Protein AF-A0A7S3NHB4-F1 (afdb_monomer)

Solvent-accessible surface area (backbone atoms only — not comparable to full-atom values): 31819 Å² total; per-residue (Å²): 138,86,83,80,81,80,82,77,91,81,81,88,75,77,75,72,72,79,71,60,68,87,40,39,52,57,62,96,64,75,63,100,66,85,58,84,93,61,80,61,90,65,50,68,35,59,50,54,63,52,49,55,56,51,49,53,50,42,56,64,44,59,49,49,49,62,62,42,73,80,48,91,78,78,90,80,70,73,60,93,80,58,82,52,53,72,68,58,47,50,49,52,49,48,49,52,50,48,49,54,48,47,52,50,49,48,59,58,50,74,70,60,81,82,82,82,89,61,70,92,86,53,76,97,80,78,85,91,75,82,83,74,46,72,78,49,47,68,54,46,54,58,52,47,54,55,50,46,65,67,40,50,78,69,47,55,67,53,55,54,52,50,56,56,54,59,64,71,67,63,72,68,54,73,69,57,50,53,54,53,49,57,65,72,63,67,64,82,70,73,91,63,78,91,68,52,74,66,57,49,51,53,48,50,52,54,36,63,77,70,43,93,79,84,92,81,92,76,91,61,63,80,74,55,55,62,52,51,53,52,39,48,74,71,67,76,47,61,66,73,60,56,50,53,54,47,52,61,51,62,48,93,79,56,91,89,71,56,75,63,60,57,37,53,50,41,42,50,51,51,54,52,49,45,60,44,49,75,72,43,98,48,70,66,64,52,53,52,53,46,58,51,58,46,76,50,60,76,53,46,56,50,41,51,48,50,50,55,48,56,56,62,67,65,44,88,61,94,70,82,47,72,51,57,55,54,54,57,68,42,45,82,66,34,91,59,66,69,67,57,45,52,49,51,49,50,52,50,50,55,54,56,76,64,53,88,52,72,72,61,51,54,55,52,50,51,51,55,49,59,74,75,43,62,95,77,62,92,49,72,64,59,58,52,48,62,70,64,59,68,92,65,77,85,75,52,67,68,60,55,53,53,62,62,69,70,57,86,77,75,78,81,76,78,72,82,76,70,74,78,77,74,79,84,84,78,82,78,93,70,68,95,74,79,61,95,55,95,52,75,89,46,56,71,70,61,36,48,53,55,48,51,53,51,48,52,53,50,48,53,55,47,52,54,53,50,54,50,52,51,50,54,49,51,50,54,50,52,52,49,50,52,50,50,52,52,49,49,54,50,51,52,50,51,51,51,51,51,50,52,51,56,47,59,74,69,50,92,124

Organism: NCBI:txid44058

pLDDT: mean 70.63, std 16.15, range [33.84, 98.38]

Foldseek 3Di:
DDDDDDDDPPDDPPPPDPPDVVQKDADPDDDPDDDPPDDPDRNIDRNVVVVVVLLVVLCVPVVVVVVCVPPPDDDDPPDPPRPDDPVVVVVVVVVVVVVVVVVVVVVVVVVDDDDPDDDPPDDPDDDDDPDPCPVVCVVVVVVVVVVCVVCVVVCVVVVVVVVVVVVVPPPPPVVRVVVVVVVVPPDPDPPDDPDDPVVVVVVVVVCVVPDDDDDDDDEDDPVVLVVLVVCVVVVNDDPLVSVVVVCRHVPVPDPPDDPVVVLVVLLVLLVVVLVVVLVDVDPVVLVSVLVVLQVDDQSNVVSLQCVLCCVLVVPPDLDQDPSSVSSLVSVVSRPYPPVSVVVSVVSVVVSLVPPPPVVVSVVVVCCVCVPPVVPPPPDVVVVVVVVVPPDDDDDPVVVVVVVPVVDDDDPPPPPPPPPDDPDDDDDDPDDPDPDVPVCPPPPPVVSVVVVVVVVVVVVVVVVVVSVVVSVVSVVVVVVVVVVVVVVVVVVVVVVVVVVVVVDVVVDDD

InterPro domains:
  IPR007276 Nucleolar protein 14 [PF04147] (15-137)
  IPR007276 Nucleolar protein 14 [PF04147] (424-503)
  IPR007276 Nucleolar protein 14 [PTHR23183] (5-140)

Mean predicted aligned error: 20.48 Å

Structure (mmCIF, N/CA/C/O backbone):
data_AF-A0A7S3NHB4-F1
#
_entry.id   AF-A0A7S3NHB4-F1
#
loop_
_atom_site.group_PDB
_atom_site.id
_atom_site.type_symbol
_atom_site.label_atom_id
_atom_site.label_alt_id
_atom_site.label_comp_id
_atom_site.label_asym_id
_atom_site.label_entity_id
_atom_site.label_seq_id
_atom_site.pdbx_PDB_ins_code
_atom_site.Cartn_x
_atom_site.Cartn_y
_atom_site.Cartn_z
_atom_site.occupancy
_atom_site.B_iso_or_equiv
_atom_site.auth_seq_id
_atom_site.auth_comp_id
_atom_site.auth_asym_id
_atom_site.auth_atom_id
_atom_site.pdbx_PDB_model_num
ATOM 1 N N . MET A 1 1 ? -61.416 -26.112 -0.450 1.00 42.94 1 MET A N 1
ATOM 2 C CA . MET A 1 1 ? -60.953 -24.911 -1.185 1.00 42.94 1 MET A CA 1
ATOM 3 C C . MET A 1 1 ? -59.984 -24.125 -0.302 1.00 42.94 1 MET A C 1
ATOM 5 O O . MET A 1 1 ? -60.410 -23.534 0.679 1.00 42.94 1 MET A O 1
ATOM 9 N N . LYS A 1 2 ? -58.670 -24.188 -0.567 1.00 39.84 2 LYS A N 1
ATOM 10 C CA . LYS A 1 2 ? -57.638 -23.494 0.230 1.00 39.84 2 LYS A CA 1
ATOM 11 C C . LYS A 1 2 ? -57.371 -22.111 -0.376 1.00 39.84 2 LYS A C 1
ATOM 13 O O . LYS A 1 2 ? -56.832 -22.008 -1.475 1.00 39.84 2 LYS A O 1
ATOM 18 N N . GLY A 1 3 ? -57.787 -21.055 0.324 1.00 42.22 3 GLY A N 1
ATOM 19 C CA . GLY A 1 3 ? -57.641 -19.665 -0.112 1.00 42.22 3 GLY A CA 1
ATOM 20 C C . GLY A 1 3 ? -56.179 -19.211 -0.151 1.00 42.22 3 GLY A C 1
ATOM 21 O O . GLY A 1 3 ? -55.502 -19.157 0.875 1.00 42.22 3 GLY A O 1
ATOM 22 N N . LYS A 1 4 ? -55.693 -18.857 -1.346 1.00 45.66 4 LYS A N 1
ATOM 23 C CA . LYS A 1 4 ? -54.385 -18.223 -1.560 1.00 45.66 4 LYS A CA 1
ATOM 24 C C . LYS A 1 4 ? -54.389 -16.815 -0.947 1.00 45.66 4 LYS A C 1
ATOM 26 O O . LYS A 1 4 ? -55.042 -15.912 -1.466 1.00 45.66 4 LYS A O 1
ATOM 31 N N . LYS A 1 5 ? -53.627 -16.607 0.134 1.00 47.09 5 LYS A N 1
ATOM 32 C CA . LYS A 1 5 ? -53.336 -15.270 0.682 1.00 47.09 5 LYS A CA 1
ATOM 33 C C . LYS A 1 5 ? -52.511 -14.470 -0.337 1.00 47.09 5 LYS A C 1
ATOM 35 O O . LYS A 1 5 ? -51.334 -14.758 -0.549 1.00 47.09 5 LYS A O 1
ATOM 40 N N . LYS A 1 6 ? -53.132 -13.468 -0.968 1.00 46.88 6 LYS A N 1
ATOM 41 C CA . LYS A 1 6 ? -52.458 -12.460 -1.801 1.00 46.88 6 LYS A CA 1
ATOM 42 C C . LYS A 1 6 ? -51.472 -11.670 -0.928 1.00 46.88 6 LYS A C 1
ATOM 44 O O . LYS A 1 6 ? -51.886 -10.979 -0.004 1.00 46.88 6 LYS A O 1
ATOM 49 N N . LYS A 1 7 ? -50.170 -11.770 -1.217 1.00 49.12 7 LYS A N 1
ATOM 50 C CA . LYS A 1 7 ? -49.147 -10.864 -0.674 1.00 49.12 7 LYS A CA 1
ATOM 51 C C . LYS A 1 7 ? -49.292 -9.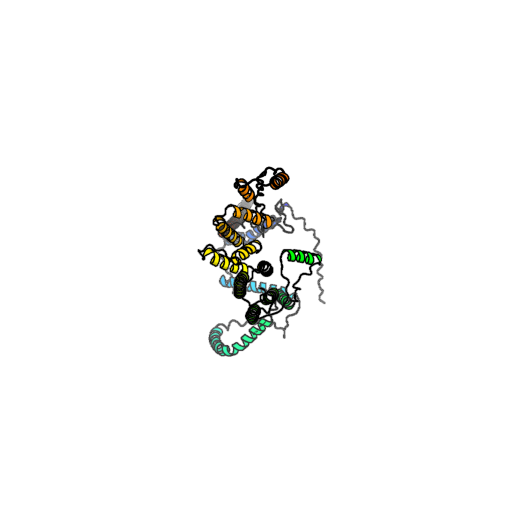511 -1.372 1.00 49.12 7 LYS A C 1
ATOM 53 O O . LYS A 1 7 ? -48.962 -9.385 -2.547 1.00 49.12 7 LYS A O 1
ATOM 58 N N . THR A 1 8 ? -49.807 -8.516 -0.662 1.00 40.91 8 THR A N 1
ATOM 59 C CA . THR A 1 8 ? -49.856 -7.124 -1.113 1.00 40.91 8 THR A CA 1
ATOM 60 C C . THR A 1 8 ? -48.448 -6.521 -1.083 1.00 40.91 8 THR A C 1
ATOM 62 O O . THR A 1 8 ? -47.817 -6.422 -0.033 1.00 40.91 8 THR A O 1
ATOM 65 N N . PHE A 1 9 ? -47.945 -6.123 -2.253 1.00 46.31 9 PHE A N 1
ATOM 66 C CA . PHE A 1 9 ? -46.678 -5.409 -2.459 1.00 46.31 9 PHE A CA 1
ATOM 67 C C . PHE A 1 9 ? -46.802 -3.919 -2.079 1.00 46.31 9 PHE A C 1
ATOM 69 O O . PHE A 1 9 ? -46.601 -3.026 -2.895 1.00 46.31 9 PHE A O 1
ATOM 76 N N . THR A 1 10 ? -47.142 -3.621 -0.827 1.00 48.31 10 THR A N 1
ATOM 77 C CA . THR A 1 10 ? -47.234 -2.241 -0.320 1.00 48.31 10 THR A CA 1
ATOM 78 C C . THR A 1 10 ? -46.139 -1.985 0.713 1.00 48.31 10 THR A C 1
ATOM 80 O O . THR A 1 10 ? -46.411 -1.940 1.910 1.00 48.31 10 THR A O 1
ATOM 83 N N . SER A 1 11 ? -44.874 -1.857 0.290 1.00 48.88 11 SER A N 1
ATOM 84 C CA . SER A 1 11 ? -43.797 -1.467 1.224 1.00 48.88 11 SER A CA 1
ATOM 85 C C . SER A 1 11 ? -42.564 -0.790 0.599 1.00 48.88 11 SER A C 1
ATOM 87 O O . SER A 1 11 ? -41.452 -0.978 1.095 1.00 48.88 11 SER A O 1
ATOM 89 N N . SER A 1 12 ? -42.697 -0.004 -0.473 1.00 46.78 12 SER A N 1
ATOM 90 C CA . SER A 1 12 ? -41.531 0.621 -1.136 1.00 46.78 12 SER A CA 1
ATOM 91 C C . SER A 1 12 ? -41.549 2.152 -1.229 1.00 46.78 12 SER A C 1
ATOM 93 O O . SER A 1 12 ? -40.771 2.710 -1.995 1.00 46.78 12 SER A O 1
ATOM 95 N N . LEU A 1 13 ? -42.345 2.856 -0.413 1.00 49.16 13 LEU A N 1
ATOM 96 C CA . LEU A 1 13 ? -42.355 4.333 -0.382 1.00 49.16 13 LEU A CA 1
ATOM 97 C C . LEU A 1 13 ? -42.401 4.961 1.021 1.00 49.16 13 LEU A C 1
ATOM 99 O O . LEU A 1 13 ? -42.657 6.156 1.160 1.00 49.16 13 LEU A O 1
ATOM 103 N N . ALA A 1 14 ? -42.068 4.210 2.075 1.00 58.62 14 ALA A N 1
ATOM 104 C CA . ALA A 1 14 ? -41.730 4.839 3.349 1.00 58.62 14 ALA A CA 1
ATOM 105 C C . ALA A 1 14 ? -40.420 5.619 3.151 1.00 58.62 14 ALA A C 1
ATOM 107 O O . ALA A 1 14 ? -39.343 5.018 3.086 1.00 58.62 14 ALA A O 1
ATOM 108 N N . LYS A 1 15 ? -40.512 6.951 2.999 1.00 58.91 15 LYS A N 1
ATOM 109 C CA . LYS A 1 15 ? -39.364 7.869 3.040 1.00 58.91 15 LYS A CA 1
ATOM 110 C C . LYS A 1 15 ? -38.541 7.484 4.266 1.00 58.91 15 LYS A C 1
ATOM 112 O O . LYS A 1 15 ? -38.942 7.789 5.386 1.00 58.91 15 LYS A O 1
ATOM 117 N N . LYS A 1 16 ? -37.417 6.782 4.066 1.00 62.38 16 LYS A N 1
ATOM 118 C CA . LYS A 1 16 ? -36.458 6.507 5.140 1.00 62.38 16 LYS A CA 1
ATOM 119 C C . LYS A 1 16 ? -36.171 7.859 5.771 1.00 62.38 16 LYS A C 1
ATOM 121 O O . LYS A 1 16 ? -35.662 8.737 5.069 1.00 62.38 16 LYS A O 1
ATOM 126 N N . GLN A 1 17 ? -36.564 8.036 7.034 1.00 73.75 17 GLN A N 1
ATOM 127 C CA . GLN A 1 17 ? -36.239 9.241 7.788 1.00 73.75 17 GLN A CA 1
ATOM 128 C C . GLN A 1 17 ? -34.762 9.525 7.529 1.00 73.75 17 GLN A C 1
ATOM 130 O O . GLN A 1 17 ? -33.929 8.615 7.623 1.00 73.75 17 GLN A O 1
ATOM 135 N N . LYS A 1 18 ? -34.460 10.738 7.048 1.00 74.38 18 LYS A N 1
ATOM 136 C CA . LYS A 1 18 ? -33.085 11.134 6.750 1.00 74.38 18 LYS A CA 1
ATOM 137 C C . LYS A 1 18 ? -32.308 10.904 8.041 1.00 74.38 18 LYS A C 1
ATOM 139 O O . LYS A 1 18 ? -32.581 11.570 9.032 1.00 74.38 18 LYS A O 1
ATOM 144 N N . ALA A 1 19 ? -31.440 9.892 8.043 1.00 79.06 19 ALA A N 1
ATOM 145 C CA . ALA A 1 19 ? -30.717 9.509 9.246 1.00 79.06 19 ALA A CA 1
ATOM 146 C C . ALA A 1 19 ? -29.980 10.734 9.779 1.00 79.06 19 ALA A C 1
ATOM 148 O O . ALA A 1 19 ? -29.424 11.504 8.986 1.00 79.06 19 ALA A O 1
ATOM 149 N N . ASN A 1 20 ? -30.014 10.901 11.096 1.00 87.56 20 ASN A N 1
ATOM 150 C CA . ASN A 1 20 ? -29.472 12.069 11.760 1.00 87.56 20 ASN A CA 1
ATOM 151 C C . ASN A 1 20 ? -28.019 12.308 11.293 1.00 87.56 20 ASN A C 1
ATOM 153 O O . ASN A 1 20 ? -27.196 11.386 11.363 1.00 87.56 20 ASN A O 1
ATOM 157 N N . PRO A 1 21 ? -27.679 13.510 10.789 1.00 87.19 21 PRO A N 1
ATOM 158 C CA . PRO A 1 21 ? -26.329 13.802 10.315 1.00 87.19 21 PRO A CA 1
ATOM 159 C C . PRO A 1 21 ? -25.265 13.625 11.407 1.00 87.19 21 PRO A C 1
ATOM 161 O O . PRO A 1 21 ? -24.128 13.313 11.075 1.00 87.19 21 PRO A O 1
ATOM 164 N N . PHE A 1 22 ? -25.623 13.741 12.691 1.00 89.50 22 PHE A N 1
ATOM 165 C CA . PHE A 1 22 ? -24.695 13.540 13.810 1.00 89.50 22 PHE A CA 1
ATOM 166 C C . PHE A 1 22 ? -24.379 12.063 14.103 1.00 89.50 22 PHE A C 1
ATOM 168 O O . PHE A 1 22 ? -23.360 11.762 14.723 1.00 89.50 22 PHE A O 1
ATOM 175 N N . GLU A 1 23 ? -25.200 11.121 13.632 1.00 89.94 23 GLU A N 1
ATOM 176 C CA . GLU A 1 23 ? -24.930 9.680 13.775 1.00 89.94 23 GLU A CA 1
ATOM 177 C C . GLU A 1 23 ? -23.950 9.167 12.711 1.00 89.94 23 GLU A C 1
ATOM 179 O O . GLU A 1 23 ? -23.308 8.120 12.873 1.00 89.94 23 GLU A O 1
ATOM 184 N N . ARG A 1 24 ? -23.810 9.921 11.615 1.00 89.19 24 ARG A N 1
ATOM 185 C CA . ARG A 1 24 ? -22.958 9.585 10.478 1.00 89.19 24 ARG A CA 1
ATOM 186 C C . ARG A 1 24 ? -21.692 10.425 10.500 1.00 89.19 24 ARG A C 1
ATOM 188 O O . ARG A 1 24 ? -21.723 11.630 10.304 1.00 89.19 24 ARG A O 1
ATOM 195 N N . LEU A 1 25 ? -20.547 9.767 10.626 1.00 89.06 25 LEU A N 1
ATOM 196 C CA . LEU A 1 25 ? -19.264 10.413 10.396 1.00 89.06 25 LEU A CA 1
ATOM 197 C C . LEU A 1 25 ? -18.928 10.326 8.905 1.00 89.06 25 LEU A C 1
ATOM 199 O O . LEU A 1 25 ? -18.814 9.224 8.352 1.00 89.06 25 LEU A O 1
ATOM 203 N N . GLY A 1 26 ? -18.777 11.483 8.264 1.00 86.50 26 GLY A N 1
ATOM 204 C CA . GLY A 1 26 ? -18.286 11.599 6.897 1.00 86.50 26 GLY A CA 1
ATOM 205 C C . GLY A 1 26 ? -17.028 12.455 6.816 1.00 86.50 26 GLY A C 1
ATOM 206 O O . GLY A 1 26 ? -16.848 13.394 7.590 1.00 86.50 26 GLY A O 1
ATOM 207 N N . ASN A 1 27 ? -16.135 12.131 5.883 1.00 83.56 27 ASN A N 1
ATOM 208 C CA . ASN A 1 27 ? -14.950 12.952 5.641 1.00 83.56 27 ASN A CA 1
ATOM 209 C C . ASN A 1 27 ? -15.357 14.220 4.872 1.00 83.56 27 ASN A C 1
ATOM 211 O O . ASN A 1 27 ? -15.984 14.116 3.821 1.00 83.56 27 ASN A O 1
ATOM 215 N N . LYS A 1 28 ? -14.949 15.407 5.351 1.00 78.25 28 LYS A N 1
ATOM 216 C CA . LYS A 1 28 ? -15.286 16.713 4.739 1.00 78.25 28 LYS A CA 1
ATOM 217 C C . LYS A 1 28 ? -14.829 16.850 3.278 1.00 78.25 28 LYS A C 1
ATOM 219 O O . LYS A 1 28 ? -15.403 17.629 2.530 1.00 78.25 28 LYS A O 1
ATOM 224 N N . ARG A 1 29 ? -13.794 16.109 2.870 1.00 73.88 29 ARG A N 1
ATOM 225 C CA . ARG A 1 29 ? -13.288 16.093 1.494 1.00 73.88 29 ARG A CA 1
ATOM 226 C C . ARG A 1 29 ? -13.554 14.725 0.868 1.00 73.88 29 ARG A C 1
ATOM 228 O O . ARG A 1 29 ? -13.059 13.707 1.361 1.00 73.88 29 ARG A O 1
ATOM 235 N N . THR A 1 30 ? -14.302 14.712 -0.233 1.00 63.22 30 THR A N 1
ATOM 236 C CA . THR A 1 30 ? -14.193 13.662 -1.255 1.00 63.22 30 THR A CA 1
ATOM 237 C C . THR A 1 30 ? -12.729 13.609 -1.720 1.00 63.22 30 THR A C 1
ATOM 239 O O . THR A 1 30 ? -11.997 14.579 -1.547 1.00 63.22 30 THR A O 1
ATOM 242 N N . ARG A 1 31 ? -12.243 12.438 -2.150 1.00 64.56 31 ARG A N 1
ATOM 243 C CA . ARG A 1 31 ? -10.810 12.125 -2.372 1.00 64.56 31 ARG A CA 1
ATOM 244 C C . ARG A 1 31 ? -9.977 13.297 -2.925 1.00 64.56 31 ARG A C 1
ATOM 246 O O . ARG A 1 31 ? -10.451 14.037 -3.775 1.00 64.56 31 ARG A O 1
ATOM 253 N N . ARG A 1 32 ? -8.687 13.368 -2.556 1.00 68.50 32 ARG A N 1
ATOM 254 C CA . ARG A 1 32 ? -7.724 14.284 -3.210 1.00 68.50 32 ARG A CA 1
ATOM 255 C C . ARG A 1 32 ? -7.643 14.071 -4.732 1.00 68.50 32 ARG A C 1
ATOM 257 O O . ARG A 1 32 ? -7.320 15.009 -5.439 1.00 68.50 32 ARG A O 1
ATOM 264 N N . VAL A 1 33 ? -7.956 12.862 -5.209 1.00 73.56 33 VAL A N 1
ATOM 265 C CA . VAL A 1 33 ? -8.040 12.513 -6.634 1.00 73.56 33 VAL A CA 1
ATOM 266 C C . VAL A 1 33 ? -9.424 11.934 -6.920 1.00 73.56 33 VAL A C 1
ATOM 268 O O . VAL A 1 33 ? -9.797 10.894 -6.364 1.00 73.56 33 VAL A O 1
ATOM 271 N N . ALA A 1 34 ? -10.197 12.623 -7.755 1.00 71.75 34 ALA A N 1
ATOM 272 C CA . ALA A 1 34 ? -11.522 12.191 -8.172 1.00 71.75 34 ALA A CA 1
ATOM 273 C C . ALA A 1 34 ? -11.395 11.098 -9.242 1.00 71.75 34 ALA A C 1
ATOM 275 O O . ALA A 1 34 ? -11.223 11.383 -10.419 1.00 71.75 34 ALA A O 1
ATOM 276 N N . ALA A 1 35 ? -11.471 9.836 -8.825 1.00 79.06 35 ALA A N 1
ATOM 277 C CA . ALA A 1 35 ? -11.716 8.743 -9.756 1.00 79.06 35 ALA A CA 1
ATOM 278 C C . ALA A 1 35 ? -13.230 8.630 -9.972 1.00 79.06 35 ALA A C 1
ATOM 280 O O . ALA A 1 35 ? -13.987 8.480 -9.003 1.00 79.06 35 ALA A O 1
ATOM 281 N N . LEU A 1 36 ? -13.667 8.734 -11.227 1.00 79.56 36 LEU A N 1
ATOM 282 C CA . LEU A 1 36 ? -15.065 8.552 -11.607 1.00 79.56 36 LEU A CA 1
ATOM 283 C C . LEU A 1 36 ? -15.531 7.148 -11.168 1.00 79.56 36 LEU A C 1
ATOM 285 O O . LEU A 1 36 ? -14.775 6.186 -11.260 1.00 79.56 36 LEU A O 1
ATOM 289 N N . ASN A 1 37 ? -16.762 7.038 -10.658 1.00 76.88 37 ASN A N 1
ATOM 290 C CA . ASN A 1 37 ? -17.417 5.797 -10.192 1.00 76.88 37 ASN A CA 1
ATOM 291 C C . ASN A 1 37 ? -16.881 5.146 -8.907 1.00 76.88 37 ASN A C 1
ATOM 293 O O . ASN A 1 37 ? -17.441 4.159 -8.422 1.00 76.88 37 ASN A O 1
ATOM 297 N N . ASP A 1 38 ? -15.866 5.728 -8.278 1.00 73.38 38 ASP A N 1
ATOM 298 C CA . ASP A 1 38 ? -15.114 5.017 -7.259 1.00 73.38 38 ASP A CA 1
ATOM 299 C C . ASP A 1 38 ? -15.563 5.405 -5.834 1.00 73.38 38 ASP A C 1
ATOM 301 O O . ASP A 1 38 ? -15.033 6.321 -5.189 1.00 73.38 38 ASP A O 1
ATOM 305 N N . ARG A 1 39 ? -16.573 4.697 -5.299 1.00 71.00 39 ARG A N 1
ATOM 306 C CA . ARG A 1 39 ? -17.096 4.950 -3.939 1.00 71.00 39 ARG A CA 1
ATOM 307 C C . ARG A 1 39 ? -15.984 4.793 -2.899 1.00 71.00 39 ARG A C 1
ATOM 309 O O . ARG A 1 39 ? -15.409 3.722 -2.727 1.00 71.00 39 ARG A O 1
ATOM 316 N N . VAL A 1 40 ? -15.684 5.863 -2.162 1.00 68.56 40 VAL A N 1
ATOM 317 C CA . VAL A 1 40 ? -14.650 5.827 -1.117 1.00 68.56 40 VAL A CA 1
ATOM 318 C C . VAL A 1 40 ? -15.114 4.931 0.027 1.00 68.56 40 VAL A C 1
ATOM 320 O O . VAL A 1 40 ? -16.114 5.219 0.688 1.00 68.56 40 VAL A O 1
ATOM 323 N N . LYS A 1 41 ? -14.373 3.855 0.304 1.00 68.00 41 LYS A N 1
ATOM 324 C CA . LYS A 1 41 ? -14.657 2.983 1.447 1.00 68.00 41 LYS A CA 1
ATOM 325 C C . LYS A 1 41 ? -14.606 3.794 2.746 1.00 68.00 41 LYS A C 1
ATOM 327 O O . LYS A 1 41 ? -13.544 4.208 3.203 1.00 68.00 41 LYS A O 1
ATOM 332 N N . GLY A 1 42 ? -15.767 3.983 3.368 1.00 67.19 42 GLY A N 1
ATOM 333 C CA . GLY A 1 42 ? -15.903 4.756 4.600 1.00 67.19 42 GLY A CA 1
ATOM 334 C C . GLY A 1 42 ? -16.087 6.262 4.414 1.00 67.19 42 GLY A C 1
ATOM 335 O O . GLY A 1 42 ? -15.854 6.978 5.381 1.00 67.19 42 GLY A O 1
ATOM 336 N N . SER A 1 43 ? -16.515 6.735 3.234 1.00 74.12 43 SER A N 1
ATOM 337 C CA . SER A 1 43 ? -17.000 8.117 3.064 1.00 74.12 43 SER A CA 1
ATOM 338 C C . SER A 1 43 ? -18.135 8.458 4.025 1.00 74.12 43 SER A C 1
ATOM 340 O O . SER A 1 43 ? -18.210 9.592 4.476 1.00 74.12 43 SER A O 1
ATOM 342 N N . PHE A 1 44 ? -18.972 7.473 4.357 1.00 81.88 44 PHE A N 1
ATOM 343 C CA . PHE A 1 44 ? -20.025 7.577 5.357 1.00 81.88 44 PHE A CA 1
ATOM 344 C C . PHE A 1 44 ? -19.983 6.348 6.261 1.00 81.88 44 PHE A C 1
ATOM 346 O O . PHE A 1 44 ? -20.069 5.211 5.789 1.00 81.88 44 PHE A O 1
ATOM 353 N N . ARG A 1 45 ? -19.824 6.569 7.567 1.00 88.38 45 ARG A N 1
ATOM 354 C CA . ARG A 1 45 ? -19.875 5.518 8.590 1.00 88.38 45 ARG A CA 1
ATOM 355 C C . ARG A 1 45 ? -20.909 5.894 9.637 1.00 88.38 45 ARG A C 1
ATOM 357 O O . ARG A 1 45 ? -20.861 6.991 10.174 1.00 88.38 45 ARG A O 1
ATOM 364 N N . ASP A 1 46 ? -21.812 4.971 9.932 1.00 91.88 46 ASP A N 1
ATOM 365 C CA . ASP A 1 46 ? -22.774 5.110 11.023 1.00 91.88 46 ASP A CA 1
ATOM 366 C C . ASP A 1 46 ? -22.095 4.703 12.339 1.00 91.88 46 ASP A C 1
ATOM 368 O O . ASP A 1 46 ? -21.853 3.518 12.600 1.00 91.88 46 ASP A O 1
ATOM 372 N N . VAL A 1 47 ? -21.683 5.704 13.118 1.00 91.81 47 VAL A N 1
ATOM 373 C CA . VAL A 1 47 ? -20.907 5.505 14.348 1.00 91.81 47 VAL A CA 1
ATOM 374 C C . VAL A 1 47 ? -21.812 5.025 15.475 1.00 91.81 47 VAL A C 1
ATOM 376 O O . VAL A 1 47 ? -21.400 4.156 16.244 1.00 91.81 47 VAL A O 1
ATOM 379 N N . ALA A 1 48 ? -23.042 5.537 15.548 1.00 92.69 48 ALA A N 1
ATOM 380 C CA . ALA A 1 48 ? -24.009 5.166 16.576 1.00 92.69 48 ALA A CA 1
ATOM 381 C C . ALA A 1 48 ? -24.350 3.673 16.487 1.00 92.69 48 ALA A C 1
ATOM 383 O O . ALA A 1 48 ? -24.183 2.933 17.460 1.00 92.69 48 ALA A O 1
ATOM 384 N N . LYS A 1 49 ? -24.695 3.190 15.287 1.00 93.25 49 LYS A N 1
ATOM 385 C CA . LYS A 1 49 ? -24.985 1.768 15.066 1.00 93.25 49 LYS A CA 1
ATOM 386 C C . LYS A 1 49 ? -23.779 0.869 15.348 1.00 93.25 49 LYS A C 1
ATOM 388 O O . LYS A 1 49 ? -23.936 -0.226 15.890 1.00 93.25 49 LYS A O 1
ATOM 393 N N . ALA A 1 50 ? -22.571 1.314 14.991 1.00 93.94 50 ALA A N 1
ATOM 394 C CA . ALA A 1 50 ? -21.345 0.567 15.266 1.00 93.94 50 ALA A CA 1
ATOM 395 C C . ALA A 1 50 ? -21.054 0.464 16.774 1.00 93.94 50 ALA A C 1
ATOM 397 O O . ALA A 1 50 ? -20.693 -0.617 17.242 1.00 93.94 50 ALA A O 1
ATOM 398 N N . ARG A 1 51 ? -21.253 1.552 17.535 1.00 95.31 51 ARG A N 1
ATOM 399 C CA . ARG A 1 51 ? -21.123 1.564 19.002 1.00 95.31 51 ARG A CA 1
ATOM 400 C C . ARG A 1 51 ? -22.149 0.645 19.660 1.00 95.31 51 ARG A C 1
ATOM 402 O O . ARG A 1 51 ? -21.740 -0.256 20.383 1.00 95.31 51 ARG A O 1
ATOM 409 N N . ALA A 1 52 ? -23.429 0.768 19.306 1.00 96.56 52 ALA A N 1
ATOM 410 C CA . ALA A 1 52 ? -24.497 -0.075 19.849 1.00 96.56 52 ALA A CA 1
ATOM 411 C C . ALA A 1 52 ? -24.254 -1.574 19.589 1.00 96.56 52 ALA A C 1
ATOM 413 O O . ALA A 1 52 ? -24.392 -2.400 20.489 1.00 96.56 52 ALA A O 1
ATOM 414 N N . LYS A 1 53 ? -23.811 -1.937 18.376 1.00 97.06 53 LYS A N 1
ATOM 415 C CA . LYS A 1 53 ? -23.433 -3.323 18.048 1.00 97.06 53 LYS A CA 1
ATOM 416 C C . LYS A 1 53 ? -22.203 -3.798 18.828 1.00 97.06 53 LYS A C 1
ATOM 418 O O . LYS A 1 53 ? -22.084 -4.976 19.148 1.00 97.06 53 LYS A O 1
ATOM 423 N N . SER A 1 54 ? -21.249 -2.909 19.085 1.00 96.50 54 SER A N 1
ATOM 424 C CA . SER A 1 54 ? -20.070 -3.240 19.881 1.00 96.50 54 SER A CA 1
ATOM 425 C C . SER A 1 54 ? -20.434 -3.458 21.349 1.00 96.50 54 SER A C 1
ATOM 427 O O . SER A 1 54 ? -19.928 -4.390 21.962 1.00 96.50 54 SER A O 1
ATOM 429 N N . GLU A 1 55 ? -21.322 -2.638 21.904 1.00 97.06 55 GLU A N 1
ATOM 430 C CA . GLU A 1 55 ? -21.836 -2.801 23.264 1.00 97.06 55 GLU A CA 1
ATOM 431 C C . GLU A 1 55 ? -22.663 -4.074 23.411 1.00 97.06 55 GLU A C 1
ATOM 433 O O . GLU A 1 55 ? -22.489 -4.786 24.394 1.00 97.06 55 GLU A O 1
ATOM 438 N N . SER A 1 56 ? -23.513 -4.411 22.435 1.00 97.12 56 SER A N 1
ATOM 439 C CA . SER A 1 56 ? -24.268 -5.667 22.484 1.00 97.12 56 SER A CA 1
ATOM 440 C C . SER A 1 56 ? -23.349 -6.890 22.461 1.00 97.12 56 SER A C 1
ATOM 442 O O . SER A 1 56 ? -23.599 -7.845 23.187 1.00 97.12 56 SER A O 1
ATOM 444 N N . ARG A 1 57 ? -22.239 -6.839 21.711 1.00 97.62 57 ARG A N 1
ATOM 445 C CA . ARG A 1 57 ? -21.199 -7.881 21.744 1.00 97.62 57 ARG A CA 1
ATOM 446 C C . ARG A 1 57 ? -20.512 -7.984 23.104 1.00 97.62 57 ARG A C 1
ATOM 448 O O . ARG A 1 57 ? -20.340 -9.093 23.588 1.00 97.62 57 ARG A O 1
ATOM 455 N N . ARG A 1 58 ? -20.164 -6.859 23.740 1.00 97.31 58 ARG A N 1
ATOM 456 C CA . ARG A 1 58 ? -19.573 -6.863 25.094 1.00 97.31 58 ARG A CA 1
ATOM 457 C C . ARG A 1 58 ? -20.546 -7.385 26.146 1.00 97.31 58 ARG A C 1
ATOM 459 O O . ARG A 1 58 ? -20.153 -8.162 27.002 1.00 97.31 58 ARG A O 1
ATOM 466 N N . LYS A 1 59 ? -21.824 -7.014 26.050 1.00 96.88 59 LYS A N 1
ATOM 467 C CA . LYS A 1 59 ? -22.886 -7.574 26.898 1.00 96.88 59 LYS A CA 1
ATOM 468 C C . LYS A 1 59 ? -23.078 -9.077 26.674 1.00 96.88 59 LYS A C 1
ATOM 470 O O . LYS A 1 59 ? -23.427 -9.773 27.609 1.00 96.88 59 LYS A O 1
ATOM 475 N N . ALA A 1 60 ? -22.873 -9.580 25.460 1.00 96.69 60 ALA A N 1
ATOM 476 C CA . ALA A 1 60 ? -22.978 -11.013 25.192 1.00 96.69 60 ALA A CA 1
ATOM 477 C C . ALA A 1 60 ? -21.739 -11.803 25.654 1.00 96.69 60 ALA A C 1
ATOM 479 O O . ALA A 1 60 ? -21.894 -12.924 26.114 1.00 96.69 60 ALA A O 1
ATOM 480 N N . GLY A 1 61 ? -20.535 -11.232 25.525 1.00 96.88 61 GLY A N 1
ATOM 481 C CA . GLY A 1 61 ? -19.275 -11.852 25.958 1.00 96.88 61 GLY A CA 1
ATOM 482 C C . GLY A 1 61 ? -18.931 -11.515 27.408 1.00 96.88 61 GLY A C 1
ATOM 483 O O . GLY A 1 61 ? -19.273 -12.258 28.315 1.00 96.88 61 GLY A O 1
ATOM 484 N N . LEU A 1 62 ? -18.340 -10.338 27.635 1.00 96.06 62 LEU A N 1
ATOM 485 C CA . LEU A 1 62 ? -17.784 -9.922 28.931 1.00 96.06 62 LEU A CA 1
ATOM 486 C C . LEU A 1 62 ? -18.768 -9.986 30.107 1.00 96.06 62 LEU A C 1
ATOM 488 O O . LEU A 1 62 ? -18.366 -10.304 31.219 1.00 96.06 62 LEU A O 1
ATOM 492 N N . LEU A 1 63 ? -20.049 -9.660 29.901 1.00 95.25 63 LEU A N 1
ATOM 493 C CA . LEU A 1 63 ? -21.038 -9.768 30.984 1.00 95.25 63 LEU A CA 1
ATOM 494 C C . LEU A 1 63 ? -21.366 -11.234 31.288 1.00 95.25 63 LEU A C 1
ATOM 496 O O . LEU A 1 63 ? -21.507 -11.581 32.458 1.00 95.25 63 LEU A O 1
ATOM 500 N N . ALA A 1 64 ? -21.446 -12.093 30.268 1.00 94.88 64 ALA A N 1
ATOM 501 C CA . ALA A 1 64 ? -21.606 -13.529 30.473 1.00 94.88 64 ALA A CA 1
ATOM 502 C C . ALA A 1 64 ? -20.374 -14.130 31.169 1.00 94.88 64 ALA A C 1
ATOM 504 O O . ALA A 1 64 ? -20.533 -14.968 32.050 1.00 94.88 64 ALA A O 1
ATOM 505 N N . ASP A 1 65 ? -19.169 -13.662 30.837 1.00 94.19 65 ASP A N 1
ATOM 506 C CA . ASP A 1 65 ? -17.920 -14.075 31.487 1.00 94.19 65 ASP A CA 1
ATOM 507 C C . ASP A 1 65 ? -17.896 -13.651 32.960 1.00 94.19 65 ASP A C 1
ATOM 509 O O . ASP A 1 65 ? -17.699 -14.486 33.835 1.00 94.19 65 ASP A O 1
ATOM 513 N N . LEU A 1 66 ? -18.224 -12.392 33.260 1.00 95.12 66 LEU A N 1
ATOM 514 C CA . LEU A 1 66 ? -18.298 -11.883 34.634 1.00 95.12 66 LEU A CA 1
ATOM 515 C C . LEU A 1 66 ? -19.387 -12.584 35.465 1.00 95.12 66 LEU A C 1
ATOM 517 O O . LEU A 1 66 ? -19.235 -12.780 36.668 1.00 95.12 66 LEU A O 1
ATOM 521 N N . ALA A 1 67 ? -20.493 -12.990 34.835 1.00 92.12 67 ALA A N 1
ATOM 522 C CA . ALA A 1 67 ? -21.516 -13.807 35.487 1.00 92.12 67 ALA A CA 1
ATOM 523 C C . ALA A 1 67 ? -21.044 -15.251 35.744 1.00 92.12 67 ALA A C 1
ATOM 525 O O . ALA A 1 67 ? -21.515 -15.879 36.695 1.00 92.12 67 ALA A O 1
ATOM 526 N N . ARG A 1 68 ? -20.131 -15.769 34.911 1.00 93.50 68 ARG A N 1
ATOM 527 C CA . ARG A 1 68 ? -19.490 -17.079 35.081 1.00 93.50 68 ARG A CA 1
ATOM 528 C C . ARG A 1 68 ? -18.363 -17.060 36.112 1.00 93.50 68 ARG A C 1
ATOM 530 O O . ARG A 1 68 ? -18.232 -18.054 36.803 1.00 93.50 68 ARG A O 1
ATOM 537 N N . GLU A 1 69 ? -17.638 -15.954 36.302 1.00 92.75 69 GLU A N 1
ATOM 538 C CA . GLU A 1 69 ? -16.554 -15.843 37.305 1.00 92.75 69 GLU A CA 1
ATOM 539 C C . GLU A 1 69 ? -16.990 -16.224 38.731 1.00 92.75 69 GLU A C 1
ATOM 541 O O . GLU A 1 69 ? -16.174 -16.673 39.527 1.00 92.75 69 GLU A O 1
ATOM 546 N N . ARG A 1 70 ? -18.275 -16.054 39.072 1.00 90.38 70 ARG A N 1
ATOM 547 C CA . ARG A 1 70 ? -18.829 -16.432 40.386 1.00 90.38 70 ARG A CA 1
ATOM 548 C C . ARG A 1 70 ? -19.350 -17.872 40.456 1.00 90.38 70 ARG A C 1
ATOM 550 O O . ARG A 1 70 ? -19.870 -18.268 41.495 1.00 90.38 70 ARG A O 1
ATOM 557 N N . ARG A 1 71 ? -19.313 -18.622 39.354 1.00 94.31 71 ARG A N 1
ATOM 558 C CA . ARG A 1 71 ? -19.811 -19.997 39.266 1.00 94.31 71 ARG A CA 1
ATOM 559 C C . ARG A 1 71 ? -18.621 -20.944 39.191 1.00 94.31 71 ARG A C 1
ATOM 561 O O . ARG A 1 71 ? -17.819 -20.846 38.275 1.00 94.31 71 ARG A O 1
ATOM 568 N N . GLU A 1 72 ? -18.554 -21.882 40.124 1.00 93.25 72 GLU A N 1
ATOM 569 C CA . GLU A 1 72 ? -17.541 -22.948 40.117 1.00 93.25 72 GLU A CA 1
ATOM 570 C C . GLU A 1 72 ? -17.959 -24.119 39.216 1.00 93.25 72 GLU A C 1
ATOM 572 O O . GLU A 1 72 ? -17.120 -24.848 38.698 1.00 93.25 72 GLU A O 1
ATOM 577 N N . ASN A 1 73 ? -19.266 -24.267 38.977 1.00 93.00 73 ASN A N 1
ATOM 578 C CA . ASN A 1 73 ? -19.816 -25.358 38.182 1.00 93.00 73 ASN A CA 1
ATOM 579 C C . ASN A 1 73 ? -19.918 -24.966 36.703 1.00 93.00 73 ASN A C 1
ATOM 581 O O . ASN A 1 73 ? -20.626 -24.015 36.350 1.00 93.00 73 ASN A O 1
ATOM 585 N N . GLU A 1 74 ? -19.288 -25.759 35.837 1.00 88.75 74 GLU A N 1
ATOM 586 C CA . GLU A 1 74 ? -19.461 -25.702 34.388 1.00 88.75 74 GLU A CA 1
ATOM 587 C C . GLU A 1 74 ? -20.363 -26.851 33.922 1.00 88.75 74 GLU A C 1
ATOM 589 O O . GLU A 1 74 ? -20.152 -28.015 34.258 1.00 88.75 74 GLU A O 1
ATOM 594 N N . PHE A 1 75 ? -21.407 -26.523 33.157 1.00 88.56 75 PHE A N 1
ATOM 595 C CA . PHE A 1 75 ? -22.233 -27.538 32.512 1.00 88.56 75 PHE A CA 1
ATOM 596 C C . PHE A 1 75 ? -21.514 -28.024 31.252 1.00 88.56 75 PHE A C 1
ATOM 598 O O . PHE A 1 75 ? -21.505 -27.327 30.237 1.00 88.56 75 PHE A O 1
ATOM 605 N N . ILE A 1 76 ? -20.915 -29.210 31.331 1.00 84.25 76 ILE A N 1
ATOM 606 C CA . ILE A 1 76 ? -20.304 -29.889 30.187 1.00 84.25 76 ILE A CA 1
ATOM 607 C C . ILE A 1 76 ? -21.405 -30.695 29.493 1.00 84.25 76 ILE A C 1
ATOM 609 O O . ILE A 1 76 ? -21.837 -31.736 29.991 1.00 84.25 76 ILE A O 1
ATOM 613 N N . ASP A 1 77 ? -21.904 -30.195 28.363 1.00 77.31 77 ASP A N 1
ATOM 614 C CA . ASP A 1 77 ? -22.905 -30.910 27.568 1.00 77.31 77 ASP A CA 1
ATOM 615 C C . ASP A 1 77 ? -22.234 -32.052 26.792 1.00 77.31 77 ASP A C 1
ATOM 617 O O . ASP A 1 77 ? -21.702 -31.834 25.709 1.00 77.31 77 ASP A O 1
ATOM 621 N N . ARG A 1 78 ? -22.259 -33.267 27.353 1.00 79.75 78 ARG A N 1
ATOM 622 C CA . ARG A 1 78 ? -21.699 -34.486 26.735 1.00 79.75 78 ARG A CA 1
ATOM 623 C C . ARG A 1 78 ? -22.685 -35.245 25.846 1.00 79.75 78 ARG A C 1
ATOM 625 O O . ARG A 1 78 ? -22.529 -36.446 25.626 1.00 79.75 78 ARG A O 1
ATOM 632 N N . ARG A 1 79 ? -23.752 -34.604 25.363 1.00 81.50 79 ARG A N 1
ATOM 633 C CA . ARG A 1 79 ? -24.623 -35.255 24.374 1.00 81.50 79 ARG A CA 1
ATOM 634 C C . ARG A 1 79 ? -23.787 -35.625 23.139 1.00 81.50 79 ARG A C 1
ATOM 636 O O . ARG A 1 79 ? -22.947 -34.844 22.697 1.00 81.50 79 ARG A O 1
ATOM 643 N N . ILE A 1 80 ? -23.987 -36.853 22.657 1.00 49.78 80 ILE A N 1
ATOM 644 C CA . ILE A 1 80 ? -23.161 -37.553 21.658 1.00 49.78 80 ILE A CA 1
ATOM 645 C C . ILE A 1 80 ? -22.775 -36.603 20.508 1.00 49.78 80 ILE A C 1
ATOM 647 O O . ILE A 1 80 ? -23.645 -36.042 19.842 1.00 49.78 80 ILE A O 1
ATOM 651 N N . GLY A 1 81 ? -21.464 -36.394 20.318 1.00 57.94 81 GLY A N 1
ATOM 652 C CA . GLY A 1 81 ? -20.888 -35.518 19.286 1.00 57.94 81 GLY A CA 1
ATOM 653 C C . GLY A 1 81 ? -20.337 -34.158 19.755 1.00 57.94 81 GLY A C 1
ATOM 654 O O . GLY A 1 81 ? -19.799 -33.424 18.928 1.00 57.94 81 GLY A O 1
ATOM 655 N N . ALA A 1 82 ? -20.437 -33.797 21.041 1.00 57.94 82 ALA A N 1
ATOM 656 C CA . ALA A 1 82 ? -19.904 -32.526 21.564 1.00 57.94 82 ALA A CA 1
ATOM 657 C C . ALA A 1 82 ? -18.423 -32.579 22.009 1.00 57.94 82 ALA A C 1
ATOM 659 O O . ALA A 1 82 ? -17.713 -31.590 21.841 1.00 57.94 82 ALA A O 1
ATOM 660 N N . ASP A 1 83 ? -17.937 -33.735 22.477 1.00 58.88 83 ASP A N 1
ATOM 661 C CA . ASP A 1 83 ? -16.544 -33.947 22.924 1.00 58.88 83 ASP A CA 1
ATOM 662 C C . ASP A 1 83 ? -15.599 -34.363 21.774 1.00 58.88 83 ASP A C 1
ATOM 664 O O . ASP A 1 83 ? -14.550 -34.970 21.988 1.00 58.88 83 ASP A O 1
ATOM 668 N N . LEU A 1 84 ? -15.970 -34.076 20.521 1.00 63.53 84 LEU A N 1
ATOM 669 C CA . LEU A 1 84 ? -15.087 -34.317 19.381 1.00 63.53 84 LEU A CA 1
ATOM 670 C C . LEU A 1 84 ? -13.885 -33.371 19.460 1.00 63.53 84 LEU A C 1
ATOM 672 O O . LEU A 1 84 ? -14.058 -32.168 19.665 1.00 63.53 84 LEU A O 1
ATOM 676 N N . ASP A 1 85 ? -12.692 -33.927 19.262 1.00 72.19 85 ASP A N 1
ATOM 677 C CA . ASP A 1 85 ? -11.420 -33.205 19.250 1.00 72.19 85 ASP A CA 1
ATOM 678 C C . ASP A 1 85 ? -11.463 -32.007 18.277 1.00 72.19 85 ASP A C 1
ATOM 680 O O . ASP A 1 85 ? -12.165 -32.063 17.258 1.00 72.19 85 ASP A O 1
ATOM 684 N N . GLU A 1 86 ? -10.739 -30.913 18.556 1.00 68.06 86 GLU A N 1
ATOM 685 C CA . GLU A 1 86 ? -10.834 -29.670 17.757 1.00 68.06 86 GLU A CA 1
ATOM 686 C C . GLU A 1 86 ? -10.585 -29.923 16.260 1.00 68.06 86 GLU A C 1
ATOM 688 O O . GLU A 1 86 ? -11.234 -29.302 15.409 1.00 68.06 86 GLU A O 1
ATOM 693 N N . SER A 1 87 ? -9.719 -30.893 15.937 1.00 74.56 87 SER A N 1
ATOM 694 C CA . SER A 1 87 ? -9.468 -31.348 14.566 1.00 74.56 87 SER A CA 1
ATOM 695 C C . SER A 1 87 ? -10.732 -31.920 13.916 1.00 74.56 87 SER A C 1
ATOM 697 O O . SER A 1 87 ? -11.151 -31.433 12.864 1.00 74.56 87 SER A O 1
ATOM 699 N N . ARG A 1 88 ? -11.428 -32.847 14.585 1.00 72.06 88 ARG A N 1
ATOM 700 C CA . ARG A 1 88 ? -12.681 -33.445 14.091 1.00 72.06 88 ARG A CA 1
ATOM 701 C C . ARG A 1 88 ? -13.824 -32.434 14.023 1.00 72.06 88 ARG A C 1
ATOM 703 O O . ARG A 1 88 ? -14.619 -32.454 13.085 1.00 72.06 88 ARG A O 1
ATOM 710 N N . GLN A 1 89 ? -13.902 -31.485 14.958 1.00 74.00 89 GLN A N 1
ATOM 711 C CA . GLN A 1 89 ? -14.869 -30.386 14.848 1.00 74.00 89 GLN A CA 1
ATOM 712 C C . GLN A 1 89 ? -14.566 -29.471 13.661 1.00 74.00 89 GLN A C 1
ATOM 714 O O . GLN A 1 89 ? -15.493 -28.963 13.023 1.00 74.00 89 GLN A O 1
ATOM 719 N N . SER A 1 90 ? -13.287 -29.227 13.370 1.00 75.56 90 SER A N 1
ATOM 720 C CA . SER A 1 90 ? -12.874 -28.428 12.218 1.00 75.56 90 SER A CA 1
ATOM 721 C C . SER A 1 90 ? -13.215 -29.130 10.902 1.00 75.56 90 SER A C 1
ATOM 723 O O . SER A 1 90 ? -13.756 -28.481 10.005 1.00 75.56 90 SER A O 1
ATOM 725 N N . GLU A 1 91 ? -13.038 -30.451 10.836 1.00 79.81 91 GLU A N 1
ATOM 726 C CA . GLU A 1 91 ? -13.434 -31.297 9.709 1.00 79.81 91 GLU A CA 1
ATOM 727 C C . GLU A 1 91 ? -14.947 -31.286 9.513 1.00 79.81 91 GLU A C 1
ATOM 729 O O . GLU A 1 91 ? -15.411 -30.974 8.420 1.00 79.81 91 GLU A O 1
ATOM 734 N N . LEU A 1 92 ? -15.740 -31.468 10.572 1.00 77.88 92 LEU A N 1
ATOM 735 C CA . LEU A 1 92 ? -17.203 -31.387 10.492 1.00 77.88 92 LEU A CA 1
ATOM 736 C C . LEU A 1 92 ? -17.697 -29.989 10.105 1.00 77.88 92 LEU A C 1
ATOM 738 O O . LEU A 1 92 ? -18.687 -29.845 9.386 1.00 77.88 92 LEU A O 1
ATOM 742 N N . ARG A 1 93 ? -17.023 -28.922 10.555 1.00 76.44 93 ARG A N 1
ATOM 743 C CA . ARG A 1 93 ? -17.317 -27.550 10.107 1.00 76.44 93 ARG A CA 1
ATOM 744 C C . ARG A 1 93 ? -16.936 -27.357 8.648 1.00 76.44 93 ARG A C 1
ATOM 746 O O . ARG A 1 93 ? -17.643 -26.631 7.952 1.00 76.44 93 ARG A O 1
ATOM 753 N N . PHE A 1 94 ? -15.853 -27.975 8.186 1.00 81.69 94 PHE A N 1
ATOM 754 C CA . PHE A 1 94 ? -15.420 -27.928 6.796 1.00 81.69 94 PHE A CA 1
ATOM 755 C C . PHE A 1 94 ? -16.382 -28.701 5.894 1.00 81.69 94 PHE A C 1
ATOM 757 O O . PHE A 1 94 ? -16.806 -28.151 4.882 1.00 81.69 94 PHE A O 1
ATOM 764 N N . GLN A 1 95 ? -16.815 -29.890 6.310 1.00 81.56 95 GLN A N 1
ATOM 765 C CA . GLN A 1 95 ? -17.830 -30.706 5.645 1.00 81.56 95 GLN A CA 1
ATOM 766 C C . GLN A 1 95 ? -19.178 -29.981 5.614 1.00 81.56 95 GLN A C 1
ATOM 768 O O . GLN A 1 95 ? -19.669 -29.686 4.532 1.00 81.56 95 GLN A O 1
ATOM 773 N N . LYS A 1 96 ? -19.708 -29.500 6.748 1.00 82.94 96 LYS A N 1
ATOM 774 C CA . LYS A 1 96 ? -20.948 -28.691 6.767 1.00 82.94 96 LYS A CA 1
ATOM 775 C C . LYS A 1 96 ? -20.823 -27.393 5.971 1.00 82.94 96 LYS A C 1
ATOM 777 O O . LYS A 1 96 ? -21.788 -26.928 5.360 1.00 82.94 96 LYS A O 1
ATOM 782 N N . ALA A 1 97 ? -19.651 -26.757 5.955 1.00 80.12 97 ALA A N 1
ATOM 783 C CA . ALA A 1 97 ? -19.411 -25.590 5.112 1.00 80.12 97 ALA A CA 1
ATOM 784 C C . ALA A 1 97 ? -19.384 -25.974 3.626 1.00 80.12 97 ALA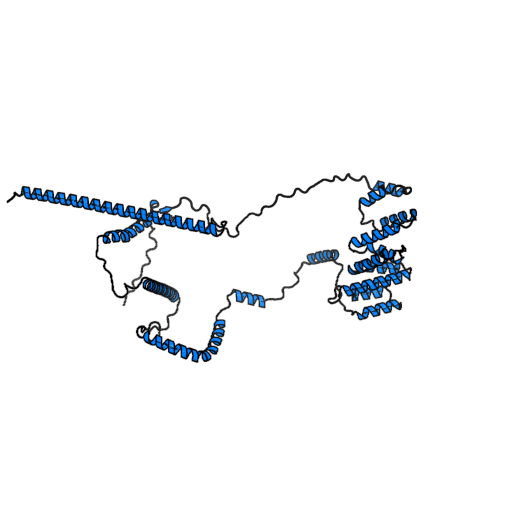 A C 1
ATOM 786 O O . ALA A 1 97 ? -19.959 -25.240 2.820 1.00 80.12 97 ALA A O 1
ATOM 787 N N . ALA A 1 98 ? -18.769 -27.102 3.271 1.00 81.38 98 ALA A N 1
ATOM 788 C CA . ALA A 1 98 ? -18.738 -27.662 1.927 1.00 81.38 98 ALA A CA 1
ATOM 789 C C . ALA A 1 98 ? -20.144 -28.062 1.466 1.00 81.38 98 ALA A C 1
ATOM 791 O O . ALA A 1 98 ? -20.561 -27.601 0.412 1.00 81.38 98 ALA A O 1
ATOM 792 N N . GLU A 1 99 ? -20.930 -28.752 2.289 1.00 79.75 99 GLU A N 1
ATOM 793 C CA . GLU A 1 99 ? -22.341 -29.083 2.064 1.00 79.75 99 GLU A CA 1
ATOM 794 C C . GLU A 1 99 ? -23.219 -27.835 1.972 1.00 79.75 99 GLU A C 1
ATOM 796 O O . GLU A 1 99 ? -24.079 -27.722 1.103 1.00 79.75 99 GLU A O 1
ATOM 801 N N . SER A 1 100 ? -23.003 -26.823 2.818 1.00 78.81 100 SER A N 1
ATOM 802 C CA . SER A 1 100 ? -23.750 -25.563 2.716 1.00 78.81 100 SER A CA 1
ATOM 803 C C . SER A 1 100 ? -23.390 -24.788 1.442 1.00 78.81 100 SER 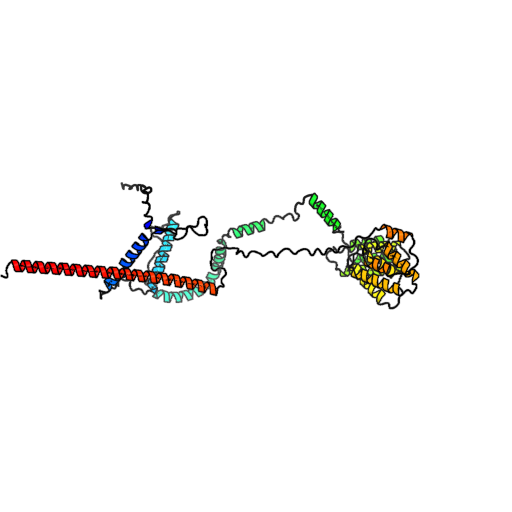A C 1
ATOM 805 O O . SER A 1 100 ? -24.221 -24.053 0.907 1.00 78.81 100 SER A O 1
ATOM 807 N N . ARG A 1 101 ? -22.157 -24.934 0.936 1.00 77.88 101 ARG A N 1
ATOM 808 C CA . ARG A 1 101 ? -21.714 -24.376 -0.350 1.00 77.88 101 ARG A CA 1
ATOM 809 C C . ARG A 1 101 ? -22.245 -25.203 -1.517 1.00 77.88 101 ARG A C 1
ATOM 811 O O . ARG A 1 101 ? -22.685 -24.601 -2.490 1.00 77.88 101 ARG A O 1
ATOM 818 N N . ALA A 1 102 ? -22.259 -26.527 -1.402 1.00 73.12 102 ALA A N 1
ATOM 819 C CA . ALA A 1 102 ? -22.804 -27.462 -2.375 1.00 73.12 102 ALA A CA 1
ATOM 820 C C . ALA A 1 102 ? -24.317 -27.274 -2.501 1.00 73.12 102 ALA A C 1
ATOM 822 O O . ALA A 1 102 ? -24.795 -27.013 -3.591 1.00 73.12 102 ALA A O 1
ATOM 823 N N . SER A 1 103 ? -25.056 -27.215 -1.393 1.00 73.25 103 SER A N 1
ATOM 824 C CA . SER A 1 103 ? -26.495 -26.925 -1.379 1.00 73.25 103 SER A CA 1
ATOM 825 C C . SER A 1 103 ? -26.827 -25.503 -1.838 1.00 73.25 103 SER A C 1
ATOM 827 O O . SER A 1 103 ? -27.848 -25.297 -2.487 1.00 73.25 103 SER A O 1
ATOM 829 N N . LYS A 1 104 ? -25.983 -24.493 -1.567 1.00 75.75 104 LYS A N 1
ATOM 830 C CA . LYS A 1 104 ? -26.148 -23.148 -2.159 1.00 75.75 104 LYS A CA 1
ATOM 831 C C . LYS A 1 104 ? -25.876 -23.144 -3.661 1.00 75.75 104 LYS A C 1
ATOM 833 O O . LYS A 1 104 ? -26.610 -22.472 -4.380 1.00 75.75 104 LYS A O 1
ATOM 838 N N . ARG A 1 105 ? -24.874 -23.896 -4.128 1.00 65.00 105 ARG A N 1
ATOM 839 C CA . ARG A 1 105 ? -24.618 -24.126 -5.557 1.00 65.00 105 ARG A CA 1
ATOM 840 C C . ARG A 1 105 ? -25.789 -24.864 -6.201 1.00 65.00 105 ARG A C 1
ATOM 842 O O . ARG A 1 105 ? -26.303 -24.394 -7.201 1.00 65.00 105 ARG A O 1
ATOM 849 N N . GLN A 1 106 ? -26.303 -25.916 -5.578 1.00 60.66 106 GLN A N 1
ATOM 850 C CA . GLN A 1 106 ? -27.450 -26.688 -6.051 1.00 60.66 106 GLN A CA 1
ATOM 851 C C . GLN A 1 106 ? -28.735 -25.849 -6.055 1.00 60.66 106 GLN A C 1
ATOM 853 O O . GLN A 1 106 ? -29.503 -25.921 -7.003 1.00 60.66 106 GLN A O 1
ATOM 858 N N . LYS A 1 107 ? -28.939 -24.954 -5.078 1.00 60.75 107 LYS A N 1
ATOM 859 C CA . LYS A 1 107 ? -30.034 -23.957 -5.082 1.00 60.75 107 LYS A CA 1
ATOM 860 C C . LYS A 1 107 ? -29.854 -22.837 -6.112 1.00 60.75 107 LYS A C 1
ATOM 862 O O . LYS A 1 107 ? -30.832 -22.182 -6.463 1.00 60.75 107 LYS A O 1
ATOM 867 N N . GLN A 1 108 ? -28.627 -22.575 -6.564 1.00 58.34 108 GLN A N 1
ATOM 868 C CA . GLN A 1 108 ? -28.368 -21.690 -7.703 1.00 58.34 108 GLN A CA 1
ATOM 869 C C . GLN A 1 108 ? -28.574 -22.410 -9.041 1.00 58.34 108 GLN A C 1
ATOM 871 O O . GLN A 1 108 ? -29.046 -21.771 -9.973 1.00 58.34 108 GLN A O 1
ATOM 876 N N . ILE A 1 109 ? -28.282 -23.712 -9.113 1.00 53.09 109 ILE A N 1
ATOM 877 C CA . ILE A 1 109 ? -28.459 -24.544 -10.312 1.00 53.09 109 ILE A CA 1
ATOM 878 C C . ILE A 1 109 ? -29.948 -24.870 -10.532 1.00 53.09 109 ILE A C 1
ATOM 880 O O . ILE A 1 109 ? -30.471 -24.608 -11.602 1.00 53.09 109 ILE A O 1
ATOM 884 N N . THR A 1 110 ? -30.687 -25.273 -9.495 1.00 48.69 110 THR A N 1
ATOM 885 C CA . THR A 1 110 ? -32.135 -25.607 -9.555 1.00 48.69 110 THR A CA 1
ATOM 886 C C . THR A 1 110 ? -33.075 -24.412 -9.766 1.00 48.69 110 THR A C 1
ATOM 888 O O . THR A 1 110 ? -34.294 -24.559 -9.707 1.00 48.69 110 THR A O 1
ATOM 891 N N . LYS A 1 111 ? -32.541 -23.203 -9.985 1.00 50.56 111 LYS A N 1
ATOM 892 C CA . LYS A 1 111 ? -33.346 -22.029 -10.355 1.00 50.56 111 LYS A CA 1
ATOM 893 C C . LYS A 1 111 ? -33.468 -21.812 -11.862 1.00 50.56 111 LYS A C 1
ATOM 895 O O . LYS A 1 111 ? -34.308 -21.005 -12.247 1.00 50.56 111 LYS A O 1
ATOM 900 N N . ASN A 1 112 ? -32.692 -22.536 -12.666 1.00 42.00 112 ASN A N 1
ATOM 901 C CA . ASN A 1 112 ? -32.858 -22.624 -14.110 1.00 42.00 112 ASN A CA 1
ATOM 902 C C . ASN A 1 112 ? -33.118 -24.092 -14.465 1.00 42.00 112 ASN A C 1
ATOM 904 O O . ASN A 1 112 ? -32.176 -24.866 -14.501 1.00 42.00 112 ASN A O 1
ATOM 908 N N . GLU A 1 113 ? -34.405 -24.394 -14.645 1.00 45.88 113 GLU A N 1
ATOM 909 C CA . GLU A 1 113 ? -35.026 -25.475 -15.431 1.00 45.88 113 GLU A CA 1
ATOM 910 C C . GLU A 1 113 ? -34.540 -26.938 -15.276 1.00 45.88 113 GLU A C 1
ATOM 912 O O . GLU A 1 113 ? -33.360 -27.254 -15.275 1.00 45.88 113 GLU A O 1
ATOM 917 N N . GLU A 1 114 ? -35.550 -27.816 -15.228 1.00 48.00 114 GLU A N 1
ATOM 918 C CA . GLU A 1 114 ? -35.547 -29.289 -15.273 1.00 48.00 114 GLU A CA 1
ATOM 919 C C . GLU A 1 114 ? -35.452 -30.050 -13.934 1.00 48.00 114 GLU A C 1
ATOM 921 O O . GLU A 1 114 ? -34.482 -30.014 -13.176 1.00 48.00 114 GLU A O 1
ATOM 926 N N . GLU A 1 115 ? -36.563 -30.736 -13.645 1.00 51.03 115 GLU A N 1
ATOM 927 C CA . GLU A 1 115 ? -36.789 -31.628 -12.513 1.00 51.03 115 GLU A CA 1
ATOM 928 C C . GLU A 1 115 ? -35.819 -32.821 -12.557 1.00 51.03 115 GLU A C 1
ATOM 930 O O . GLU A 1 115 ? -35.688 -33.464 -13.600 1.00 51.03 115 GLU A O 1
ATOM 935 N N . PRO A 1 116 ? -35.154 -33.180 -11.444 1.00 51.94 116 PRO A N 1
ATOM 936 C CA . PRO A 1 116 ? -34.360 -34.397 -11.399 1.00 51.94 116 PRO A CA 1
ATOM 937 C C . PRO A 1 116 ? -35.278 -35.623 -11.487 1.00 51.94 116 PRO A C 1
ATOM 939 O O . PRO A 1 116 ? -36.185 -35.811 -10.672 1.00 51.94 116 PRO A O 1
ATOM 942 N N . LEU A 1 117 ? -35.010 -36.450 -12.496 1.00 46.16 117 LEU A N 1
ATOM 943 C CA . LEU A 1 117 ? -35.665 -37.718 -12.790 1.00 46.16 117 LEU A CA 1
ATOM 944 C C . LEU A 1 117 ? -35.684 -38.618 -11.541 1.00 46.16 117 LEU A C 1
ATOM 946 O O . LEU A 1 117 ? -34.647 -39.089 -11.078 1.00 46.16 117 LEU A O 1
ATOM 950 N N . THR A 1 118 ? -36.877 -38.847 -10.993 1.00 50.19 118 THR A N 1
ATOM 951 C CA . THR A 1 118 ? -37.122 -39.783 -9.890 1.00 50.19 118 THR A CA 1
ATOM 952 C C . THR A 1 118 ? -37.769 -41.039 -10.464 1.00 50.19 118 THR A C 1
ATOM 954 O O . THR A 1 118 ? -38.875 -40.983 -10.993 1.00 50.19 118 THR A O 1
ATOM 957 N N . HIS A 1 119 ? -37.099 -42.188 -10.376 1.00 42.41 119 HIS A N 1
ATOM 958 C CA . HIS A 1 119 ? -37.729 -43.476 -10.662 1.00 42.41 119 HIS A CA 1
ATOM 959 C C . HIS A 1 119 ? -38.234 -44.061 -9.333 1.00 42.41 119 HIS A C 1
ATOM 961 O O . HIS A 1 119 ? -37.466 -44.238 -8.392 1.00 42.41 119 HIS A O 1
ATOM 967 N N . SER A 1 120 ? -39.542 -44.310 -9.227 1.00 44.78 120 SER A N 1
ATOM 968 C CA . SER A 1 120 ? -40.201 -44.930 -8.058 1.00 44.78 120 SER A CA 1
ATOM 969 C C . SER A 1 120 ? -40.098 -44.184 -6.713 1.00 44.78 120 SER A C 1
ATOM 971 O O . SER A 1 120 ? -40.195 -44.802 -5.656 1.00 44.78 120 SER A O 1
ATOM 973 N N . GLY A 1 121 ? -39.933 -42.857 -6.712 1.00 50.22 121 GLY A N 1
ATOM 974 C CA . GLY A 1 121 ? -40.046 -42.048 -5.488 1.00 50.22 121 GLY A CA 1
ATOM 975 C C . GLY A 1 121 ? -38.867 -42.120 -4.506 1.00 50.22 121 GLY A C 1
ATOM 976 O O . GLY A 1 121 ? -38.983 -41.579 -3.408 1.00 50.22 121 GLY A O 1
ATOM 977 N N . LYS A 1 122 ? -37.726 -42.714 -4.885 1.00 51.34 122 LYS A N 1
ATOM 978 C CA . LYS A 1 122 ? -36.467 -42.640 -4.121 1.00 51.34 122 LYS A CA 1
ATOM 979 C C . LYS A 1 122 ? -35.398 -41.886 -4.917 1.00 51.34 122 LYS A C 1
ATOM 981 O O . LYS A 1 122 ? -35.180 -42.159 -6.093 1.00 51.34 122 LYS A O 1
ATOM 986 N N . ALA A 1 123 ? -34.757 -40.907 -4.280 1.00 48.84 123 ALA A N 1
ATOM 987 C CA . ALA A 1 123 ? -33.603 -40.206 -4.836 1.00 48.84 123 ALA A CA 1
ATOM 988 C C . ALA A 1 123 ? -32.346 -41.063 -4.611 1.00 48.84 123 ALA A C 1
ATOM 990 O O . ALA A 1 123 ? -32.041 -41.394 -3.471 1.00 48.84 123 ALA A O 1
ATOM 991 N N . LEU A 1 124 ? -31.638 -41.413 -5.689 1.00 47.25 124 LEU A N 1
ATOM 992 C CA . LEU A 1 124 ? -30.444 -42.280 -5.719 1.00 47.25 124 LEU A CA 1
ATOM 993 C C . LEU A 1 124 ? -29.185 -41.618 -5.115 1.00 47.25 124 LEU A C 1
ATOM 995 O O . LEU A 1 124 ? -28.153 -41.542 -5.772 1.00 47.25 124 LEU A O 1
ATOM 999 N N . GLY A 1 125 ? -29.259 -41.055 -3.909 1.00 48.06 125 GLY A N 1
ATOM 1000 C CA . GLY A 1 125 ? -28.151 -40.258 -3.369 1.00 48.06 125 GLY A CA 1
ATOM 1001 C C . GLY A 1 125 ? -27.772 -40.476 -1.915 1.00 48.06 125 GLY A C 1
ATOM 1002 O O . GLY A 1 125 ? -26.894 -39.751 -1.461 1.00 48.06 125 GLY A O 1
ATOM 1003 N N . LEU A 1 126 ? -28.423 -41.382 -1.187 1.00 50.81 126 LEU A N 1
ATOM 1004 C CA . LEU A 1 126 ? -28.192 -41.590 0.243 1.00 50.81 126 LEU A CA 1
ATOM 1005 C C . LEU A 1 126 ? -28.652 -43.005 0.615 1.00 50.81 126 LEU A C 1
ATOM 1007 O O . LEU A 1 126 ? -29.848 -43.192 0.821 1.00 50.81 126 LEU A O 1
ATOM 1011 N N . ASP A 1 127 ? -27.724 -43.955 0.689 1.00 40.50 127 ASP A N 1
ATOM 1012 C CA . ASP A 1 127 ? -27.890 -45.149 1.520 1.00 40.50 127 ASP A CA 1
ATOM 1013 C C . ASP A 1 127 ? -26.752 -45.130 2.560 1.00 40.50 127 ASP A C 1
ATOM 1015 O O . ASP A 1 127 ? -25.587 -44.899 2.227 1.00 40.50 127 ASP A O 1
ATOM 1019 N N . ASP A 1 128 ? -27.169 -45.227 3.823 1.00 49.16 128 ASP A N 1
ATOM 1020 C CA . ASP A 1 128 ? -26.415 -45.128 5.074 1.00 49.16 128 ASP A CA 1
ATOM 1021 C C . ASP A 1 128 ? -26.204 -46.554 5.627 1.00 49.16 128 ASP A C 1
ATOM 1023 O O . ASP A 1 128 ? -27.065 -47.016 6.367 1.00 49.16 128 ASP A O 1
ATOM 1027 N N . ASP A 1 129 ? -25.094 -47.237 5.316 1.00 48.19 129 ASP A N 1
ATOM 1028 C CA . ASP A 1 129 ? -24.759 -48.561 5.900 1.00 48.19 129 ASP A CA 1
ATOM 1029 C C . ASP A 1 129 ? -23.246 -48.698 6.241 1.00 48.19 129 ASP A C 1
ATOM 1031 O O . ASP A 1 129 ? -22.644 -49.752 6.101 1.00 48.19 129 ASP A O 1
ATOM 1035 N N . PHE A 1 130 ? -22.604 -47.623 6.717 1.00 45.38 130 PHE A N 1
ATOM 1036 C CA . PHE A 1 130 ? -21.131 -47.505 6.827 1.00 45.38 130 PHE A CA 1
ATOM 1037 C C . PHE A 1 130 ? -20.474 -47.975 8.149 1.00 45.38 130 PHE A C 1
ATOM 1039 O O . PHE A 1 130 ? -19.323 -47.625 8.410 1.00 45.38 130 PHE A O 1
ATOM 1046 N N . GLU A 1 131 ? -21.159 -48.715 9.029 1.00 43.62 131 GLU A N 1
ATOM 1047 C CA . GLU A 1 131 ? -20.589 -49.058 10.355 1.00 43.62 131 GLU A CA 1
ATOM 1048 C C . GLU A 1 131 ? -20.230 -50.543 10.577 1.00 43.62 131 GLU A C 1
ATOM 1050 O O . GLU A 1 131 ? -19.585 -50.845 11.581 1.00 43.62 131 GLU A O 1
ATOM 1055 N N . GLU A 1 132 ? -20.513 -51.453 9.634 1.00 47.44 132 GLU A N 1
ATOM 1056 C CA . GLU A 1 132 ? -19.970 -52.834 9.649 1.00 47.44 132 GLU A CA 1
ATOM 1057 C C . GLU A 1 132 ? -18.778 -53.047 8.681 1.00 47.44 132 GLU A C 1
ATOM 1059 O O . GLU A 1 132 ? -18.040 -54.018 8.827 1.00 47.44 132 GLU A O 1
ATOM 1064 N N . GLU A 1 133 ? -18.498 -52.089 7.788 1.00 45.50 133 GLU A N 1
ATOM 1065 C CA . GLU A 1 133 ? -17.580 -52.233 6.638 1.00 45.50 133 GLU A CA 1
ATOM 1066 C C . GLU A 1 133 ? -16.081 -52.116 6.997 1.00 45.50 133 GLU A C 1
ATOM 1068 O O . GLU A 1 133 ? -15.231 -52.698 6.339 1.00 45.50 133 GLU A O 1
ATOM 1073 N N . ILE A 1 134 ? -15.709 -51.464 8.103 1.00 47.59 134 ILE A N 1
ATOM 1074 C CA . ILE A 1 134 ? -14.292 -51.120 8.375 1.00 47.59 134 ILE A CA 1
ATOM 1075 C C . ILE A 1 134 ? -13.420 -52.346 8.732 1.00 47.59 134 ILE A C 1
ATOM 1077 O O . ILE A 1 134 ? -12.209 -52.326 8.522 1.00 47.59 134 ILE A O 1
ATOM 1081 N N . ASN A 1 135 ? -14.005 -53.436 9.244 1.00 45.75 135 ASN A N 1
ATOM 1082 C CA . ASN A 1 135 ? -13.253 -54.672 9.526 1.00 45.75 135 ASN A CA 1
ATOM 1083 C C . ASN A 1 135 ? -13.248 -55.669 8.350 1.00 45.75 135 ASN A C 1
ATOM 1085 O O . ASN A 1 135 ? -12.433 -56.594 8.351 1.00 45.75 135 ASN A O 1
ATOM 1089 N N . GLU A 1 136 ? -14.131 -55.492 7.363 1.00 51.59 136 GLU A N 1
ATOM 1090 C CA . GLU A 1 136 ? -14.112 -56.225 6.090 1.00 51.59 136 GLU A CA 1
ATOM 1091 C C . GLU A 1 136 ? -13.255 -55.495 5.046 1.00 51.59 136 GLU A C 1
ATOM 1093 O O . GLU A 1 136 ? -12.499 -56.157 4.343 1.00 51.59 136 GLU A O 1
ATOM 1098 N N . GLU A 1 137 ? -13.204 -54.159 5.064 1.00 51.19 137 GLU A N 1
ATOM 1099 C CA . GLU A 1 137 ? -12.350 -53.327 4.204 1.00 51.19 137 GLU A CA 1
ATOM 1100 C C . GLU A 1 137 ? -10.854 -53.653 4.344 1.00 51.19 137 GLU A C 1
ATOM 1102 O O . GLU A 1 137 ? -10.133 -53.660 3.352 1.00 51.19 137 GLU A O 1
ATOM 1107 N N . GLU A 1 138 ? -10.347 -53.990 5.536 1.00 53.72 138 GLU A N 1
ATOM 1108 C CA . GLU A 1 138 ? -8.932 -54.381 5.680 1.00 53.72 138 GLU A CA 1
ATOM 1109 C C . GLU A 1 138 ? -8.621 -55.768 5.082 1.00 53.72 138 GLU A C 1
ATOM 1111 O O . GLU A 1 138 ? -7.471 -56.036 4.724 1.00 53.72 138 GLU A O 1
ATOM 1116 N N . ARG A 1 139 ? -9.626 -56.646 4.928 1.00 54.72 139 ARG A N 1
ATOM 1117 C CA . ARG A 1 139 ? -9.490 -57.915 4.188 1.00 54.72 139 ARG A CA 1
ATOM 1118 C C . ARG A 1 139 ? -9.734 -57.730 2.696 1.00 54.72 139 ARG A C 1
ATOM 1120 O O . ARG A 1 139 ? -8.965 -58.256 1.897 1.00 54.72 139 ARG A O 1
ATOM 1127 N N . GLU A 1 140 ? -10.727 -56.931 2.328 1.00 56.50 140 GLU A N 1
ATOM 1128 C CA . GLU A 1 140 ? -11.035 -56.614 0.938 1.00 56.50 140 GLU A CA 1
ATOM 1129 C C . GLU A 1 140 ? -9.923 -55.803 0.280 1.00 56.50 140 GLU A C 1
ATOM 1131 O O . GLU A 1 140 ? -9.621 -56.055 -0.872 1.00 56.50 140 GLU A O 1
ATOM 1136 N N . VAL A 1 141 ? -9.227 -54.897 0.973 1.00 61.41 141 VAL A N 1
ATOM 1137 C CA . VAL A 1 141 ? -8.093 -54.161 0.378 1.00 61.41 141 VAL A CA 1
ATOM 1138 C C . VAL A 1 141 ? -6.949 -55.104 -0.012 1.00 61.41 141 VAL A C 1
ATOM 1140 O O . VAL A 1 141 ? -6.305 -54.889 -1.037 1.00 61.41 141 VAL A O 1
ATOM 1143 N N . ALA A 1 142 ? -6.722 -56.178 0.752 1.00 66.31 142 ALA A N 1
ATOM 1144 C CA . ALA A 1 142 ? -5.713 -57.177 0.408 1.00 66.31 142 ALA A CA 1
ATOM 1145 C C . ALA A 1 142 ? -6.145 -58.052 -0.785 1.00 66.31 142 ALA A C 1
ATOM 1147 O O . ALA A 1 142 ? -5.330 -58.327 -1.664 1.00 66.31 142 ALA A O 1
ATOM 1148 N N . GLU A 1 143 ? -7.421 -58.441 -0.852 1.00 71.25 143 GLU A N 1
ATOM 1149 C CA . GLU A 1 143 ? -7.973 -59.208 -1.980 1.00 71.25 143 GLU A CA 1
ATOM 1150 C C . GLU A 1 143 ? -8.109 -58.345 -3.251 1.00 71.25 143 GLU A C 1
ATOM 1152 O O . GLU A 1 143 ? -7.798 -58.797 -4.353 1.00 71.25 143 GLU A O 1
ATOM 1157 N N . LEU A 1 144 ? -8.457 -57.064 -3.113 1.00 63.50 144 LEU A N 1
ATOM 1158 C CA . LEU A 1 144 ? -8.585 -56.102 -4.207 1.00 63.50 144 LEU A CA 1
ATOM 1159 C C . LEU A 1 144 ? -7.235 -55.745 -4.829 1.00 63.50 144 LEU A C 1
ATOM 1161 O O . LEU A 1 144 ? -7.187 -55.508 -6.033 1.00 63.50 144 LEU A O 1
ATOM 1165 N N . ASP A 1 145 ? -6.139 -55.730 -4.068 1.00 68.94 145 ASP A N 1
ATOM 1166 C CA . ASP A 1 145 ? -4.800 -55.527 -4.636 1.00 68.94 145 ASP A CA 1
ATOM 1167 C C . ASP A 1 145 ? -4.347 -56.742 -5.472 1.00 68.94 145 ASP A C 1
ATOM 1169 O O . ASP A 1 145 ? -3.731 -56.572 -6.534 1.00 68.94 145 ASP A O 1
ATOM 1173 N N . GLU A 1 146 ? -4.709 -57.966 -5.067 1.00 76.56 146 GLU A N 1
ATOM 1174 C CA . GLU A 1 146 ? -4.468 -59.183 -5.856 1.00 76.56 146 GLU A CA 1
ATOM 1175 C C . GLU A 1 146 ? -5.360 -59.239 -7.111 1.00 76.56 146 GLU A C 1
ATOM 1177 O O . GLU A 1 146 ? -4.878 -59.530 -8.214 1.00 76.56 146 GLU A O 1
ATOM 1182 N N . GLU A 1 147 ? -6.636 -58.867 -6.994 1.00 70.44 147 GLU A N 1
ATOM 1183 C CA . GLU A 1 147 ? -7.556 -58.774 -8.131 1.00 70.44 147 GLU A CA 1
ATOM 1184 C C . GLU A 1 147 ? -7.198 -57.628 -9.089 1.00 70.44 147 GLU A C 1
ATOM 1186 O O . GLU A 1 147 ? -7.301 -57.776 -10.312 1.00 70.44 147 GLU A O 1
ATOM 1191 N N . PHE A 1 148 ? -6.705 -56.495 -8.584 1.00 71.19 148 PHE A N 1
ATOM 1192 C CA . PHE A 1 148 ? -6.254 -55.376 -9.410 1.00 71.19 148 PHE A CA 1
ATOM 1193 C C . PHE A 1 148 ? -4.985 -55.732 -10.192 1.00 71.19 148 PHE A C 1
ATOM 1195 O O . PHE A 1 148 ? -4.865 -55.374 -11.370 1.00 71.19 148 PHE A O 1
ATOM 1202 N N . ALA A 1 149 ? -4.071 -56.503 -9.594 1.00 76.44 149 ALA A N 1
ATOM 1203 C CA . ALA A 1 149 ? -2.922 -57.058 -10.306 1.00 76.44 149 ALA A CA 1
ATOM 1204 C C . ALA A 1 149 ? -3.354 -58.021 -11.432 1.00 76.44 149 ALA A C 1
ATOM 1206 O O . ALA A 1 149 ? -2.758 -58.005 -12.514 1.00 76.44 149 ALA A O 1
ATOM 1207 N N . ALA A 1 150 ? -4.425 -58.796 -11.225 1.00 75.50 150 ALA A N 1
ATOM 1208 C CA . ALA A 1 150 ? -5.001 -59.683 -12.240 1.00 75.50 150 ALA A CA 1
ATOM 1209 C C . ALA A 1 150 ? -5.799 -58.939 -13.337 1.00 75.50 150 ALA A C 1
ATOM 1211 O O . ALA A 1 150 ? -5.817 -59.378 -14.490 1.00 75.50 150 ALA A O 1
ATOM 1212 N N . LEU A 1 151 ? -6.423 -57.797 -13.019 1.00 63.94 151 LEU A N 1
ATOM 1213 C CA . LEU A 1 151 ? -7.229 -56.983 -13.945 1.00 63.94 151 LEU A CA 1
ATOM 1214 C C . LEU A 1 151 ? -6.426 -55.931 -14.726 1.00 63.94 151 LEU A C 1
ATOM 1216 O O . LEU A 1 151 ? -6.873 -55.479 -15.786 1.00 63.94 151 LEU A O 1
ATOM 1220 N N . ALA A 1 152 ? -5.229 -55.555 -14.270 1.00 71.19 152 ALA A N 1
ATOM 1221 C CA . ALA A 1 152 ? -4.374 -54.572 -14.941 1.00 71.19 152 ALA A CA 1
ATOM 1222 C C . ALA A 1 152 ? -4.095 -54.873 -16.438 1.00 71.19 152 ALA A C 1
ATOM 1224 O O . ALA A 1 152 ? -4.132 -53.932 -17.244 1.00 71.19 152 ALA A O 1
ATOM 1225 N N . PRO A 1 153 ? -3.898 -56.136 -16.878 1.00 71.81 153 PRO A N 1
ATOM 1226 C CA . PRO A 1 153 ? -3.742 -56.461 -18.299 1.00 71.81 153 PRO A CA 1
ATOM 1227 C C . PRO A 1 153 ? -5.027 -56.261 -19.124 1.00 71.81 153 PRO A C 1
ATOM 1229 O O . PRO A 1 153 ? -4.950 -55.957 -20.315 1.00 71.81 153 PRO A O 1
ATOM 1232 N N . LEU A 1 154 ? -6.207 -56.391 -18.504 1.00 65.50 154 LEU A N 1
ATOM 1233 C CA . LEU A 1 154 ? -7.518 -56.225 -19.147 1.00 65.50 154 LEU A CA 1
ATOM 1234 C C . LEU A 1 154 ? -7.962 -54.753 -19.217 1.00 65.50 154 LEU A C 1
ATOM 1236 O O . LEU A 1 154 ? -8.616 -54.357 -20.183 1.00 65.50 154 LEU A O 1
ATOM 1240 N N . LEU A 1 155 ? -7.564 -53.920 -18.247 1.00 56.50 155 LEU A N 1
ATOM 1241 C CA . LEU A 1 155 ? -7.938 -52.497 -18.189 1.00 56.50 155 LEU A CA 1
ATOM 1242 C C . LEU A 1 155 ? -7.092 -51.585 -19.097 1.00 56.50 155 LEU A C 1
ATOM 1244 O O . LEU A 1 155 ? -7.540 -50.502 -19.496 1.00 56.50 155 LEU A O 1
ATOM 1248 N N . ALA A 1 156 ? -5.870 -52.002 -19.442 1.00 66.12 156 ALA A N 1
ATOM 1249 C CA . ALA A 1 156 ? -4.958 -51.229 -20.286 1.00 66.12 156 ALA A CA 1
ATOM 1250 C C . ALA A 1 156 ? -5.573 -50.792 -21.644 1.00 66.12 156 ALA A C 1
ATOM 1252 O O . ALA A 1 156 ? -5.443 -49.613 -21.998 1.00 66.12 156 ALA A O 1
ATOM 1253 N N . PRO A 1 157 ? -6.298 -51.647 -22.398 1.00 62.62 157 PRO A N 1
ATOM 1254 C CA . PRO A 1 157 ? -6.940 -51.219 -23.644 1.00 62.62 157 PRO A CA 1
ATOM 1255 C C . PRO A 1 157 ? -8.142 -50.264 -23.465 1.00 62.62 157 PRO A C 1
ATOM 1257 O O . PRO A 1 157 ? -8.384 -49.429 -24.343 1.00 62.62 157 PRO A O 1
ATOM 1260 N N . GLU A 1 158 ? -8.878 -50.301 -22.347 1.00 57.12 158 GLU A N 1
ATOM 1261 C CA . GLU A 1 158 ? -10.004 -49.376 -22.099 1.00 57.12 158 GLU A CA 1
ATOM 1262 C C . GLU A 1 158 ? -9.557 -47.971 -21.675 1.00 57.12 158 GLU A C 1
ATOM 1264 O O . GLU A 1 158 ? -10.134 -46.966 -22.107 1.00 57.12 158 GLU A O 1
ATOM 1269 N N . MET A 1 159 ? -8.477 -47.874 -20.900 1.00 59.75 159 MET A N 1
ATOM 1270 C CA . MET A 1 159 ? -7.863 -46.595 -20.520 1.00 59.75 159 MET A CA 1
ATOM 1271 C C . MET A 1 159 ? -7.369 -45.806 -21.745 1.00 59.75 159 MET A C 1
ATOM 1273 O O . MET A 1 159 ? -7.492 -44.576 -21.797 1.00 59.75 159 MET A O 1
ATOM 1277 N N . ILE A 1 160 ? -6.895 -46.503 -22.785 1.00 62.97 160 ILE A N 1
ATOM 1278 C CA . ILE A 1 160 ? -6.510 -45.896 -24.067 1.00 62.97 160 ILE A CA 1
ATOM 1279 C C . ILE A 1 160 ? -7.742 -45.337 -24.802 1.00 62.97 160 ILE A C 1
ATOM 1281 O O . ILE A 1 160 ? -7.686 -44.216 -25.316 1.00 62.97 160 ILE A O 1
ATOM 1285 N N . LYS A 1 161 ? -8.886 -46.039 -24.781 1.00 60.81 161 LYS A N 1
ATOM 1286 C CA . LYS A 1 161 ? -10.151 -45.543 -25.362 1.00 60.81 161 LYS A CA 1
ATOM 1287 C C . LYS A 1 161 ? -10.718 -44.340 -24.596 1.00 60.81 161 LYS A C 1
ATOM 1289 O O . LYS A 1 161 ? -11.164 -43.382 -25.228 1.00 60.81 161 LYS A O 1
ATOM 1294 N N . ARG A 1 162 ? -10.625 -44.315 -23.258 1.00 56.34 162 ARG A N 1
ATOM 1295 C CA . ARG A 1 162 ? -11.029 -43.153 -22.435 1.00 56.34 162 ARG A CA 1
ATOM 1296 C C . ARG A 1 162 ? -10.147 -41.921 -22.660 1.00 56.34 162 ARG A C 1
ATOM 1298 O O . ARG A 1 162 ? -10.657 -40.803 -22.709 1.00 56.34 162 ARG A O 1
ATOM 1305 N N . ARG A 1 163 ? -8.838 -42.095 -22.883 1.00 56.31 163 ARG A N 1
ATOM 1306 C CA . ARG A 1 163 ? -7.948 -40.990 -23.296 1.00 56.31 163 ARG A CA 1
ATOM 1307 C C . ARG A 1 163 ? -8.318 -40.426 -24.671 1.00 56.31 163 ARG A C 1
ATOM 1309 O O . ARG A 1 163 ? -8.230 -39.216 -24.880 1.00 56.31 163 ARG A O 1
ATOM 1316 N N . GLN A 1 164 ? -8.775 -41.275 -25.591 1.00 56.53 164 GLN A N 1
ATOM 1317 C CA . GLN A 1 164 ? -9.261 -40.841 -26.902 1.00 56.53 164 GLN A CA 1
ATOM 1318 C C . GLN A 1 164 ? -10.625 -40.128 -26.819 1.00 56.53 164 GLN A C 1
ATOM 1320 O O . GLN A 1 164 ? -10.835 -39.152 -27.538 1.00 56.53 164 GLN A O 1
ATOM 1325 N N . SER A 1 165 ? -11.523 -40.524 -25.907 1.00 56.06 165 SER A N 1
ATOM 1326 C CA . SER A 1 165 ? -12.812 -39.842 -25.708 1.00 56.06 165 SER A CA 1
ATOM 1327 C C . SER A 1 165 ? -12.703 -38.542 -24.901 1.00 56.06 165 SER A C 1
ATOM 1329 O O . SER A 1 165 ? -13.441 -37.602 -25.180 1.00 56.06 165 SER A O 1
ATOM 1331 N N . ALA A 1 166 ? -11.755 -38.428 -23.963 1.00 53.53 166 ALA A N 1
ATOM 1332 C CA . ALA A 1 166 ? -11.482 -37.179 -23.240 1.00 53.53 166 ALA A CA 1
ATOM 1333 C C . ALA A 1 166 ? -10.927 -36.078 -24.166 1.00 53.53 166 ALA A C 1
ATOM 1335 O O . ALA A 1 166 ? -11.280 -34.909 -24.027 1.00 53.53 166 ALA A O 1
ATOM 1336 N N . ARG A 1 167 ? -10.152 -36.455 -25.196 1.00 53.22 167 ARG A N 1
ATOM 1337 C CA . ARG A 1 167 ? -9.769 -35.544 -26.291 1.00 53.22 167 ARG A CA 1
ATOM 1338 C C . ARG A 1 167 ? -10.956 -35.068 -27.138 1.00 53.22 167 ARG A C 1
ATOM 1340 O O . ARG A 1 167 ? -10.835 -34.046 -27.801 1.00 53.22 167 ARG A O 1
ATOM 1347 N N . LYS A 1 168 ? -12.097 -35.766 -27.109 1.00 53.31 168 LYS A N 1
ATOM 1348 C CA . LYS A 1 168 ? -13.287 -35.439 -27.913 1.00 53.31 168 LYS A CA 1
ATOM 1349 C C . LYS A 1 168 ? -14.159 -34.328 -27.300 1.00 53.31 168 LYS A C 1
ATOM 1351 O O . LYS A 1 168 ? -15.021 -33.809 -28.000 1.00 53.31 168 LYS A O 1
ATOM 1356 N N . TYR A 1 169 ? -13.929 -33.938 -26.038 1.00 50.84 169 TYR A N 1
ATOM 1357 C CA . TYR A 1 169 ? -14.752 -32.944 -25.324 1.00 50.84 169 TYR A CA 1
ATOM 1358 C C . TYR A 1 169 ? -14.014 -31.696 -24.823 1.00 50.84 169 TYR A C 1
ATOM 1360 O O . TYR A 1 169 ? -14.651 -30.820 -24.239 1.00 50.84 169 TYR A O 1
ATOM 1368 N N . MET A 1 170 ? -12.719 -31.535 -25.107 1.00 52.72 170 MET A N 1
ATOM 1369 C CA . MET A 1 170 ? -12.122 -30.198 -25.056 1.00 52.72 170 MET A CA 1
ATOM 1370 C C . MET A 1 170 ? -12.535 -29.474 -26.336 1.00 52.72 170 MET A C 1
ATOM 1372 O O . MET A 1 170 ? -11.875 -29.592 -27.368 1.00 52.72 170 MET A O 1
ATOM 1376 N N . ARG A 1 171 ? -13.696 -28.803 -26.301 1.00 59.91 171 ARG A N 1
ATOM 1377 C CA . ARG A 1 171 ? -14.029 -27.797 -27.316 1.00 59.91 171 ARG A CA 1
ATOM 1378 C C . ARG A 1 171 ? -12.847 -26.835 -27.353 1.00 59.91 171 ARG A C 1
ATOM 1380 O O . ARG A 1 171 ? -12.485 -26.306 -26.311 1.00 59.91 171 ARG A O 1
ATOM 1387 N N . ALA A 1 172 ? -12.218 -26.713 -28.517 1.00 63.38 172 ALA A N 1
ATOM 1388 C CA . ALA A 1 172 ? -11.183 -25.722 -28.753 1.00 63.38 172 ALA A CA 1
ATOM 1389 C C . ALA A 1 172 ? -11.736 -24.369 -28.291 1.00 63.38 172 ALA A C 1
ATOM 1391 O O . ALA A 1 172 ? -12.822 -23.989 -28.732 1.00 63.38 172 ALA A O 1
ATOM 1392 N N . ASP A 1 173 ? -11.053 -23.708 -27.357 1.00 67.88 173 ASP A N 1
ATOM 1393 C CA . ASP A 1 173 ? -11.460 -22.380 -26.906 1.00 67.88 173 ASP A CA 1
ATOM 1394 C C . ASP A 1 173 ? -11.525 -21.455 -28.135 1.00 67.88 173 ASP A C 1
ATOM 1396 O O . ASP A 1 173 ? -10.793 -21.664 -29.104 1.00 67.88 173 ASP A O 1
ATOM 1400 N N . ASP A 1 174 ? -12.386 -20.434 -28.130 1.00 69.00 174 ASP A N 1
ATOM 1401 C CA . ASP A 1 174 ? -12.651 -19.574 -29.303 1.00 69.00 174 ASP A CA 1
ATOM 1402 C C . ASP A 1 174 ? -11.366 -19.005 -29.961 1.00 69.00 174 ASP A C 1
ATOM 1404 O O . ASP A 1 174 ? -11.317 -18.718 -31.160 1.00 69.00 174 ASP A O 1
ATOM 1408 N N . TYR A 1 175 ? -10.281 -18.894 -29.190 1.00 74.25 175 TYR A N 1
ATOM 1409 C CA . TYR A 1 175 ? -8.952 -18.508 -29.666 1.00 74.25 175 TYR A CA 1
ATOM 1410 C C . TYR A 1 175 ? -8.298 -19.541 -30.607 1.00 74.25 175 TYR A C 1
ATOM 1412 O O . TYR A 1 175 ? -7.679 -19.181 -31.608 1.00 74.25 175 TYR A O 1
ATOM 1420 N N . ASP A 1 176 ? -8.469 -20.832 -30.334 1.00 78.56 176 ASP A N 1
ATOM 1421 C CA . ASP A 1 176 ? -7.926 -21.914 -31.158 1.00 78.56 176 ASP A CA 1
ATOM 1422 C C . ASP A 1 176 ? -8.735 -22.101 -32.452 1.00 78.56 176 ASP A C 1
ATOM 1424 O O . ASP A 1 176 ? -8.170 -22.456 -33.490 1.00 78.56 176 ASP A O 1
ATOM 1428 N N . MET A 1 177 ? -10.046 -21.819 -32.427 1.00 78.44 177 MET A N 1
ATOM 1429 C CA . MET A 1 177 ? -10.876 -21.788 -33.640 1.00 78.44 177 MET A CA 1
ATOM 1430 C C . MET A 1 177 ? -10.445 -20.668 -34.594 1.00 78.44 177 MET A C 1
ATOM 1432 O O . MET A 1 177 ? -10.201 -20.932 -35.772 1.00 78.44 177 MET A O 1
ATOM 1436 N N . THR A 1 178 ? -10.267 -19.449 -34.078 1.00 76.31 178 THR A N 1
ATOM 1437 C CA . THR A 1 178 ? -9.869 -18.286 -34.893 1.00 76.31 178 THR A CA 1
ATOM 1438 C C . THR A 1 178 ? -8.473 -18.436 -35.501 1.00 76.31 178 THR A C 1
ATOM 1440 O O . THR A 1 178 ? -8.264 -18.069 -36.656 1.00 76.31 178 THR A O 1
ATOM 1443 N N . LEU A 1 179 ? -7.518 -19.048 -34.790 1.00 78.38 179 LEU A N 1
ATOM 1444 C CA . LEU A 1 179 ? -6.192 -19.366 -35.338 1.00 78.38 179 LEU A CA 1
ATOM 1445 C C . LEU A 1 179 ? -6.246 -20.387 -36.483 1.00 78.38 179 LEU A C 1
ATOM 1447 O O . LEU A 1 179 ? -5.467 -20.297 -37.436 1.00 78.38 179 LEU A O 1
ATOM 1451 N N . ARG A 1 180 ? -7.161 -21.358 -36.407 1.00 79.31 180 ARG A N 1
ATOM 1452 C CA . ARG A 1 180 ? -7.329 -22.394 -37.435 1.00 79.31 180 ARG A CA 1
ATOM 1453 C C . ARG A 1 180 ? -8.023 -21.854 -38.686 1.00 79.31 180 ARG A C 1
ATOM 1455 O O . ARG A 1 180 ? -7.642 -22.220 -39.799 1.00 79.31 180 ARG A O 1
ATOM 1462 N N . GLU A 1 181 ? -8.977 -20.945 -38.511 1.00 80.25 181 GLU A N 1
ATOM 1463 C CA . GLU A 1 181 ? -9.584 -20.179 -39.607 1.00 80.25 181 GLU A CA 1
ATOM 1464 C C . GLU A 1 181 ? -8.544 -19.268 -40.281 1.00 80.25 181 GLU A C 1
ATOM 1466 O O . GLU A 1 181 ? -8.358 -19.352 -41.490 1.00 80.25 181 GLU A O 1
ATOM 1471 N N . LEU A 1 182 ? -7.729 -18.530 -39.517 1.00 76.38 182 LEU A N 1
ATOM 1472 C CA . LEU A 1 182 ? -6.641 -17.691 -40.058 1.00 76.38 182 LEU A CA 1
ATOM 1473 C C . LEU A 1 182 ? -5.587 -18.471 -40.858 1.00 76.38 182 LEU A C 1
ATOM 1475 O O . LEU A 1 182 ? -5.037 -17.966 -41.837 1.00 76.38 182 LEU A O 1
ATOM 1479 N N . MET A 1 183 ? -5.278 -19.699 -40.441 1.00 72.81 183 MET A N 1
ATOM 1480 C CA . MET A 1 183 ? -4.339 -20.566 -41.158 1.00 72.81 183 MET A CA 1
ATOM 1481 C C . MET A 1 183 ? -4.932 -21.127 -42.458 1.00 72.81 183 MET A C 1
ATOM 1483 O O . MET A 1 183 ? -4.190 -21.327 -43.418 1.00 72.81 183 MET A O 1
ATOM 1487 N N . SER A 1 184 ? -6.246 -21.372 -42.502 1.00 73.69 184 SER A N 1
ATOM 1488 C CA . SER A 1 184 ? -6.935 -21.910 -43.686 1.00 73.69 184 SER A CA 1
ATOM 1489 C C . SER A 1 184 ? -7.364 -20.822 -44.677 1.00 73.69 184 SER A C 1
ATOM 1491 O O . SER A 1 184 ? -7.414 -21.079 -45.878 1.00 73.69 184 SER A O 1
ATOM 1493 N N . GLU A 1 185 ? -7.552 -19.586 -44.213 1.00 63.69 185 GLU A N 1
ATOM 1494 C CA . GLU A 1 185 ? -7.845 -18.410 -45.038 1.00 63.69 185 GLU A CA 1
ATOM 1495 C C . GLU A 1 185 ? -6.600 -17.635 -45.497 1.00 63.69 185 GLU A C 1
ATOM 1497 O O . GLU A 1 185 ? -6.722 -16.479 -45.906 1.00 63.69 185 GLU A O 1
ATOM 1502 N N . ARG A 1 186 ? -5.399 -18.243 -45.518 1.00 49.19 186 ARG A N 1
ATOM 1503 C CA . ARG A 1 186 ? -4.240 -17.681 -46.244 1.00 49.19 186 ARG A CA 1
ATOM 1504 C C . ARG A 1 186 ? -4.499 -17.684 -47.760 1.00 49.19 186 ARG A C 1
ATOM 1506 O O . ARG A 1 186 ? -3.854 -18.386 -48.532 1.00 49.19 186 ARG A O 1
ATOM 1513 N N . ARG A 1 187 ? -5.448 -16.860 -48.200 1.00 53.03 187 ARG A N 1
ATOM 1514 C CA . ARG A 1 187 ? -5.518 -16.327 -49.554 1.00 53.03 187 ARG A CA 1
ATOM 1515 C C . ARG A 1 187 ? -4.224 -15.557 -49.767 1.00 53.03 187 ARG A C 1
ATOM 1517 O O . ARG A 1 187 ? -3.833 -14.772 -48.902 1.00 53.03 187 ARG A O 1
ATOM 1524 N N . ALA A 1 188 ? -3.546 -15.833 -50.877 1.00 54.56 188 ALA A N 1
ATOM 1525 C CA . ALA A 1 188 ? -2.334 -15.133 -51.265 1.00 54.56 188 ALA A CA 1
ATOM 1526 C C . ALA A 1 188 ? -2.568 -13.623 -51.126 1.00 54.56 188 ALA A C 1
ATOM 1528 O O . ALA A 1 188 ? -3.401 -13.049 -51.828 1.00 54.56 188 ALA A O 1
ATOM 1529 N N . GLN A 1 189 ? -1.886 -12.991 -50.170 1.00 54.00 189 GLN A N 1
ATOM 1530 C CA . GLN A 1 189 ? -1.792 -11.541 -50.161 1.00 54.00 189 GLN A CA 1
ATOM 1531 C C . GLN A 1 189 ? -1.067 -11.175 -51.451 1.00 54.00 189 GLN A C 1
ATOM 1533 O O . GLN A 1 189 ? -0.019 -11.753 -51.739 1.00 54.00 189 GLN A O 1
ATOM 1538 N N . ALA A 1 190 ? -1.650 -10.277 -52.246 1.00 50.69 190 ALA A N 1
ATOM 1539 C CA . ALA A 1 190 ? -0.962 -9.725 -53.400 1.00 50.69 190 ALA A CA 1
ATOM 1540 C C . ALA A 1 190 ? 0.395 -9.203 -52.913 1.00 50.69 190 ALA A C 1
ATOM 1542 O O . ALA A 1 190 ? 0.455 -8.301 -52.077 1.00 50.69 190 ALA A O 1
ATOM 1543 N N . THR A 1 191 ? 1.477 -9.833 -53.370 1.00 56.06 191 THR A N 1
ATOM 1544 C CA . THR A 1 191 ? 2.851 -9.515 -52.959 1.00 56.06 191 THR A CA 1
ATOM 1545 C C . THR A 1 191 ? 3.268 -8.110 -53.375 1.00 56.06 191 THR A C 1
ATOM 1547 O O . THR A 1 191 ? 4.260 -7.594 -52.867 1.00 56.06 191 THR A O 1
ATOM 1550 N N . GLU A 1 192 ? 2.493 -7.472 -54.249 1.00 53.66 192 GLU A N 1
ATOM 1551 C CA . GLU A 1 192 ? 2.733 -6.113 -54.695 1.00 53.66 192 GLU A CA 1
ATOM 1552 C C . GLU A 1 192 ? 1.599 -5.197 -54.220 1.00 53.66 192 GLU A C 1
ATOM 1554 O O . GLU A 1 192 ? 0.430 -5.434 -54.546 1.00 53.66 192 GLU A O 1
ATOM 1559 N N . PRO A 1 193 ? 1.908 -4.156 -53.427 1.00 66.25 193 PRO A N 1
ATOM 1560 C CA . PRO A 1 193 ? 0.945 -3.108 -53.135 1.00 66.25 193 PRO A CA 1
ATOM 1561 C C . PRO A 1 193 ? 0.483 -2.480 -54.453 1.00 66.25 193 PRO A C 1
ATOM 1563 O O . PRO A 1 193 ? 1.301 -2.229 -55.335 1.00 66.25 193 PRO A O 1
ATOM 1566 N N . ALA A 1 194 ? -0.813 -2.191 -54.583 1.00 67.50 194 ALA A N 1
ATOM 1567 C CA . ALA A 1 194 ? -1.345 -1.457 -55.728 1.00 67.50 194 ALA A CA 1
ATOM 1568 C C . ALA A 1 194 ? -0.831 -0.006 -55.697 1.00 67.50 194 ALA A C 1
ATOM 1570 O O . ALA A 1 194 ? -1.473 0.880 -55.134 1.00 67.50 194 ALA A O 1
ATOM 1571 N N . TRP A 1 195 ? 0.364 0.223 -56.241 1.00 73.75 195 TRP A N 1
ATOM 1572 C CA . TRP A 1 195 ? 0.957 1.551 -56.339 1.00 73.75 195 TRP A CA 1
ATOM 1573 C C . TRP A 1 195 ? 0.249 2.384 -57.400 1.00 73.75 195 TRP A C 1
ATOM 1575 O O . TRP A 1 195 ? -0.188 1.888 -58.443 1.00 73.75 195 TRP A O 1
ATOM 1585 N N . SER A 1 196 ? 0.148 3.681 -57.127 1.00 81.94 196 SER A N 1
ATOM 1586 C CA . SER A 1 196 ? -0.332 4.639 -58.116 1.00 81.94 196 SER A CA 1
ATOM 1587 C C . SER A 1 196 ? 0.661 4.743 -59.281 1.00 81.94 196 SER A C 1
ATOM 1589 O O . SER A 1 196 ? 1.869 4.567 -59.106 1.00 81.94 196 SER A O 1
ATOM 1591 N N . ARG A 1 197 ? 0.173 5.064 -60.488 1.00 70.50 197 ARG A N 1
ATOM 1592 C CA . ARG A 1 197 ? 1.036 5.234 -61.676 1.00 70.50 197 ARG A CA 1
ATOM 1593 C C . ARG A 1 197 ? 2.161 6.260 -61.453 1.00 70.50 197 ARG A C 1
ATOM 1595 O O . ARG A 1 197 ? 3.241 6.100 -62.008 1.00 70.50 197 ARG A O 1
ATOM 1602 N N . GLU A 1 198 ? 1.935 7.274 -60.617 1.00 81.25 198 GLU A N 1
ATOM 1603 C CA . GLU A 1 198 ? 2.949 8.282 -60.274 1.00 81.25 198 GLU A CA 1
ATOM 1604 C C . GLU A 1 198 ? 4.037 7.752 -59.332 1.00 81.25 198 GLU A C 1
ATOM 1606 O O . GLU A 1 198 ? 5.210 8.095 -59.483 1.00 81.25 198 GLU A O 1
ATOM 1611 N N . GLU A 1 199 ? 3.683 6.894 -58.374 1.00 81.62 199 GLU A N 1
ATOM 1612 C CA . GLU A 1 199 ? 4.664 6.253 -57.493 1.00 81.62 199 GLU A CA 1
ATOM 1613 C C . GLU A 1 199 ? 5.536 5.255 -58.252 1.00 81.62 199 GLU A C 1
ATOM 1615 O O . GLU A 1 199 ? 6.733 5.180 -57.978 1.00 81.62 199 GLU A O 1
ATOM 1620 N N . VAL A 1 200 ? 4.973 4.554 -59.245 1.00 82.81 200 VAL A N 1
ATOM 1621 C CA . VAL A 1 200 ? 5.742 3.694 -60.159 1.00 82.81 200 VAL A CA 1
ATOM 1622 C C . VAL A 1 200 ? 6.752 4.530 -60.944 1.00 82.81 200 VAL A C 1
ATOM 1624 O O . VAL A 1 200 ? 7.938 4.221 -60.901 1.00 82.81 200 VAL A O 1
ATOM 1627 N N . ALA A 1 201 ? 6.332 5.649 -61.543 1.00 83.56 201 ALA A N 1
ATOM 1628 C CA . ALA A 1 201 ? 7.229 6.531 -62.295 1.00 83.56 201 ALA A CA 1
ATOM 1629 C C . ALA A 1 201 ? 8.343 7.150 -61.425 1.00 83.56 201 ALA A C 1
ATOM 1631 O O . ALA A 1 201 ? 9.492 7.244 -61.852 1.00 83.56 201 ALA A O 1
ATOM 1632 N N . ARG A 1 202 ? 8.047 7.536 -60.173 1.00 82.38 202 ARG A N 1
ATOM 1633 C CA . ARG A 1 202 ? 9.077 8.011 -59.226 1.00 82.38 202 ARG A CA 1
ATOM 1634 C C . ARG A 1 202 ? 10.070 6.920 -58.864 1.00 82.38 202 ARG A C 1
ATOM 1636 O O . ARG A 1 202 ? 11.251 7.203 -58.683 1.00 82.38 202 ARG A O 1
ATOM 1643 N N . ARG A 1 203 ? 9.598 5.682 -58.739 1.00 74.69 203 ARG A N 1
ATOM 1644 C CA . ARG A 1 203 ? 10.458 4.543 -58.438 1.00 74.69 203 ARG A CA 1
ATOM 1645 C C . ARG A 1 203 ? 11.291 4.131 -59.642 1.00 74.69 203 ARG A C 1
ATOM 1647 O O . ARG A 1 203 ? 12.437 3.767 -59.441 1.00 74.69 203 ARG A O 1
ATOM 1654 N N . GLU A 1 204 ? 10.754 4.240 -60.854 1.00 75.19 204 GLU A N 1
ATOM 1655 C CA . GLU A 1 204 ? 11.496 4.072 -62.106 1.00 75.19 204 GLU A CA 1
ATOM 1656 C C . GLU A 1 204 ? 12.569 5.150 -62.264 1.00 75.19 204 GLU A C 1
ATOM 1658 O O . GLU A 1 204 ? 13.702 4.817 -62.577 1.00 75.19 204 GLU A O 1
ATOM 1663 N N . LEU A 1 205 ? 12.275 6.415 -61.947 1.00 76.38 205 LEU A N 1
ATOM 1664 C CA . LEU A 1 205 ? 13.281 7.484 -61.899 1.00 76.38 205 LEU A CA 1
ATOM 1665 C C . LEU A 1 205 ? 14.364 7.213 -60.848 1.00 76.38 205 LEU A C 1
ATOM 1667 O O . LEU A 1 205 ? 15.550 7.291 -61.151 1.00 76.38 205 LEU A O 1
ATOM 1671 N N . LEU A 1 206 ? 13.972 6.809 -59.635 1.00 71.88 206 LEU A N 1
ATOM 1672 C CA . LEU A 1 206 ? 14.916 6.401 -58.589 1.00 71.88 206 LEU A CA 1
ATOM 1673 C C . LEU A 1 206 ? 15.686 5.125 -58.956 1.00 71.88 206 LEU A C 1
ATOM 1675 O O . LEU A 1 206 ? 16.797 4.933 -58.471 1.00 71.88 206 LEU A O 1
ATOM 1679 N N . ALA A 1 207 ? 15.115 4.243 -59.775 1.00 63.91 207 ALA A N 1
ATOM 1680 C CA . ALA A 1 207 ? 15.772 3.049 -60.289 1.00 63.91 207 ALA A CA 1
ATOM 1681 C C . ALA A 1 207 ? 16.713 3.383 -61.450 1.00 63.91 207 ALA A C 1
ATOM 1683 O O . ALA A 1 207 ? 17.766 2.771 -61.535 1.00 63.91 207 ALA A O 1
ATOM 1684 N N . LEU A 1 208 ? 16.409 4.379 -62.283 1.00 62.28 208 LEU A N 1
ATOM 1685 C CA . LEU A 1 208 ? 17.328 4.911 -63.294 1.00 62.28 208 LEU A CA 1
ATOM 1686 C C . LEU A 1 208 ? 18.520 5.618 -62.637 1.00 62.28 208 LEU A C 1
ATOM 1688 O O . LEU A 1 208 ? 19.650 5.440 -63.086 1.00 62.28 208 LEU A O 1
ATOM 1692 N N . ASP A 1 209 ? 18.293 6.311 -61.519 1.00 56.78 209 ASP A N 1
ATOM 1693 C CA . ASP A 1 209 ? 19.367 6.865 -60.687 1.00 56.78 209 ASP A CA 1
ATOM 1694 C C . ASP A 1 209 ? 20.187 5.778 -59.959 1.00 56.78 209 ASP A C 1
ATOM 1696 O O . ASP A 1 209 ? 21.363 5.995 -59.655 1.00 56.78 209 ASP A O 1
ATOM 1700 N N . ASN A 1 210 ? 19.610 4.595 -59.688 1.00 57.03 210 ASN A N 1
ATOM 1701 C CA . ASN A 1 210 ? 20.253 3.542 -58.881 1.00 57.03 210 ASN A CA 1
ATOM 1702 C C . ASN A 1 210 ? 20.664 2.258 -59.622 1.00 57.03 210 ASN A C 1
ATOM 1704 O O . ASN A 1 210 ? 21.375 1.440 -59.033 1.00 57.03 210 ASN A O 1
ATOM 1708 N N . ALA A 1 211 ? 20.260 2.028 -60.868 1.00 43.03 211 ALA A N 1
ATOM 1709 C CA . ALA A 1 211 ? 20.514 0.764 -61.547 1.00 43.03 211 ALA A CA 1
ATOM 1710 C C . ALA A 1 211 ? 20.438 0.873 -63.080 1.00 43.03 211 ALA A C 1
ATOM 1712 O O . ALA A 1 211 ? 19.384 0.731 -63.696 1.00 43.03 211 ALA A O 1
ATOM 1713 N N . ALA A 1 212 ? 21.617 0.861 -63.709 1.00 51.72 212 ALA A N 1
ATOM 1714 C CA . ALA A 1 212 ? 21.848 -0.175 -64.708 1.00 51.72 212 ALA A CA 1
ATOM 1715 C C . ALA A 1 212 ? 21.371 -1.510 -64.111 1.00 51.72 212 ALA A C 1
ATOM 1717 O O . ALA A 1 212 ? 21.866 -1.863 -63.042 1.00 51.72 212 ALA A O 1
ATOM 1718 N N . LEU A 1 213 ? 20.391 -2.173 -64.741 1.00 46.00 213 LEU A N 1
ATOM 1719 C CA . LEU A 1 213 ? 20.099 -3.620 -64.722 1.00 46.00 213 LEU A CA 1
ATOM 1720 C C . LEU A 1 213 ? 18.590 -3.900 -64.919 1.00 46.00 213 LEU A C 1
ATOM 1722 O O . LEU A 1 213 ? 17.845 -4.027 -63.946 1.00 46.00 213 LEU A O 1
ATOM 1726 N N . LEU A 1 214 ? 18.173 -4.127 -66.168 1.00 41.75 214 LEU A N 1
ATOM 1727 C CA . LEU A 1 214 ? 16.976 -4.921 -66.486 1.00 41.75 214 LEU A CA 1
ATOM 1728 C C . LEU A 1 214 ? 17.374 -6.384 -66.776 1.00 41.75 214 LEU A C 1
ATOM 1730 O O . LEU A 1 214 ? 18.495 -6.620 -67.233 1.00 41.75 214 LEU A O 1
ATOM 1734 N N . PRO A 1 215 ? 16.504 -7.374 -66.500 1.00 41.12 215 PRO A N 1
ATOM 1735 C CA . PRO A 1 215 ? 16.753 -8.774 -66.817 1.00 41.12 215 PRO A CA 1
ATOM 1736 C C . PRO A 1 215 ? 16.254 -9.128 -68.227 1.00 41.12 215 PRO A C 1
ATOM 1738 O O . PRO A 1 215 ? 15.117 -8.832 -68.581 1.00 41.12 215 PRO A O 1
ATOM 1741 N N . THR A 1 216 ? 17.073 -9.840 -68.997 1.00 34.50 216 THR A N 1
ATOM 1742 C CA . THR A 1 216 ? 16.608 -10.692 -70.099 1.00 34.50 216 THR A CA 1
ATOM 1743 C C . THR A 1 216 ? 17.233 -12.068 -69.926 1.00 34.50 216 THR A C 1
ATOM 1745 O O . THR A 1 216 ? 18.441 -12.190 -69.722 1.00 34.50 216 THR A O 1
ATOM 1748 N N . GLU A 1 217 ? 16.390 -13.091 -69.937 1.00 33.88 217 GLU A N 1
ATOM 1749 C CA . GLU A 1 217 ? 16.746 -14.496 -69.754 1.00 33.88 217 GLU A CA 1
ATOM 1750 C C . GLU A 1 217 ? 17.475 -15.056 -70.986 1.00 33.88 217 GLU A C 1
ATOM 1752 O O . GLU A 1 217 ? 17.070 -14.750 -72.104 1.00 33.88 217 GLU A O 1
ATOM 1757 N N . CYS A 1 218 ? 18.507 -15.890 -70.783 1.00 33.84 218 CYS A N 1
ATOM 1758 C CA . CYS A 1 218 ? 18.762 -17.161 -71.495 1.00 33.84 218 CYS A CA 1
ATOM 1759 C C . CYS A 1 218 ? 20.077 -17.830 -71.017 1.00 33.84 218 CYS A C 1
ATOM 1761 O O . CYS A 1 218 ? 20.958 -17.138 -70.502 1.00 33.84 218 CYS A O 1
ATOM 1763 N N . PRO A 1 219 ? 20.230 -19.166 -71.159 1.00 43.41 219 PRO A N 1
ATOM 1764 C CA . PRO A 1 219 ? 21.325 -19.928 -70.562 1.00 43.41 219 PRO A CA 1
ATOM 1765 C C . PRO A 1 219 ? 22.464 -20.226 -71.554 1.00 43.41 219 PRO A C 1
ATOM 1767 O O . PRO A 1 219 ? 22.223 -20.517 -72.721 1.00 43.41 219 PRO A O 1
ATOM 1770 N N . GLY A 1 220 ? 23.704 -20.249 -71.065 1.00 43.50 220 GLY A N 1
ATOM 1771 C CA . GLY A 1 220 ? 24.859 -20.824 -71.770 1.00 43.50 220 GLY A CA 1
ATOM 1772 C C . GLY A 1 220 ? 25.788 -21.505 -70.770 1.00 43.50 220 GLY A C 1
ATOM 1773 O O . GLY A 1 220 ? 25.876 -21.056 -69.627 1.00 43.50 220 GLY A O 1
ATOM 1774 N N . THR A 1 221 ? 26.442 -22.605 -71.144 1.00 58.97 221 THR A N 1
ATOM 1775 C CA . THR A 1 221 ? 27.247 -23.461 -70.239 1.00 58.97 221 THR A CA 1
ATOM 1776 C C . THR A 1 221 ? 28.750 -23.194 -70.398 1.00 58.97 221 THR A C 1
ATOM 1778 O O . THR A 1 221 ? 29.168 -22.514 -71.326 1.00 58.97 221 THR A O 1
ATOM 1781 N N . SER A 1 222 ? 29.594 -23.667 -69.473 1.00 52.22 222 SER A N 1
ATOM 1782 C CA . SER A 1 222 ? 31.042 -23.368 -69.464 1.00 52.22 222 SER A CA 1
ATOM 1783 C C . SER A 1 222 ? 31.802 -23.867 -70.703 1.00 52.22 222 SER A C 1
ATOM 1785 O O . SER A 1 222 ? 32.866 -23.335 -71.008 1.00 52.22 222 SER A O 1
ATOM 1787 N N . HIS A 1 223 ? 31.246 -24.833 -71.444 1.00 56.50 223 HIS A N 1
ATOM 1788 C CA . HIS A 1 223 ? 31.837 -25.374 -72.671 1.00 56.50 223 HIS A CA 1
ATOM 1789 C C . HIS A 1 223 ? 31.865 -24.348 -73.828 1.00 56.50 223 HIS A C 1
ATOM 1791 O O . HIS A 1 223 ? 32.687 -24.457 -74.740 1.00 56.50 223 HIS A O 1
ATOM 1797 N N . ASP A 1 224 ? 31.028 -23.309 -73.766 1.00 59.09 224 ASP A N 1
ATOM 1798 C CA . ASP A 1 224 ? 30.928 -22.274 -74.803 1.00 59.09 224 ASP A CA 1
ATOM 1799 C C . ASP A 1 224 ? 32.095 -21.262 -74.739 1.00 59.09 224 ASP A C 1
ATOM 1801 O O . ASP A 1 224 ? 32.436 -20.622 -75.733 1.00 59.09 224 ASP A O 1
ATOM 1805 N N . LEU A 1 225 ? 32.767 -21.152 -73.586 1.00 57.72 225 LEU A N 1
ATOM 1806 C CA . LEU A 1 225 ? 33.847 -20.187 -73.345 1.00 57.72 225 LEU A CA 1
ATOM 1807 C C . LEU A 1 225 ? 35.131 -20.573 -74.103 1.00 57.72 225 LEU A C 1
ATOM 1809 O O . LEU A 1 225 ? 35.717 -19.744 -74.799 1.00 57.72 225 LEU A O 1
ATOM 1813 N N . GLU A 1 226 ? 35.533 -21.847 -74.048 1.00 62.91 226 GLU A N 1
ATOM 1814 C CA . GLU A 1 226 ? 36.701 -22.343 -74.793 1.00 62.91 226 GLU A CA 1
ATOM 1815 C C . GLU A 1 226 ? 36.481 -22.327 -76.312 1.00 62.91 226 GLU A C 1
ATOM 1817 O O . GLU A 1 226 ? 37.419 -22.076 -77.071 1.00 62.91 226 GLU A O 1
ATOM 1822 N N . ALA A 1 227 ? 35.247 -22.567 -76.768 1.00 64.56 227 ALA A N 1
ATOM 1823 C CA . ALA A 1 227 ? 34.898 -22.504 -78.185 1.00 64.56 227 ALA A CA 1
ATOM 1824 C C . ALA A 1 227 ? 34.963 -21.062 -78.717 1.00 64.56 227 ALA A C 1
ATOM 1826 O O . ALA A 1 227 ? 35.568 -20.828 -79.764 1.00 64.56 227 ALA A O 1
ATOM 1827 N N . CYS A 1 228 ? 34.425 -20.092 -77.970 1.00 61.19 228 CYS A N 1
ATOM 1828 C CA . CYS A 1 228 ? 34.524 -18.671 -78.309 1.00 61.19 228 CYS A CA 1
ATOM 1829 C C . CYS A 1 228 ? 35.980 -18.181 -78.331 1.00 61.19 228 CYS A C 1
ATOM 1831 O O . CYS A 1 228 ? 36.377 -17.509 -79.281 1.00 61.19 228 CYS A O 1
ATOM 1833 N N . LEU A 1 229 ? 36.806 -18.550 -77.343 1.00 62.00 229 LEU A N 1
ATOM 1834 C CA . LEU A 1 229 ? 38.223 -18.154 -77.316 1.00 62.00 229 LEU A CA 1
ATOM 1835 C C . LEU A 1 229 ? 39.006 -18.721 -78.512 1.00 62.00 229 LEU A C 1
ATOM 1837 O O . LEU A 1 229 ? 39.746 -17.982 -79.160 1.00 62.00 229 LEU A O 1
ATOM 1841 N N . LYS A 1 230 ? 38.774 -19.986 -78.884 1.00 71.12 230 LYS A N 1
ATOM 1842 C CA . LYS A 1 230 ? 39.388 -20.593 -80.080 1.00 71.12 230 LYS A CA 1
ATOM 1843 C C . LYS A 1 230 ? 38.913 -19.947 -81.387 1.00 71.12 230 LYS A C 1
ATOM 1845 O O . LYS A 1 230 ? 39.687 -19.837 -82.335 1.00 71.12 230 LYS A O 1
ATOM 1850 N N . GLN A 1 231 ? 37.659 -19.496 -81.467 1.00 66.25 231 GLN A N 1
ATOM 1851 C CA . GLN A 1 231 ? 37.157 -18.762 -82.639 1.00 66.25 231 GLN A CA 1
ATOM 1852 C C . GLN A 1 231 ? 37.788 -17.368 -82.778 1.00 66.25 231 GLN A C 1
ATOM 1854 O O . GLN A 1 231 ? 38.041 -16.927 -83.903 1.00 66.25 231 GLN A O 1
ATOM 1859 N N . ILE A 1 232 ? 38.090 -16.705 -81.656 1.00 63.75 232 ILE A N 1
ATOM 1860 C CA . ILE A 1 232 ? 38.832 -15.438 -81.633 1.00 63.75 232 ILE A CA 1
ATOM 1861 C C . ILE A 1 232 ? 40.289 -15.656 -82.080 1.00 63.75 232 ILE A C 1
ATOM 1863 O O . ILE A 1 232 ? 40.799 -14.878 -82.885 1.00 63.75 232 ILE A O 1
ATOM 1867 N N . GLU A 1 233 ? 40.958 -16.715 -81.610 1.00 65.56 233 GLU A N 1
ATOM 1868 C CA . GLU A 1 233 ? 42.341 -17.033 -82.013 1.00 65.56 233 GLU A CA 1
ATOM 1869 C C . GLU A 1 233 ? 42.472 -17.311 -83.515 1.00 65.56 233 GLU A C 1
ATOM 1871 O O . GLU A 1 233 ? 43.436 -16.871 -84.141 1.00 65.56 233 GLU A O 1
ATOM 1876 N N . ASN A 1 234 ? 41.470 -17.961 -84.109 1.00 72.94 234 ASN A N 1
ATOM 1877 C CA . ASN A 1 234 ? 41.439 -18.255 -85.541 1.00 72.94 234 ASN A CA 1
ATOM 1878 C C . ASN A 1 234 ? 41.045 -17.045 -86.416 1.00 72.94 234 ASN A C 1
ATOM 1880 O O . ASN A 1 234 ? 40.969 -17.181 -87.635 1.00 72.94 234 ASN A O 1
ATOM 1884 N N . GLY A 1 235 ? 40.789 -15.870 -85.823 1.00 60.88 235 GLY A N 1
ATOM 1885 C CA . GLY A 1 235 ? 40.501 -14.625 -86.544 1.00 60.88 235 GLY A CA 1
ATOM 1886 C C . GLY A 1 235 ? 39.107 -14.540 -87.180 1.00 60.88 235 GLY A C 1
ATOM 1887 O O . GLY A 1 235 ? 38.887 -13.677 -88.025 1.00 60.88 235 GLY A O 1
ATOM 1888 N N . PHE A 1 236 ? 38.172 -15.419 -86.800 1.00 51.44 236 PHE A N 1
ATOM 1889 C CA . PHE A 1 236 ? 36.862 -15.536 -87.458 1.00 51.44 236 PHE A CA 1
ATOM 1890 C C . PHE A 1 236 ? 35.747 -14.676 -86.846 1.00 51.44 236 PHE A C 1
ATOM 1892 O O . PHE A 1 236 ? 34.730 -14.472 -87.507 1.00 51.44 236 PHE A O 1
ATOM 1899 N N . LEU A 1 237 ? 35.905 -14.162 -85.621 1.00 54.78 237 LEU A N 1
ATOM 1900 C CA . LEU A 1 237 ? 34.922 -13.269 -85.001 1.00 54.78 237 LEU A CA 1
ATOM 1901 C C . LEU A 1 237 ? 35.466 -11.853 -84.826 1.00 54.78 237 LEU A C 1
ATOM 1903 O O . LEU A 1 237 ? 36.570 -11.655 -84.317 1.00 54.78 237 LEU A O 1
ATOM 1907 N N . ASP A 1 238 ? 34.625 -10.874 -85.164 1.00 66.38 238 ASP A N 1
ATOM 1908 C CA . ASP A 1 238 ? 34.785 -9.503 -84.693 1.00 66.38 238 ASP A CA 1
ATOM 1909 C C . ASP A 1 238 ? 34.814 -9.525 -83.158 1.00 66.38 238 ASP A C 1
ATOM 1911 O O . ASP A 1 238 ? 33.913 -10.070 -82.507 1.00 66.38 238 ASP A O 1
ATOM 1915 N N . ILE A 1 239 ? 35.878 -8.967 -82.579 1.00 62.38 239 ILE A N 1
ATOM 1916 C CA . ILE A 1 239 ? 36.150 -8.978 -81.138 1.00 62.38 239 ILE A CA 1
ATOM 1917 C C . ILE A 1 239 ? 34.924 -8.438 -80.390 1.00 62.38 239 ILE A C 1
ATOM 1919 O O . ILE A 1 239 ? 34.512 -9.009 -79.383 1.00 62.38 239 ILE A O 1
ATOM 1923 N N . SER A 1 240 ? 34.254 -7.416 -80.932 1.00 60.81 240 SER A N 1
ATOM 1924 C CA . SER A 1 240 ? 33.051 -6.853 -80.313 1.00 60.81 240 SER A CA 1
ATOM 1925 C C . SER A 1 240 ? 31.894 -7.860 -80.197 1.00 60.81 240 SER A C 1
ATOM 1927 O O . SER A 1 240 ? 31.161 -7.829 -79.212 1.00 60.81 240 SER A O 1
ATOM 1929 N N . ALA A 1 241 ? 31.723 -8.766 -81.165 1.00 64.69 241 ALA A N 1
ATOM 1930 C CA . ALA A 1 241 ? 30.630 -9.743 -81.174 1.00 64.69 241 ALA A CA 1
ATOM 1931 C C . ALA A 1 241 ? 30.901 -10.935 -80.240 1.00 64.69 241 ALA A C 1
ATOM 1933 O O . ALA A 1 241 ? 29.995 -11.423 -79.555 1.00 64.69 241 ALA A O 1
ATOM 1934 N N . ALA A 1 242 ? 32.159 -11.381 -80.170 1.00 65.06 242 ALA A N 1
ATOM 1935 C CA . ALA A 1 242 ? 32.557 -12.472 -79.284 1.00 65.06 242 ALA A CA 1
ATOM 1936 C C . ALA A 1 242 ? 32.407 -12.079 -77.806 1.00 65.06 242 ALA A C 1
ATOM 1938 O O . ALA A 1 242 ? 31.945 -12.868 -76.981 1.00 65.06 242 ALA A O 1
ATOM 1939 N N . PHE A 1 243 ? 32.735 -10.829 -77.478 1.00 63.56 243 PHE A N 1
ATOM 1940 C CA . PHE A 1 243 ? 32.607 -10.322 -76.119 1.00 63.56 243 PHE A CA 1
ATOM 1941 C C . PHE A 1 243 ? 31.159 -10.069 -75.690 1.00 63.56 243 PHE A C 1
ATOM 1943 O O . PHE A 1 243 ? 30.835 -10.341 -74.536 1.00 63.56 243 PHE A O 1
ATOM 1950 N N . GLU A 1 244 ? 30.270 -9.632 -76.585 1.00 66.00 244 GLU A N 1
ATOM 1951 C CA . GLU A 1 244 ? 28.855 -9.470 -76.221 1.00 66.00 244 GLU A CA 1
ATOM 1952 C C . GLU A 1 244 ? 28.165 -10.823 -76.005 1.00 66.00 244 GLU A C 1
ATOM 1954 O O . GLU A 1 244 ? 27.351 -10.977 -75.093 1.00 66.00 244 GLU A O 1
ATOM 1959 N N . SER A 1 245 ? 28.610 -11.847 -76.735 1.00 66.81 245 SER A N 1
ATOM 1960 C CA . SER A 1 245 ? 28.230 -13.239 -76.479 1.00 66.81 245 SER A CA 1
ATOM 1961 C C . SER A 1 245 ? 28.717 -13.711 -75.098 1.00 66.81 245 SER A C 1
ATOM 1963 O O . SER A 1 245 ? 27.950 -14.300 -74.337 1.00 66.81 245 SER A O 1
ATOM 1965 N N . LEU A 1 246 ? 29.958 -13.385 -74.710 1.00 65.31 246 LEU A N 1
ATOM 1966 C CA . LEU A 1 246 ? 30.489 -13.689 -73.372 1.00 65.31 246 LEU A CA 1
ATOM 1967 C C . LEU A 1 246 ? 29.769 -12.908 -72.258 1.00 65.31 246 LEU A C 1
ATOM 1969 O O . LEU A 1 246 ? 29.506 -13.466 -71.194 1.00 65.31 246 LEU A O 1
ATOM 1973 N N . ARG A 1 247 ? 29.399 -11.644 -72.488 1.00 64.44 247 ARG A N 1
ATOM 1974 C CA . ARG A 1 247 ? 28.673 -10.811 -71.515 1.00 64.44 247 ARG A CA 1
ATOM 1975 C C . ARG A 1 247 ? 27.306 -11.399 -71.168 1.00 64.44 247 ARG A C 1
ATOM 1977 O O . ARG A 1 247 ? 26.931 -11.415 -69.995 1.00 64.44 247 ARG A O 1
ATOM 1984 N N . ILE A 1 248 ? 26.585 -11.900 -72.171 1.00 65.19 248 ILE A N 1
ATOM 1985 C CA . ILE A 1 248 ? 25.279 -12.546 -71.991 1.00 65.19 248 ILE A CA 1
ATOM 1986 C C . ILE A 1 248 ? 25.438 -13.853 -71.201 1.00 65.19 248 ILE A C 1
ATOM 1988 O O . ILE A 1 248 ? 24.701 -14.091 -70.245 1.00 65.19 248 ILE A O 1
ATOM 1992 N N . VAL A 1 249 ? 26.444 -14.666 -71.536 1.00 61.91 249 VAL A N 1
ATOM 1993 C CA . VAL A 1 249 ? 26.674 -15.978 -70.904 1.00 61.91 249 VAL A CA 1
ATOM 1994 C C . VAL A 1 249 ? 27.199 -15.866 -69.463 1.00 61.91 249 VAL A C 1
ATOM 1996 O O . VAL A 1 249 ? 26.932 -16.745 -68.641 1.00 61.91 249 VAL A O 1
ATOM 1999 N N . PHE A 1 250 ? 27.928 -14.798 -69.122 1.00 59.06 250 PHE A N 1
ATOM 2000 C CA . PHE A 1 250 ? 28.585 -14.627 -67.816 1.00 59.06 250 PHE A CA 1
ATOM 2001 C C . PHE A 1 250 ? 27.977 -13.527 -66.939 1.00 59.06 250 PHE A C 1
ATOM 2003 O O . PHE A 1 250 ? 28.632 -13.027 -66.026 1.00 59.06 250 PHE A O 1
ATOM 2010 N N . SER A 1 251 ? 26.708 -13.175 -67.155 1.00 63.38 251 SER A N 1
ATOM 2011 C CA . SER A 1 251 ? 26.013 -12.224 -66.284 1.00 63.38 251 SER A CA 1
ATOM 2012 C C . SER A 1 251 ? 26.011 -12.707 -64.815 1.00 63.38 251 SER A C 1
ATOM 2014 O O . SER A 1 251 ? 25.579 -13.832 -64.541 1.00 63.38 251 SER A O 1
ATOM 2016 N N . PRO A 1 252 ? 26.428 -11.870 -63.839 1.00 55.88 252 PRO A N 1
ATOM 2017 C CA . PRO A 1 252 ? 26.618 -12.246 -62.426 1.00 55.88 252 PRO A CA 1
ATOM 2018 C C . PRO A 1 252 ? 25.320 -12.594 -61.672 1.00 55.88 252 PRO A C 1
ATOM 2020 O O . PRO A 1 252 ? 25.328 -12.785 -60.459 1.00 55.88 252 PRO A O 1
ATOM 2023 N N . ARG A 1 253 ? 24.183 -12.641 -62.370 1.00 59.97 253 ARG A N 1
ATOM 2024 C CA . ARG A 1 253 ? 22.853 -12.898 -61.805 1.00 59.97 253 ARG A CA 1
ATOM 2025 C C . ARG A 1 253 ? 22.339 -14.317 -62.040 1.00 59.97 253 ARG A C 1
ATOM 2027 O O . ARG A 1 253 ? 21.241 -14.626 -61.587 1.00 59.97 253 ARG A O 1
ATOM 2034 N N . LEU A 1 254 ? 23.104 -15.178 -62.714 1.00 59.03 254 LEU A N 1
ATOM 2035 C CA . LEU A 1 254 ? 22.745 -16.587 -62.863 1.00 59.03 254 LEU A CA 1
ATOM 2036 C C . LEU A 1 254 ? 23.040 -17.345 -61.551 1.00 59.03 254 LEU A C 1
ATOM 2038 O O . LEU A 1 254 ? 24.204 -17.417 -61.143 1.00 59.03 254 LEU A O 1
ATOM 2042 N N . PRO A 1 255 ? 22.025 -17.909 -60.867 1.00 52.41 255 PRO A N 1
ATOM 2043 C CA . PRO A 1 255 ? 22.248 -18.664 -59.641 1.00 52.41 255 PRO A CA 1
ATOM 2044 C C . PRO A 1 255 ? 23.059 -19.930 -59.948 1.00 52.41 255 PRO A C 1
ATOM 2046 O O . PRO A 1 255 ? 22.682 -20.723 -60.806 1.00 52.41 255 PRO A O 1
ATOM 2049 N N . GLY A 1 256 ? 24.177 -20.117 -59.241 1.00 65.31 256 GLY A N 1
ATOM 2050 C CA . GLY A 1 256 ? 25.001 -21.329 -59.323 1.00 65.31 256 GLY A CA 1
ATOM 2051 C C . GLY A 1 256 ? 26.386 -21.163 -59.953 1.00 65.31 256 GLY A C 1
ATOM 2052 O O . GLY A 1 256 ? 27.141 -22.131 -59.956 1.00 65.31 256 GLY A O 1
ATOM 2053 N N . ARG A 1 257 ? 26.761 -19.970 -60.437 1.00 64.75 257 ARG A N 1
ATOM 2054 C CA . ARG A 1 257 ? 28.151 -19.684 -60.839 1.00 64.75 257 ARG A CA 1
ATOM 2055 C C . ARG A 1 257 ? 28.915 -18.975 -59.736 1.00 64.75 257 ARG A C 1
ATOM 2057 O O . ARG A 1 257 ? 28.386 -18.091 -59.064 1.00 64.75 257 ARG A O 1
ATOM 2064 N N . SER A 1 258 ? 30.153 -19.404 -59.532 1.00 66.62 258 SER A N 1
ATOM 2065 C CA . SER A 1 258 ? 31.003 -18.886 -58.471 1.00 66.62 258 SER A CA 1
ATOM 2066 C C . SER A 1 258 ? 31.652 -17.570 -58.913 1.00 66.62 258 SER A C 1
ATOM 2068 O O . SER A 1 258 ? 32.026 -17.414 -60.074 1.00 66.62 258 SER A O 1
ATOM 2070 N N . ALA A 1 259 ? 31.829 -16.619 -57.990 1.00 66.31 259 ALA A N 1
ATOM 2071 C CA . ALA A 1 259 ? 32.583 -15.382 -58.244 1.00 66.31 259 ALA A CA 1
ATOM 2072 C C . ALA A 1 259 ? 34.009 -15.659 -58.775 1.00 66.31 259 ALA A C 1
ATOM 2074 O O . ALA A 1 259 ? 34.614 -14.837 -59.459 1.00 66.31 259 ALA A O 1
ATOM 2075 N N . THR A 1 260 ? 34.542 -16.853 -58.498 1.00 73.19 260 THR A N 1
ATOM 2076 C CA . THR A 1 260 ? 35.826 -17.324 -59.018 1.00 73.19 260 THR A CA 1
ATOM 2077 C C . THR A 1 260 ? 35.813 -17.573 -60.526 1.00 73.19 260 THR A C 1
ATOM 2079 O O . THR A 1 260 ? 36.802 -17.260 -61.183 1.00 73.19 260 THR A O 1
ATOM 2082 N N . ASP A 1 261 ? 34.706 -18.046 -61.105 1.00 73.19 261 ASP A N 1
ATOM 2083 C CA . ASP A 1 261 ? 34.612 -18.290 -62.554 1.00 73.19 261 ASP A CA 1
ATOM 2084 C C . ASP A 1 261 ? 34.629 -16.973 -63.337 1.00 73.19 261 ASP A C 1
ATOM 2086 O O . ASP A 1 261 ? 35.288 -16.853 -64.371 1.00 73.19 261 ASP A O 1
ATOM 2090 N N . PHE A 1 262 ? 33.953 -15.954 -62.802 1.00 70.75 262 PHE A N 1
ATOM 2091 C CA . PHE A 1 262 ? 33.956 -14.614 -63.379 1.00 70.75 262 PHE A CA 1
ATOM 2092 C C . PHE A 1 262 ? 35.328 -13.940 -63.230 1.00 70.75 262 PHE A C 1
ATOM 2094 O O . PHE A 1 262 ? 35.821 -13.319 -64.173 1.00 70.75 262 PHE A O 1
ATOM 2101 N N . GLY A 1 263 ? 35.990 -14.128 -62.083 1.00 73.81 263 GLY A N 1
ATOM 2102 C CA . GLY A 1 263 ? 37.371 -13.692 -61.872 1.00 73.81 263 GLY A CA 1
ATOM 2103 C C . GLY A 1 263 ? 38.350 -14.296 -62.885 1.00 73.81 263 GLY A C 1
ATOM 2104 O O . GLY A 1 263 ? 39.148 -13.563 -63.464 1.00 73.81 263 GLY A O 1
ATOM 2105 N N . ASN A 1 264 ? 38.247 -15.602 -63.151 1.00 78.38 264 ASN A N 1
ATOM 2106 C CA . ASN A 1 264 ? 39.100 -16.308 -64.115 1.00 78.38 264 ASN A CA 1
ATOM 2107 C C . ASN A 1 264 ? 38.844 -15.876 -65.568 1.00 78.38 264 ASN A C 1
ATOM 2109 O O . ASN A 1 264 ? 39.774 -15.771 -66.367 1.00 78.38 264 ASN A O 1
ATOM 2113 N N . LEU A 1 265 ? 37.589 -15.592 -65.923 1.00 76.38 265 LEU A N 1
ATOM 2114 C CA . LEU A 1 265 ? 37.261 -15.027 -67.231 1.00 76.38 265 LEU A CA 1
ATOM 2115 C C . LEU A 1 265 ? 37.856 -13.620 -67.382 1.00 76.38 265 LEU A C 1
ATOM 2117 O O . LEU A 1 265 ? 38.457 -13.305 -68.407 1.00 76.38 265 LEU A O 1
ATOM 2121 N N . ALA A 1 266 ? 37.722 -12.780 -66.355 1.00 73.81 266 ALA A N 1
ATOM 2122 C CA . ALA A 1 266 ? 38.262 -11.427 -66.365 1.00 73.81 266 ALA A CA 1
ATOM 2123 C C . ALA A 1 266 ? 39.791 -11.414 -66.515 1.00 73.81 266 ALA A C 1
ATOM 2125 O O . ALA A 1 266 ? 40.317 -10.627 -67.301 1.00 73.81 266 ALA A O 1
ATOM 2126 N N . THR A 1 267 ? 40.509 -12.297 -65.813 1.00 77.62 267 THR A N 1
ATOM 2127 C CA . THR A 1 267 ? 41.968 -12.426 -65.963 1.00 77.62 267 THR A CA 1
ATOM 2128 C C . THR A 1 267 ? 42.352 -12.911 -67.359 1.00 77.62 267 THR A C 1
ATOM 2130 O O . THR A 1 267 ? 43.248 -12.324 -67.965 1.00 77.62 267 THR A O 1
ATOM 2133 N N . ALA A 1 268 ? 41.641 -13.897 -67.918 1.00 79.31 268 ALA A N 1
ATOM 2134 C CA . ALA A 1 268 ? 41.881 -14.379 -69.280 1.00 79.31 268 ALA A CA 1
ATOM 2135 C C . ALA A 1 268 ? 41.694 -13.264 -70.328 1.00 79.31 268 ALA A C 1
ATOM 2137 O O . ALA A 1 268 ? 42.553 -13.065 -71.189 1.00 79.31 268 ALA A O 1
ATOM 2138 N N . ILE A 1 269 ? 40.632 -12.463 -70.199 1.00 74.88 269 ILE A N 1
ATOM 2139 C CA . ILE A 1 269 ? 40.367 -11.296 -71.055 1.00 74.88 269 ILE A CA 1
ATOM 2140 C C . ILE A 1 269 ? 41.503 -10.269 -70.952 1.00 74.88 269 ILE A C 1
ATOM 2142 O O . ILE A 1 269 ? 41.991 -9.778 -71.971 1.00 74.88 269 ILE A O 1
ATOM 2146 N N . ILE A 1 270 ? 41.969 -9.959 -69.741 1.00 74.81 270 ILE A N 1
ATOM 2147 C CA . ILE A 1 270 ? 43.071 -9.007 -69.543 1.00 74.81 270 ILE A CA 1
ATOM 2148 C C . ILE A 1 270 ? 44.365 -9.543 -70.175 1.00 74.81 270 ILE A C 1
ATOM 2150 O O . ILE A 1 270 ? 45.031 -8.811 -70.905 1.00 74.81 270 ILE A O 1
ATOM 2154 N N . SER A 1 271 ? 44.687 -10.827 -69.993 1.00 80.62 271 SER A N 1
ATOM 2155 C CA . SER A 1 271 ? 45.873 -11.428 -70.619 1.00 80.62 271 SER A CA 1
ATOM 2156 C C . SER A 1 271 ? 45.800 -11.437 -72.150 1.00 80.62 271 SER A C 1
ATOM 2158 O O . SER A 1 271 ? 46.786 -11.122 -72.817 1.00 80.62 271 SER A O 1
ATOM 2160 N N . PHE A 1 272 ? 44.620 -11.710 -72.716 1.00 77.69 272 PHE A N 1
ATOM 2161 C CA . PHE A 1 272 ? 44.406 -11.717 -74.161 1.00 77.69 272 PHE A CA 1
ATOM 2162 C C . PHE A 1 272 ? 44.523 -10.308 -74.751 1.00 77.69 272 PHE A C 1
ATOM 2164 O O . PHE A 1 272 ? 45.183 -10.097 -75.769 1.00 77.69 272 PHE A O 1
ATOM 2171 N N . THR A 1 273 ? 43.922 -9.317 -74.090 1.00 71.69 273 THR A N 1
ATOM 2172 C CA . THR A 1 273 ? 43.994 -7.918 -74.534 1.00 71.69 273 THR A CA 1
ATOM 2173 C C . THR A 1 273 ? 45.422 -7.388 -74.463 1.00 71.69 273 THR A C 1
ATOM 2175 O O . THR A 1 273 ? 45.860 -6.735 -75.403 1.00 71.69 273 THR A O 1
ATOM 2178 N N . LYS A 1 274 ? 46.190 -7.754 -73.432 1.00 73.88 274 LYS A N 1
ATOM 2179 C CA . LYS A 1 274 ? 47.627 -7.465 -73.337 1.00 73.88 274 LYS A CA 1
ATOM 2180 C C . LYS A 1 274 ? 48.403 -8.033 -74.526 1.00 73.88 274 LYS A C 1
ATOM 2182 O O . LYS A 1 274 ? 49.059 -7.283 -75.241 1.00 73.88 274 LYS A O 1
ATOM 2187 N N . GLN A 1 275 ? 48.241 -9.328 -74.803 1.00 79.88 275 GLN A N 1
ATOM 2188 C CA . GLN A 1 275 ? 48.904 -9.987 -75.930 1.00 79.88 275 GLN A CA 1
ATOM 2189 C C . GLN A 1 275 ? 48.542 -9.341 -77.277 1.00 79.88 275 GLN A C 1
ATOM 2191 O O . GLN A 1 275 ? 49.391 -9.244 -78.162 1.00 79.88 275 GLN A O 1
ATOM 2196 N N . LYS A 1 276 ? 47.292 -8.889 -77.447 1.00 73.56 276 LYS A N 1
ATOM 2197 C CA . LYS A 1 276 ? 46.832 -8.268 -78.694 1.00 73.56 276 LYS A CA 1
ATOM 2198 C C . LYS A 1 276 ? 47.223 -6.806 -78.850 1.00 73.56 276 LYS A C 1
ATOM 2200 O O . LYS A 1 276 ? 47.535 -6.422 -79.971 1.00 73.56 276 LYS A O 1
ATOM 2205 N N . ILE A 1 277 ? 47.253 -6.013 -77.782 1.00 69.88 277 ILE A N 1
ATOM 2206 C CA . ILE A 1 277 ? 47.729 -4.620 -77.836 1.00 69.88 277 ILE A CA 1
ATOM 2207 C C . ILE A 1 277 ? 49.221 -4.585 -78.199 1.00 69.88 277 ILE A C 1
ATOM 2209 O O . ILE A 1 277 ? 49.627 -3.735 -78.984 1.00 69.88 277 ILE A O 1
ATOM 2213 N N . ASP A 1 278 ? 50.018 -5.542 -77.713 1.00 70.62 278 ASP A N 1
ATOM 2214 C CA . ASP A 1 278 ? 51.430 -5.653 -78.104 1.00 70.62 278 ASP A CA 1
ATOM 2215 C C . ASP A 1 278 ? 51.602 -6.060 -79.589 1.00 70.62 278 ASP A C 1
ATOM 2217 O O . ASP A 1 278 ? 52.627 -5.763 -80.198 1.00 70.62 278 ASP A O 1
ATOM 2221 N N . GLN A 1 279 ? 50.600 -6.715 -80.195 1.00 73.69 279 GLN A N 1
ATOM 2222 C CA . GLN A 1 279 ? 50.620 -7.165 -81.598 1.00 73.69 279 GLN A CA 1
ATOM 2223 C C . GLN A 1 279 ? 49.984 -6.176 -82.590 1.00 73.69 279 GLN A C 1
ATOM 2225 O O . GLN A 1 279 ? 50.365 -6.156 -83.759 1.00 73.69 279 GLN A O 1
ATOM 2230 N N . LEU A 1 280 ? 48.981 -5.401 -82.168 1.00 62.12 280 LEU A N 1
ATOM 2231 C CA . LEU A 1 280 ? 48.130 -4.590 -83.038 1.00 62.12 280 LEU A CA 1
ATOM 2232 C C . LEU A 1 280 ? 48.083 -3.147 -82.529 1.00 62.12 280 LEU A C 1
ATOM 2234 O O . LEU A 1 280 ? 47.462 -2.845 -81.513 1.00 62.12 280 LEU A O 1
ATOM 2238 N N . TYR A 1 281 ? 48.691 -2.239 -83.290 1.00 60.19 281 TYR A N 1
ATOM 2239 C CA . TYR A 1 281 ? 48.704 -0.792 -83.053 1.00 60.19 281 TYR A CA 1
ATOM 2240 C C . TYR A 1 281 ? 47.331 -0.161 -83.390 1.00 60.19 281 TYR A C 1
ATOM 2242 O O . TYR A 1 281 ? 47.220 0.649 -84.308 1.00 60.19 281 TYR A O 1
ATOM 2250 N N . ILE A 1 282 ? 46.244 -0.604 -82.742 1.00 56.62 282 ILE A N 1
ATOM 2251 C CA . ILE A 1 282 ? 44.870 -0.259 -83.155 1.00 56.62 282 ILE A CA 1
ATOM 2252 C C . ILE A 1 282 ? 44.078 0.404 -82.019 1.00 56.62 282 ILE A C 1
ATOM 2254 O O . ILE A 1 282 ? 43.583 -0.246 -81.098 1.00 56.62 282 ILE A O 1
ATOM 2258 N N . ASP A 1 283 ? 43.876 1.714 -82.173 1.00 60.03 283 ASP A N 1
ATOM 2259 C CA . ASP A 1 283 ? 43.118 2.609 -81.282 1.00 60.03 283 ASP A CA 1
ATOM 2260 C C . ASP A 1 283 ? 41.634 2.203 -81.121 1.00 60.03 283 ASP A C 1
ATOM 2262 O O . ASP A 1 283 ? 41.029 2.342 -80.054 1.00 60.03 283 ASP A O 1
ATOM 2266 N N . ALA A 1 284 ? 41.023 1.650 -82.175 1.00 63.25 284 ALA A N 1
ATOM 2267 C CA . ALA A 1 284 ? 39.606 1.278 -82.174 1.00 63.25 284 ALA A CA 1
ATOM 2268 C C . ALA A 1 284 ? 39.314 0.063 -81.275 1.00 63.25 284 ALA A C 1
ATOM 2270 O O . ALA A 1 284 ? 38.404 0.114 -80.454 1.00 63.25 284 ALA A O 1
ATOM 2271 N N . ALA A 1 285 ? 40.121 -0.999 -81.366 1.00 62.44 285 ALA A N 1
ATOM 2272 C CA . ALA A 1 285 ? 39.945 -2.195 -80.541 1.00 62.44 285 ALA A CA 1
ATOM 2273 C C . ALA A 1 285 ? 40.190 -1.882 -79.057 1.00 62.44 285 ALA A C 1
ATOM 2275 O O . ALA A 1 285 ? 39.392 -2.274 -78.198 1.00 62.44 285 ALA A O 1
ATOM 2276 N N . ALA A 1 286 ? 41.238 -1.099 -78.771 1.00 63.19 286 ALA A N 1
ATOM 2277 C CA . ALA A 1 286 ? 41.552 -0.632 -77.427 1.00 63.19 286 ALA A CA 1
ATOM 2278 C C . ALA A 1 286 ? 40.393 0.180 -76.828 1.00 63.19 286 ALA A C 1
ATOM 2280 O O . ALA A 1 286 ? 39.970 -0.095 -75.710 1.00 63.19 286 ALA A O 1
ATOM 2281 N N . THR A 1 287 ? 39.805 1.124 -77.569 1.00 67.19 287 THR A N 1
ATOM 2282 C CA . THR A 1 287 ? 38.682 1.934 -77.062 1.00 67.19 287 THR A CA 1
ATOM 2283 C C . THR A 1 287 ? 37.411 1.126 -76.788 1.00 67.19 287 THR A C 1
ATOM 2285 O O . THR A 1 287 ? 36.733 1.409 -75.797 1.00 67.19 287 THR A O 1
ATOM 2288 N N . THR A 1 288 ? 37.095 0.095 -77.580 1.00 67.31 288 THR A N 1
ATOM 2289 C CA . THR A 1 288 ? 36.010 -0.853 -77.250 1.00 67.31 288 THR A CA 1
ATOM 2290 C C . THR A 1 288 ? 36.307 -1.637 -75.978 1.00 67.31 288 THR A C 1
ATOM 2292 O O . THR A 1 288 ? 35.472 -1.656 -75.079 1.00 67.31 288 THR A O 1
ATOM 2295 N N . ILE A 1 289 ? 37.515 -2.191 -75.833 1.00 65.88 289 ILE A N 1
ATOM 2296 C CA . ILE A 1 289 ? 37.925 -2.917 -74.619 1.00 65.88 289 ILE A CA 1
ATOM 2297 C C . ILE A 1 289 ? 37.838 -2.003 -73.383 1.00 65.88 289 ILE A C 1
ATOM 2299 O O . ILE A 1 289 ? 37.344 -2.419 -72.338 1.00 65.88 289 ILE A O 1
ATOM 2303 N N . ILE A 1 290 ? 38.238 -0.732 -73.513 1.00 66.25 290 ILE A N 1
ATOM 2304 C CA . ILE A 1 290 ? 38.160 0.291 -72.457 1.00 66.25 290 ILE A CA 1
ATOM 2305 C C . ILE A 1 290 ? 36.710 0.563 -72.041 1.00 66.25 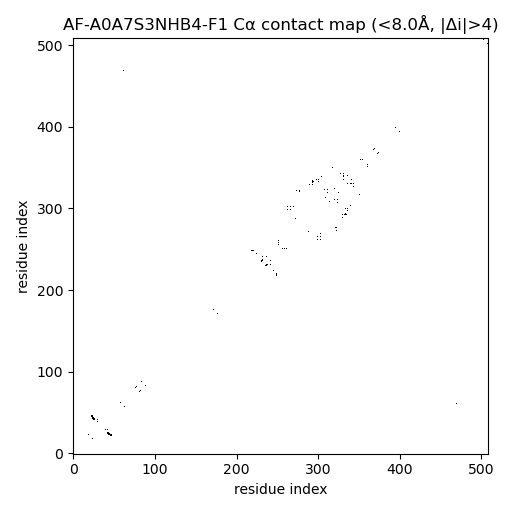290 ILE A C 1
ATOM 2307 O O . ILE A 1 290 ? 36.413 0.604 -70.846 1.00 66.25 290 ILE A O 1
ATOM 2311 N N . LYS A 1 291 ? 35.800 0.745 -73.008 1.00 68.25 291 LYS A N 1
ATOM 2312 C CA . LYS A 1 291 ? 34.366 0.942 -72.732 1.00 68.25 291 LYS A CA 1
ATOM 2313 C C . LYS A 1 291 ? 33.750 -0.279 -72.047 1.00 68.25 291 LYS A C 1
ATOM 2315 O O . LYS A 1 291 ? 32.927 -0.126 -71.157 1.00 68.25 291 LYS A O 1
ATOM 2320 N N . MET A 1 292 ? 34.183 -1.481 -72.407 1.00 63.62 292 MET A N 1
ATOM 2321 C CA . MET A 1 292 ? 33.667 -2.712 -71.805 1.00 63.62 292 MET A CA 1
ATOM 2322 C C . MET A 1 292 ? 34.229 -2.955 -70.398 1.00 63.62 292 MET A C 1
ATOM 2324 O O . MET A 1 292 ? 33.494 -3.378 -69.510 1.00 63.62 292 MET A O 1
ATOM 2328 N N . ALA A 1 293 ? 35.500 -2.621 -70.155 1.00 62.62 293 ALA A N 1
ATOM 2329 C CA . ALA A 1 293 ? 36.108 -2.669 -68.824 1.00 62.62 293 ALA A CA 1
ATOM 2330 C C . ALA A 1 293 ? 35.478 -1.657 -67.847 1.00 62.62 293 ALA A C 1
ATOM 2332 O O . ALA A 1 293 ? 35.440 -1.911 -66.644 1.00 62.62 293 ALA A O 1
ATOM 2333 N N . HIS A 1 294 ? 34.966 -0.532 -68.357 1.00 63.09 294 HIS A N 1
ATOM 2334 C CA . HIS A 1 294 ? 34.216 0.454 -67.575 1.00 63.09 294 HIS A CA 1
ATOM 2335 C C . HIS A 1 294 ? 32.907 -0.115 -67.003 1.00 63.09 294 HIS A C 1
ATOM 2337 O O . HIS A 1 294 ? 32.571 0.162 -65.852 1.00 63.09 294 HIS A O 1
ATOM 2343 N N . ASP A 1 295 ? 32.206 -0.942 -67.781 1.00 61.84 295 ASP A N 1
ATOM 2344 C CA . ASP A 1 295 ? 30.895 -1.496 -67.416 1.00 61.84 295 ASP A CA 1
ATOM 2345 C C . ASP A 1 295 ? 30.986 -2.815 -66.629 1.00 61.84 295 ASP A C 1
ATOM 2347 O O . ASP A 1 295 ? 29.971 -3.370 -66.198 1.00 61.84 295 ASP A O 1
ATOM 2351 N N . ALA A 1 296 ? 32.198 -3.336 -66.437 1.00 62.75 296 ALA A N 1
ATOM 2352 C CA . ALA A 1 296 ? 32.419 -4.625 -65.810 1.00 62.75 296 ALA A CA 1
ATOM 2353 C C . ALA A 1 296 ? 32.414 -4.559 -64.265 1.00 62.75 296 ALA A C 1
ATOM 2355 O O . ALA A 1 296 ? 32.787 -3.546 -63.667 1.00 62.75 296 ALA A O 1
ATOM 2356 N N . PRO A 1 297 ? 32.005 -5.641 -63.574 1.00 62.97 297 PRO A N 1
ATOM 2357 C CA . PRO A 1 297 ? 31.867 -5.646 -62.122 1.00 62.97 297 PRO A CA 1
ATOM 2358 C C . PRO A 1 297 ? 33.221 -5.589 -61.394 1.00 62.97 297 PRO A C 1
ATOM 2360 O O . PRO A 1 297 ? 34.295 -5.805 -61.957 1.00 62.97 297 PRO A O 1
ATOM 2363 N N . ARG A 1 298 ? 33.145 -5.335 -60.082 1.00 65.44 298 ARG A N 1
ATOM 2364 C CA . ARG A 1 298 ? 34.248 -5.154 -59.113 1.00 65.44 298 ARG A CA 1
ATOM 2365 C C . ARG A 1 298 ? 35.394 -6.178 -59.209 1.00 65.44 298 ARG A C 1
ATOM 2367 O O . ARG A 1 298 ? 36.512 -5.872 -58.802 1.00 65.44 298 ARG A O 1
ATOM 2374 N N . GLU A 1 299 ? 35.125 -7.368 -59.723 1.00 69.81 299 GLU A N 1
ATOM 2375 C CA . GLU A 1 299 ? 36.088 -8.461 -59.885 1.00 69.81 299 GLU A CA 1
ATOM 2376 C C . GLU A 1 299 ? 37.113 -8.186 -60.996 1.00 69.81 299 GLU A C 1
ATOM 2378 O O . GLU A 1 299 ? 38.295 -8.462 -60.800 1.00 69.81 299 GLU A O 1
ATOM 2383 N N . ILE A 1 300 ? 36.724 -7.511 -62.087 1.00 68.75 300 ILE A N 1
ATOM 2384 C CA . ILE A 1 300 ? 37.672 -7.073 -63.132 1.00 68.75 300 ILE A CA 1
ATOM 2385 C C . ILE A 1 300 ? 38.641 -6.033 -62.564 1.00 68.75 300 ILE A C 1
ATOM 2387 O O . ILE A 1 300 ? 39.835 -6.070 -62.843 1.00 68.75 300 ILE A O 1
ATOM 2391 N N . ALA A 1 301 ? 38.162 -5.148 -61.684 1.00 67.25 301 ALA A N 1
ATOM 2392 C CA . ALA A 1 301 ? 39.026 -4.191 -60.999 1.00 67.25 301 ALA A CA 1
ATOM 2393 C C . ALA A 1 301 ? 40.049 -4.880 -60.076 1.00 67.25 301 ALA A C 1
ATOM 2395 O O . ALA A 1 301 ? 41.150 -4.364 -59.895 1.00 67.25 301 ALA A O 1
ATOM 2396 N N . LEU A 1 302 ? 39.714 -6.039 -59.497 1.00 71.50 302 LEU A N 1
ATOM 2397 C CA . LEU A 1 302 ? 40.656 -6.835 -58.704 1.00 71.50 302 LEU A CA 1
ATOM 2398 C C . LEU A 1 302 ? 41.676 -7.560 -59.587 1.00 71.50 302 LEU A C 1
ATOM 2400 O O . LEU A 1 302 ? 42.853 -7.545 -59.244 1.00 71.50 302 LEU A O 1
ATOM 2404 N N . ALA A 1 303 ? 41.259 -8.109 -60.728 1.00 72.88 303 ALA A N 1
ATOM 2405 C CA . ALA A 1 303 ? 42.167 -8.723 -61.699 1.00 72.88 303 ALA A CA 1
ATOM 2406 C C . ALA A 1 303 ? 43.139 -7.694 -62.312 1.00 72.88 303 ALA A C 1
ATOM 2408 O O . ALA A 1 303 ? 44.342 -7.931 -62.390 1.00 72.88 303 ALA A O 1
ATOM 2409 N N . LEU A 1 304 ? 42.643 -6.500 -62.655 1.00 69.19 304 LEU A N 1
ATOM 2410 C CA . LEU A 1 304 ? 43.477 -5.372 -63.083 1.00 69.19 304 LEU A CA 1
ATOM 2411 C C . LEU A 1 304 ? 44.431 -4.920 -61.977 1.00 69.19 304 LEU A C 1
ATOM 2413 O O . LEU A 1 304 ? 45.561 -4.537 -62.258 1.00 69.19 304 LEU A O 1
ATOM 2417 N N . LYS A 1 305 ? 43.995 -4.969 -60.712 1.00 73.31 305 LYS A N 1
ATOM 2418 C CA . LYS A 1 305 ? 44.845 -4.641 -59.565 1.00 73.31 305 LYS A CA 1
ATOM 2419 C C . LYS A 1 305 ? 46.016 -5.603 -59.438 1.00 73.31 305 LYS A C 1
ATOM 2421 O O . LYS A 1 305 ? 47.115 -5.134 -59.171 1.00 73.31 305 LYS A O 1
ATOM 2426 N N . THR A 1 306 ? 45.780 -6.907 -59.555 1.00 75.94 306 THR A N 1
ATOM 2427 C CA . THR A 1 306 ? 46.847 -7.909 -59.452 1.00 75.94 306 THR A CA 1
ATOM 2428 C C . THR A 1 306 ? 47.792 -7.795 -60.638 1.00 75.94 306 THR A C 1
ATOM 2430 O O . THR A 1 306 ? 48.979 -7.615 -60.422 1.00 75.94 306 THR A O 1
ATOM 2433 N N . GLU A 1 307 ? 47.278 -7.727 -61.870 1.00 73.00 307 GLU A N 1
ATOM 2434 C CA . GLU A 1 307 ? 48.120 -7.562 -63.067 1.00 73.00 307 GLU A CA 1
ATOM 2435 C C . GLU A 1 307 ? 48.972 -6.285 -63.011 1.00 73.00 307 GLU A C 1
ATOM 2437 O O . GLU A 1 307 ? 50.187 -6.366 -63.143 1.00 73.00 307 GLU A O 1
ATOM 2442 N N . LEU A 1 308 ? 48.382 -5.113 -62.743 1.00 68.19 308 LEU A N 1
ATOM 2443 C CA . LEU A 1 308 ? 49.133 -3.850 -62.715 1.00 68.19 308 LEU A CA 1
ATOM 2444 C C . LEU A 1 308 ? 50.147 -3.774 -61.571 1.00 68.19 308 LEU A C 1
ATOM 2446 O O . LEU A 1 308 ? 51.200 -3.160 -61.729 1.00 68.19 308 LEU A O 1
ATOM 2450 N N . LEU A 1 309 ? 49.832 -4.339 -60.403 1.00 68.06 309 LEU A N 1
ATOM 2451 C CA . LEU A 1 309 ? 50.765 -4.319 -59.276 1.00 68.06 309 LEU A CA 1
ATOM 2452 C C . LEU A 1 309 ? 51.891 -5.328 -59.476 1.00 68.06 309 LEU A C 1
ATOM 2454 O O . LEU A 1 309 ? 53.049 -4.988 -59.242 1.00 68.06 309 LEU A O 1
ATOM 2458 N N . ASP A 1 310 ? 51.560 -6.532 -59.931 1.00 70.88 310 ASP A N 1
ATOM 2459 C CA . ASP A 1 310 ? 52.525 -7.615 -60.046 1.00 70.88 310 ASP A CA 1
ATOM 2460 C C . ASP A 1 310 ? 53.441 -7.405 -61.256 1.00 70.88 310 ASP A C 1
ATOM 2462 O O . ASP A 1 310 ? 54.627 -7.705 -61.167 1.00 70.88 310 ASP A O 1
ATOM 2466 N N . THR A 1 311 ? 52.971 -6.817 -62.365 1.00 67.75 311 THR A N 1
ATOM 2467 C CA . THR A 1 311 ? 53.845 -6.585 -63.529 1.00 67.75 311 THR A CA 1
ATOM 2468 C C . THR A 1 311 ? 54.711 -5.345 -63.364 1.00 67.75 311 THR A C 1
ATOM 2470 O O . THR A 1 311 ? 55.903 -5.416 -63.658 1.00 67.75 311 THR A O 1
ATOM 2473 N N . VAL A 1 312 ? 54.158 -4.235 -62.864 1.00 65.62 312 VAL A N 1
ATOM 2474 C CA . VAL A 1 312 ? 54.871 -2.947 -62.844 1.00 65.62 312 VAL A CA 1
ATOM 2475 C C . VAL A 1 312 ? 55.817 -2.820 -61.648 1.00 65.62 312 VAL A C 1
ATOM 2477 O O . VAL A 1 312 ? 56.892 -2.246 -61.790 1.00 65.62 312 VAL A O 1
ATOM 2480 N N . PHE A 1 313 ? 55.474 -3.363 -60.471 1.00 66.31 313 PHE A N 1
ATOM 2481 C CA . PHE A 1 313 ? 56.375 -3.294 -59.310 1.00 66.31 313 PHE A CA 1
ATOM 2482 C C . PHE A 1 313 ? 57.369 -4.457 -59.230 1.00 66.31 313 PHE A C 1
ATOM 2484 O O . PHE A 1 313 ? 58.451 -4.273 -58.669 1.00 66.31 313 PHE A O 1
ATOM 2491 N N . ALA A 1 314 ? 57.039 -5.647 -59.751 1.00 70.38 314 ALA A N 1
ATOM 2492 C CA . ALA A 1 314 ? 57.958 -6.787 -59.671 1.00 70.38 314 ALA A CA 1
ATOM 2493 C C . ALA A 1 314 ? 59.049 -6.740 -60.748 1.00 70.38 314 ALA A C 1
ATOM 2495 O O . ALA A 1 314 ? 60.184 -7.153 -60.488 1.00 70.38 314 ALA A O 1
ATOM 2496 N N . LYS A 1 315 ? 58.748 -6.201 -61.939 1.00 67.69 315 LYS A N 1
ATOM 2497 C CA . LYS A 1 315 ? 59.766 -5.921 -62.952 1.00 67.69 315 LYS A CA 1
ATOM 2498 C C . LYS A 1 315 ? 60.585 -4.722 -62.478 1.00 67.69 315 LYS A C 1
ATOM 2500 O O . LYS A 1 315 ? 60.209 -3.575 -62.663 1.00 67.69 315 LYS A O 1
ATOM 2505 N N . LYS A 1 316 ? 61.743 -4.982 -61.868 1.00 61.00 316 LYS A N 1
ATOM 2506 C CA . LYS A 1 316 ? 62.739 -3.950 -61.501 1.00 61.00 316 LYS A CA 1
ATOM 2507 C C . LYS A 1 316 ? 63.309 -3.188 -62.714 1.00 61.00 316 LYS A C 1
ATOM 2509 O O . LYS A 1 316 ? 64.161 -2.319 -62.539 1.00 61.00 316 LYS A O 1
ATOM 2514 N N . GLU A 1 317 ? 62.868 -3.533 -63.920 1.00 61.56 317 GLU A N 1
ATOM 2515 C CA . GLU A 1 317 ? 63.245 -2.932 -65.191 1.00 61.56 317 GLU A CA 1
ATOM 2516 C C . GLU A 1 317 ? 62.182 -1.905 -65.602 1.00 61.56 317 GLU A C 1
ATOM 2518 O O . GLU A 1 317 ? 61.012 -2.227 -65.786 1.00 61.56 317 GLU A O 1
ATOM 2523 N N . TYR A 1 318 ? 62.603 -0.645 -65.717 1.00 66.25 318 TYR A N 1
ATOM 2524 C CA . TYR A 1 318 ? 61.747 0.539 -65.871 1.00 66.25 318 TYR A CA 1
ATOM 2525 C C . TYR A 1 318 ? 61.265 0.761 -67.310 1.00 66.25 318 TYR A C 1
ATOM 2527 O O . TYR A 1 318 ? 61.320 1.877 -67.825 1.00 66.25 318 TYR A O 1
ATOM 2535 N N . VAL A 1 319 ? 60.816 -0.296 -67.980 1.00 72.25 319 VAL A N 1
ATOM 2536 C CA . VAL A 1 319 ? 60.228 -0.200 -69.317 1.00 72.25 319 VAL A CA 1
ATOM 2537 C C . VAL A 1 319 ? 58.727 -0.392 -69.168 1.00 72.25 319 VAL A C 1
ATOM 2539 O O . VAL A 1 319 ? 58.258 -1.523 -69.067 1.00 72.25 319 VAL A O 1
ATOM 2542 N N . ILE A 1 320 ? 57.979 0.717 -69.125 1.00 74.81 320 ILE A N 1
ATOM 2543 C CA . ILE A 1 320 ? 56.519 0.648 -69.204 1.00 74.81 320 ILE A CA 1
ATOM 2544 C C . ILE A 1 320 ? 56.157 0.305 -70.644 1.00 74.81 320 ILE A C 1
ATOM 2546 O O . ILE A 1 320 ? 56.453 1.050 -71.579 1.00 74.81 320 ILE A O 1
ATOM 2550 N N . SER A 1 321 ? 55.530 -0.848 -70.811 1.00 79.12 321 SER A N 1
ATOM 2551 C CA . SER A 1 321 ? 55.003 -1.293 -72.100 1.00 79.12 321 SER A CA 1
ATOM 2552 C C . SER A 1 321 ? 53.814 -0.426 -72.541 1.00 79.12 321 SER A C 1
ATOM 2554 O O . SER A 1 321 ? 53.098 0.147 -71.716 1.00 79.12 321 SER A O 1
ATOM 2556 N N . LEU A 1 322 ? 53.568 -0.328 -73.853 1.00 74.31 322 LEU A N 1
ATOM 2557 C CA . LEU A 1 322 ? 52.409 0.402 -74.395 1.00 74.31 322 LEU A CA 1
ATOM 2558 C C . LEU A 1 322 ? 51.095 -0.107 -73.770 1.00 74.31 322 LEU A C 1
ATOM 2560 O O . LEU A 1 322 ? 50.204 0.677 -73.446 1.00 74.31 322 LEU A O 1
ATOM 2564 N N . THR A 1 323 ? 51.021 -1.415 -73.516 1.00 73.75 323 THR A N 1
ATOM 2565 C CA . THR A 1 323 ? 49.937 -2.079 -72.785 1.00 73.75 323 THR A CA 1
ATOM 2566 C C . THR A 1 323 ? 49.713 -1.498 -71.394 1.00 73.75 323 THR A C 1
ATOM 2568 O O . THR A 1 323 ? 48.582 -1.163 -71.044 1.00 73.75 323 THR A O 1
ATOM 2571 N N . GLU A 1 324 ? 50.768 -1.329 -70.600 1.00 78.62 324 GLU A N 1
ATOM 2572 C CA . GLU A 1 324 ? 50.674 -0.771 -69.247 1.00 78.62 324 GLU A CA 1
ATOM 2573 C C . GLU A 1 324 ? 50.222 0.701 -69.258 1.00 78.62 324 GLU A C 1
ATOM 2575 O O . GLU A 1 324 ? 49.400 1.091 -68.425 1.00 78.62 324 GLU A O 1
ATOM 2580 N N . LEU A 1 325 ? 50.654 1.504 -70.240 1.00 77.00 325 LEU A N 1
ATOM 2581 C CA . LEU A 1 325 ? 50.147 2.873 -70.433 1.00 77.00 325 LEU A CA 1
ATOM 2582 C C . LEU A 1 325 ? 48.657 2.893 -70.801 1.00 77.00 325 LEU A C 1
ATOM 2584 O O . LEU A 1 325 ? 47.890 3.682 -70.241 1.00 77.00 325 LEU A O 1
ATOM 2588 N N . CYS A 1 326 ? 48.226 2.008 -71.703 1.00 75.56 326 CYS A N 1
ATOM 2589 C CA . CYS A 1 326 ? 46.817 1.873 -72.063 1.00 75.56 326 CYS A CA 1
ATOM 2590 C C . CYS A 1 326 ? 45.965 1.482 -70.849 1.00 75.56 326 CYS A C 1
ATOM 2592 O O . CYS A 1 326 ? 44.898 2.061 -70.661 1.00 75.56 326 CYS A O 1
ATOM 2594 N N . LEU A 1 327 ? 46.443 0.571 -69.993 1.00 73.06 327 LEU A N 1
ATOM 2595 C CA . LEU A 1 327 ? 45.747 0.165 -68.766 1.00 73.06 327 LEU A CA 1
ATOM 2596 C C . LEU A 1 327 ? 45.640 1.309 -67.743 1.00 73.06 327 LEU A C 1
ATOM 2598 O O . LEU A 1 327 ? 44.580 1.492 -67.136 1.00 73.06 327 LEU A O 1
ATOM 2602 N N . LEU A 1 328 ? 46.692 2.122 -67.583 1.00 74.25 328 LEU A N 1
ATOM 2603 C CA . LEU A 1 328 ? 46.667 3.309 -66.717 1.00 74.25 328 LEU A CA 1
ATOM 2604 C C . LEU A 1 328 ? 45.628 4.344 -67.178 1.00 74.25 328 LEU A C 1
ATOM 2606 O O . LEU A 1 328 ? 44.998 4.978 -66.331 1.00 74.25 328 LEU A O 1
ATOM 2610 N N . ARG A 1 329 ? 45.380 4.464 -68.492 1.00 74.44 329 ARG A N 1
ATOM 2611 C CA . ARG A 1 329 ? 44.331 5.337 -69.053 1.00 74.44 329 ARG A CA 1
ATOM 2612 C C . ARG A 1 329 ? 42.909 4.892 -68.686 1.00 74.44 329 ARG A C 1
ATOM 2614 O O . ARG A 1 329 ? 42.000 5.716 -68.642 1.00 74.44 329 ARG A O 1
ATOM 2621 N N . ILE A 1 330 ? 42.697 3.607 -68.402 1.00 69.56 330 ILE A N 1
ATOM 2622 C CA . ILE A 1 330 ? 41.370 3.065 -68.050 1.00 69.56 330 ILE A CA 1
ATOM 2623 C C . ILE A 1 330 ? 41.020 3.386 -66.594 1.00 69.56 330 ILE A C 1
ATOM 2625 O O . ILE A 1 330 ? 39.865 3.677 -66.286 1.00 69.56 330 ILE A O 1
ATOM 2629 N N . LEU A 1 331 ? 42.014 3.378 -65.697 1.00 68.75 331 LEU A N 1
ATOM 2630 C CA . LEU A 1 331 ? 41.829 3.492 -64.244 1.00 68.75 331 LEU A CA 1
ATOM 2631 C C . LEU A 1 331 ? 40.952 4.665 -63.761 1.00 68.75 331 LEU A C 1
ATOM 2633 O O . LEU A 1 331 ? 40.172 4.429 -62.836 1.00 68.75 331 LEU A O 1
ATOM 2637 N N . PRO A 1 332 ? 41.031 5.892 -64.323 1.00 66.75 332 PRO A N 1
ATOM 2638 C CA . PRO A 1 332 ? 40.195 7.014 -63.894 1.00 66.75 332 PRO A CA 1
ATOM 2639 C C . PRO A 1 332 ? 38.714 6.806 -64.195 1.00 66.75 332 PRO A C 1
ATOM 2641 O O . PRO A 1 332 ? 37.859 7.326 -63.482 1.00 66.75 332 PRO A O 1
ATOM 2644 N N . ARG A 1 333 ? 38.417 6.048 -65.255 1.00 64.56 333 ARG A N 1
ATOM 2645 C CA . ARG A 1 333 ? 37.054 5.800 -65.722 1.00 64.56 333 ARG A CA 1
ATOM 2646 C C . ARG A 1 333 ? 36.408 4.633 -64.980 1.00 64.56 333 ARG A C 1
ATOM 2648 O O . ARG A 1 333 ? 35.197 4.624 -64.809 1.00 64.56 333 ARG A O 1
ATOM 2655 N N . ILE A 1 334 ? 37.184 3.669 -64.481 1.00 63.94 334 ILE A N 1
ATOM 2656 C CA . ILE A 1 334 ? 36.620 2.566 -63.696 1.00 63.94 334 ILE A CA 1
ATOM 2657 C C . ILE A 1 334 ? 36.067 3.125 -62.381 1.00 63.94 334 ILE A C 1
ATOM 2659 O O . ILE A 1 334 ? 36.798 3.733 -61.596 1.00 63.94 334 ILE A O 1
ATOM 2663 N N . ARG A 1 335 ? 34.799 2.819 -62.079 1.00 58.56 335 ARG A N 1
ATOM 2664 C CA . ARG A 1 335 ? 34.106 3.090 -60.800 1.00 58.56 335 ARG A CA 1
ATOM 2665 C C . ARG A 1 335 ? 34.660 2.228 -59.644 1.00 58.56 335 ARG A C 1
ATOM 2667 O O . ARG A 1 335 ? 33.923 1.639 -58.858 1.00 58.56 335 ARG A O 1
ATOM 2674 N N . SER A 1 336 ? 35.981 2.082 -59.579 1.00 59.25 336 SER A N 1
ATOM 2675 C CA . SER A 1 336 ? 36.724 1.265 -58.622 1.00 59.25 336 SER A CA 1
ATOM 2676 C C . SER A 1 336 ? 37.048 2.070 -57.351 1.00 59.25 336 SER A C 1
ATOM 2678 O O . SER A 1 336 ? 36.974 3.304 -57.351 1.00 59.25 336 SER A O 1
ATOM 2680 N N . PRO A 1 337 ? 37.393 1.415 -56.224 1.00 58.81 337 PRO A N 1
ATOM 2681 C CA . PRO A 1 337 ? 37.733 2.127 -54.997 1.00 58.81 337 PRO A CA 1
ATOM 2682 C C . PRO A 1 337 ? 38.928 3.055 -55.235 1.00 58.81 337 PRO A C 1
ATOM 2684 O O . PRO A 1 337 ? 39.949 2.620 -55.766 1.00 58.81 337 PRO A O 1
ATOM 2687 N N . ARG A 1 338 ? 38.832 4.303 -54.747 1.00 68.38 338 ARG A N 1
ATOM 2688 C CA . ARG A 1 338 ? 39.859 5.374 -54.804 1.00 68.38 338 ARG A CA 1
ATOM 2689 C 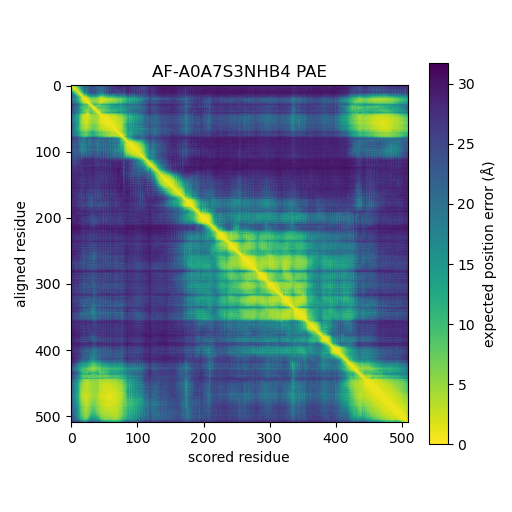C . ARG A 1 338 ? 41.303 4.901 -54.547 1.00 68.38 338 ARG A C 1
ATOM 2691 O O . ARG A 1 338 ? 42.248 5.552 -54.974 1.00 68.38 338 ARG A O 1
ATOM 2698 N N . ALA A 1 339 ? 41.483 3.774 -53.860 1.00 68.06 339 ALA A N 1
ATOM 2699 C CA . ALA A 1 339 ? 42.760 3.107 -53.634 1.00 68.06 339 ALA A CA 1
ATOM 2700 C C . ALA A 1 339 ? 43.495 2.659 -54.916 1.00 68.06 339 ALA A C 1
ATOM 2702 O O . ALA A 1 339 ? 44.717 2.767 -54.960 1.00 68.06 339 ALA A O 1
ATOM 2703 N N . LEU A 1 340 ? 42.791 2.159 -55.938 1.00 67.19 340 LEU A N 1
ATOM 2704 C CA . LEU A 1 340 ? 43.399 1.714 -57.201 1.00 67.19 340 LEU A CA 1
ATOM 2705 C C . LEU A 1 340 ? 43.901 2.898 -58.023 1.00 67.19 340 LEU A C 1
ATOM 2707 O O . LEU A 1 340 ? 45.058 2.928 -58.426 1.00 67.19 340 LEU A O 1
ATOM 2711 N N . LEU A 1 341 ? 43.048 3.910 -58.161 1.00 71.56 341 LEU A N 1
ATOM 2712 C CA . LEU A 1 341 ? 43.357 5.161 -58.843 1.00 71.56 341 LEU A CA 1
ATOM 2713 C C . LEU A 1 341 ? 44.536 5.882 -58.178 1.00 71.56 341 LEU A C 1
ATOM 2715 O O . LEU A 1 341 ? 45.483 6.263 -58.856 1.00 71.56 341 LEU A O 1
ATOM 2719 N N . ARG A 1 342 ? 44.554 5.972 -56.839 1.00 74.25 342 ARG A N 1
ATOM 2720 C CA . ARG A 1 342 ? 45.705 6.518 -56.098 1.00 74.25 342 ARG A CA 1
ATOM 2721 C C . ARG A 1 342 ? 46.998 5.759 -56.392 1.00 74.25 342 ARG A C 1
ATOM 2723 O O . ARG A 1 342 ? 48.029 6.388 -56.579 1.00 74.25 342 ARG A O 1
ATOM 2730 N N . ARG A 1 343 ? 46.957 4.425 -56.447 1.00 71.81 343 ARG A N 1
ATOM 2731 C CA . ARG A 1 343 ? 48.144 3.610 -56.753 1.00 71.81 343 ARG A CA 1
ATOM 2732 C C . ARG A 1 343 ? 48.606 3.787 -58.197 1.00 71.81 343 ARG A C 1
ATOM 2734 O O . ARG A 1 343 ? 49.799 3.957 -58.402 1.00 71.81 343 ARG A O 1
ATOM 2741 N N . GLY A 1 344 ? 47.686 3.818 -59.162 1.00 74.75 344 GLY A N 1
ATOM 2742 C CA . GLY A 1 344 ? 47.999 4.113 -60.563 1.00 74.75 344 GLY A CA 1
ATOM 2743 C C . GLY A 1 344 ? 48.656 5.483 -60.731 1.00 74.75 344 GLY A C 1
ATOM 2744 O O . GLY A 1 344 ? 49.689 5.585 -61.381 1.00 74.75 344 GLY A O 1
ATOM 2745 N N . ILE A 1 345 ? 48.129 6.512 -60.056 1.00 77.88 345 ILE A N 1
ATOM 2746 C CA . ILE A 1 345 ? 48.732 7.853 -60.040 1.00 77.88 345 ILE A CA 1
ATOM 2747 C C . ILE A 1 345 ? 50.131 7.827 -59.419 1.00 77.88 345 ILE A C 1
ATOM 2749 O O . ILE A 1 345 ? 51.026 8.469 -59.949 1.00 77.88 345 ILE A O 1
ATOM 2753 N N . ILE A 1 346 ? 50.350 7.080 -58.332 1.00 76.81 346 ILE A N 1
ATOM 2754 C CA . ILE A 1 346 ? 51.680 6.964 -57.710 1.00 76.81 346 ILE A CA 1
ATOM 2755 C C . ILE A 1 346 ? 52.676 6.273 -58.652 1.00 76.81 346 ILE A C 1
ATOM 2757 O O . ILE A 1 346 ? 53.808 6.732 -58.761 1.00 76.81 346 ILE A O 1
ATOM 2761 N N . ILE A 1 347 ? 52.269 5.205 -59.349 1.00 76.44 347 ILE A N 1
ATOM 2762 C CA . ILE A 1 347 ? 53.106 4.523 -60.352 1.00 76.44 347 ILE A CA 1
ATOM 2763 C C . ILE A 1 347 ? 53.484 5.498 -61.467 1.00 76.44 347 ILE A C 1
ATOM 2765 O O . ILE A 1 347 ? 54.657 5.623 -61.814 1.00 76.44 347 ILE A O 1
ATOM 2769 N N . LEU A 1 348 ? 52.491 6.215 -61.993 1.00 75.75 348 LEU A N 1
ATOM 2770 C CA . LEU A 1 348 ? 52.666 7.168 -63.079 1.00 75.75 348 LEU A CA 1
ATOM 2771 C C . LEU A 1 348 ? 53.572 8.325 -62.627 1.00 75.75 348 LEU A C 1
ATOM 2773 O O . LEU A 1 348 ? 54.538 8.641 -63.308 1.00 75.75 348 LEU A O 1
ATOM 2777 N N . ALA A 1 349 ? 53.359 8.871 -61.429 1.00 75.00 349 ALA A N 1
ATOM 2778 C CA . ALA A 1 349 ? 54.226 9.884 -60.833 1.00 75.00 349 ALA A CA 1
ATOM 2779 C C . ALA A 1 349 ? 55.663 9.379 -60.623 1.00 75.00 349 ALA A C 1
ATOM 2781 O O . ALA A 1 349 ? 56.606 10.123 -60.871 1.00 75.00 349 ALA A O 1
ATOM 2782 N N . HIS A 1 350 ? 55.852 8.122 -60.205 1.00 73.88 350 HIS A N 1
ATOM 2783 C CA . HIS A 1 350 ? 57.186 7.554 -60.011 1.00 73.88 350 HIS A CA 1
ATOM 2784 C C . HIS A 1 350 ? 57.926 7.328 -61.335 1.00 73.88 350 HIS A C 1
ATOM 2786 O O . HIS A 1 350 ? 59.125 7.590 -61.413 1.00 73.88 350 HIS A O 1
ATOM 2792 N N . PHE A 1 351 ? 57.217 6.879 -62.373 1.00 74.06 351 PHE A N 1
ATOM 2793 C CA . PHE A 1 351 ? 57.764 6.744 -63.721 1.00 74.06 351 PHE A CA 1
ATOM 2794 C C . PHE A 1 351 ? 58.144 8.104 -64.309 1.00 74.06 351 PHE A C 1
ATOM 2796 O O . PHE A 1 351 ? 59.267 8.287 -64.776 1.00 74.06 351 PHE A O 1
ATOM 2803 N N . LEU A 1 352 ? 57.235 9.076 -64.211 1.00 71.06 352 LEU A N 1
ATOM 2804 C CA . LEU A 1 352 ? 57.462 10.435 -64.686 1.00 71.06 352 LEU A CA 1
ATOM 2805 C C . LEU A 1 352 ? 58.620 11.110 -63.948 1.00 71.06 352 LEU A C 1
ATOM 2807 O O . LEU A 1 352 ? 59.478 11.679 -64.598 1.00 71.06 352 LEU A O 1
ATOM 2811 N N . ALA A 1 353 ? 58.728 10.974 -62.625 1.00 70.00 353 ALA A N 1
ATOM 2812 C CA . ALA A 1 353 ? 59.836 11.548 -61.855 1.00 70.00 353 ALA A CA 1
ATOM 2813 C C . ALA A 1 353 ? 61.224 10.984 -62.221 1.00 70.00 353 ALA A C 1
ATOM 2815 O O . ALA A 1 353 ? 62.237 11.503 -61.756 1.00 70.00 353 ALA A O 1
ATOM 2816 N N . ARG A 1 354 ? 61.289 9.890 -62.988 1.00 68.44 354 ARG A N 1
ATOM 2817 C CA . ARG A 1 354 ? 62.534 9.182 -63.300 1.00 68.44 354 ARG A CA 1
ATOM 2818 C C . ARG A 1 354 ? 62.973 9.319 -64.756 1.00 68.44 354 ARG A C 1
ATOM 2820 O O . ARG A 1 354 ? 64.141 9.077 -65.051 1.00 68.44 354 ARG A O 1
ATOM 2827 N N . ILE A 1 355 ? 62.070 9.710 -65.654 1.00 69.19 355 ILE A N 1
ATOM 2828 C CA . ILE A 1 355 ? 62.427 10.106 -67.017 1.00 69.19 355 ILE A CA 1
ATOM 2829 C C . ILE A 1 355 ? 63.183 11.439 -66.908 1.00 69.19 355 ILE A C 1
ATOM 2831 O O . ILE A 1 355 ? 62.616 12.434 -66.499 1.00 69.19 355 ILE A O 1
ATOM 2835 N N . GLN A 1 356 ? 64.467 11.485 -67.256 1.00 56.97 356 GLN A N 1
ATOM 2836 C CA . GLN A 1 356 ? 65.315 12.686 -67.107 1.00 56.97 356 GLN A CA 1
ATOM 2837 C C . GLN A 1 356 ? 65.015 13.821 -68.113 1.00 56.97 356 GLN A C 1
ATOM 2839 O O . GLN A 1 356 ? 65.824 14.728 -68.280 1.00 56.97 356 GLN A O 1
ATOM 2844 N N . ASN A 1 357 ? 63.874 13.778 -68.806 1.00 58.84 357 ASN A N 1
ATOM 2845 C CA . ASN A 1 357 ? 63.479 14.806 -69.768 1.00 58.84 357 ASN A CA 1
ATOM 2846 C C . ASN A 1 357 ? 62.486 15.768 -69.106 1.00 58.84 357 ASN A C 1
ATOM 2848 O O . ASN A 1 357 ? 61.271 15.646 -69.289 1.00 58.84 357 ASN A O 1
ATOM 2852 N N . ASP A 1 358 ? 63.021 16.714 -68.337 1.00 56.97 358 ASP A N 1
ATOM 2853 C CA . ASP A 1 358 ? 62.262 17.648 -67.494 1.00 56.97 358 ASP A CA 1
ATOM 2854 C C . ASP A 1 358 ? 61.252 18.509 -68.284 1.00 56.97 358 ASP A C 1
ATOM 2856 O O . ASP A 1 358 ? 60.182 18.844 -67.773 1.00 56.97 358 ASP A O 1
ATOM 2860 N N . GLU A 1 359 ? 61.525 18.801 -69.559 1.00 56.78 359 GLU A N 1
ATOM 2861 C CA . GLU A 1 359 ? 60.670 19.662 -70.393 1.00 56.78 359 GLU A CA 1
ATOM 2862 C C . GLU A 1 359 ? 59.442 18.937 -70.974 1.00 56.78 359 GLU A C 1
ATOM 2864 O O . GLU A 1 359 ? 58.352 19.506 -71.060 1.00 56.78 359 GLU A O 1
ATOM 2869 N N . PHE A 1 360 ? 59.567 17.653 -71.327 1.00 53.78 360 PHE A N 1
ATOM 2870 C CA . PHE A 1 360 ? 58.462 16.876 -71.909 1.00 53.78 360 PHE A CA 1
ATOM 2871 C C . PHE A 1 360 ? 57.441 16.447 -70.842 1.00 53.78 360 PHE A C 1
ATOM 2873 O O . PHE A 1 360 ? 56.231 16.415 -71.079 1.00 53.78 360 PHE A O 1
ATOM 2880 N N . LEU A 1 361 ? 57.927 16.159 -69.633 1.00 55.25 361 LEU A N 1
ATOM 2881 C CA . LEU A 1 361 ? 57.129 15.676 -68.507 1.00 55.25 361 LEU A CA 1
ATOM 2882 C C . LEU A 1 361 ? 56.087 16.679 -68.026 1.00 55.25 361 LEU A C 1
ATOM 2884 O O . LEU A 1 361 ? 54.954 16.301 -67.720 1.00 55.25 361 LEU A O 1
ATOM 2888 N N . LEU A 1 362 ? 56.461 17.953 -67.977 1.00 58.38 362 LEU A N 1
ATOM 2889 C CA . LEU A 1 362 ? 55.600 19.012 -67.474 1.00 58.38 362 LEU A CA 1
ATOM 2890 C C . LEU A 1 362 ? 54.515 19.402 -68.481 1.00 58.38 362 LEU A C 1
ATOM 2892 O O . LEU A 1 362 ? 53.367 19.610 -68.086 1.00 58.38 362 LEU A O 1
ATOM 2896 N N . GLY A 1 363 ? 54.839 19.384 -69.778 1.00 55.69 363 GLY A N 1
ATOM 2897 C CA . GLY A 1 363 ? 53.863 19.570 -70.852 1.00 55.69 363 GLY A CA 1
ATOM 2898 C C . GLY A 1 363 ? 52.840 18.432 -70.925 1.00 55.69 363 GLY A C 1
ATOM 2899 O O . GLY A 1 363 ? 51.635 18.677 -70.989 1.00 55.69 363 GLY A O 1
ATOM 2900 N N . CYS A 1 364 ? 53.286 17.174 -70.843 1.00 54.75 364 CYS A N 1
ATOM 2901 C CA . CYS A 1 364 ? 52.381 16.024 -70.908 1.00 54.75 364 CYS A CA 1
ATOM 2902 C C . CYS A 1 364 ? 51.493 15.885 -69.664 1.00 54.75 364 CYS A C 1
ATOM 2904 O O . CYS A 1 364 ? 50.309 15.572 -69.803 1.00 54.75 364 CYS A O 1
ATOM 2906 N N . LEU A 1 365 ? 52.020 16.154 -68.462 1.00 56.50 365 LEU A N 1
ATOM 2907 C CA . LEU A 1 365 ? 51.227 16.174 -67.227 1.00 56.50 365 LEU A CA 1
ATOM 2908 C C . LEU A 1 365 ? 50.185 17.291 -67.226 1.00 56.50 365 LEU A C 1
ATOM 2910 O O . LEU A 1 365 ? 49.040 17.044 -66.851 1.00 56.50 365 LEU A O 1
ATOM 2914 N N . ALA A 1 366 ? 50.553 18.495 -67.673 1.00 56.22 366 ALA A N 1
ATOM 2915 C CA . ALA A 1 366 ? 49.619 19.610 -67.779 1.00 56.22 366 ALA A CA 1
ATOM 2916 C C . ALA A 1 366 ? 48.472 19.292 -68.752 1.00 56.22 366 ALA A C 1
ATOM 2918 O O . ALA A 1 366 ? 47.316 19.537 -68.421 1.00 56.22 366 ALA A O 1
ATOM 2919 N N . CYS A 1 367 ? 48.759 18.667 -69.899 1.00 51.72 367 CYS A N 1
ATOM 2920 C CA . CYS A 1 367 ? 47.734 18.279 -70.872 1.00 51.72 367 CYS A CA 1
ATOM 2921 C C . CYS A 1 367 ? 46.817 17.144 -70.379 1.00 51.72 367 CYS A C 1
ATOM 2923 O O . CYS A 1 367 ? 45.604 17.217 -70.568 1.00 51.72 367 CYS A O 1
ATOM 2925 N N . LEU A 1 368 ? 47.359 16.112 -69.719 1.00 53.41 368 LEU A N 1
ATOM 2926 C CA . LEU A 1 368 ? 46.562 15.004 -69.163 1.00 53.41 368 LEU A CA 1
ATOM 2927 C C . LEU A 1 368 ? 45.651 15.461 -68.017 1.00 53.41 368 LEU A C 1
ATOM 2929 O O . LEU A 1 368 ? 44.502 15.028 -67.921 1.00 53.41 368 LEU A O 1
ATOM 2933 N N . VAL A 1 369 ? 46.154 16.352 -67.160 1.00 55.78 369 VAL A N 1
ATOM 2934 C CA . VAL A 1 369 ? 45.384 16.914 -66.044 1.00 55.78 369 VAL A CA 1
ATOM 2935 C C . VAL A 1 369 ? 44.346 17.923 -66.540 1.00 55.78 369 VAL A C 1
ATOM 2937 O O . VAL A 1 369 ? 43.222 17.906 -66.045 1.00 55.78 369 VAL A O 1
ATOM 2940 N N . ALA A 1 370 ? 44.674 18.749 -67.539 1.00 54.19 370 ALA A N 1
ATOM 2941 C CA . ALA A 1 370 ? 43.741 19.729 -68.092 1.00 54.19 370 ALA A CA 1
ATOM 2942 C C . ALA A 1 370 ? 42.590 19.081 -68.875 1.00 54.19 370 ALA A C 1
ATOM 2944 O O . ALA A 1 370 ? 41.458 19.523 -68.744 1.00 54.19 370 ALA A O 1
ATOM 2945 N N . HIS A 1 371 ? 42.846 18.026 -69.659 1.00 49.72 371 HIS A N 1
ATOM 2946 C CA . HIS A 1 371 ? 41.852 17.545 -70.626 1.00 49.72 371 HIS A CA 1
ATOM 2947 C C . HIS A 1 371 ? 40.948 16.401 -70.120 1.00 49.72 371 HIS A C 1
ATOM 2949 O O . HIS A 1 371 ? 39.864 16.207 -70.673 1.00 49.72 371 HIS A O 1
ATOM 2955 N N . GLU A 1 372 ? 41.349 15.630 -69.096 1.00 49.31 372 GLU A N 1
ATOM 2956 C CA . GLU A 1 372 ? 40.545 14.489 -68.598 1.00 49.31 372 GLU A CA 1
ATOM 2957 C C . GLU A 1 372 ? 40.129 14.577 -67.112 1.00 49.31 372 GLU A C 1
ATOM 2959 O O . GLU A 1 372 ? 39.201 13.875 -66.708 1.00 49.31 372 GLU A O 1
ATOM 2964 N N . LEU A 1 373 ? 40.742 15.442 -66.290 1.00 47.88 373 LEU A N 1
ATOM 2965 C CA . LEU A 1 373 ? 40.410 15.591 -64.856 1.00 47.88 373 LEU A CA 1
ATOM 2966 C C . LEU A 1 373 ? 39.607 16.866 -64.521 1.00 47.88 373 LEU A C 1
ATOM 2968 O O . LEU A 1 373 ? 39.238 17.084 -63.361 1.00 47.88 373 LEU A O 1
ATOM 2972 N N . GLU A 1 374 ? 39.282 17.661 -65.541 1.00 48.56 374 GLU A N 1
ATOM 2973 C CA . GLU A 1 374 ? 38.602 18.958 -65.456 1.00 48.56 374 GLU A CA 1
ATOM 2974 C C . GLU A 1 374 ? 37.274 18.959 -64.663 1.00 48.56 374 GLU A C 1
ATOM 2976 O O . GLU A 1 374 ? 37.080 19.863 -63.849 1.00 48.56 374 GLU A O 1
ATOM 2981 N N . PRO A 1 375 ? 36.368 17.963 -64.772 1.00 46.06 375 PRO A N 1
ATOM 2982 C CA . PRO A 1 375 ? 35.082 18.052 -64.075 1.00 46.06 375 PRO A CA 1
ATOM 2983 C C . PRO A 1 375 ? 35.118 17.632 -62.592 1.00 46.06 375 PRO A C 1
ATOM 2985 O O . PRO A 1 375 ? 34.094 17.734 -61.913 1.00 46.06 375 PRO A O 1
ATOM 2988 N N . HIS A 1 376 ? 36.247 17.142 -62.053 1.00 44.03 376 HIS A N 1
ATOM 2989 C CA . HIS A 1 376 ? 36.275 16.525 -60.711 1.00 44.03 376 HIS A CA 1
ATOM 2990 C C . HIS A 1 376 ? 37.356 17.037 -59.746 1.00 44.03 376 HIS A C 1
ATOM 2992 O O . HIS A 1 376 ? 37.336 16.658 -58.573 1.00 44.03 376 HIS A O 1
ATOM 2998 N N . LEU A 1 377 ? 38.260 17.924 -60.173 1.00 43.78 377 LEU A N 1
ATOM 2999 C CA . LEU A 1 377 ? 39.291 18.508 -59.305 1.00 43.78 377 LEU A CA 1
ATOM 3000 C C . LEU A 1 377 ? 39.102 20.017 -59.094 1.00 43.78 377 LEU A C 1
ATOM 3002 O O . LEU A 1 377 ? 39.923 20.833 -59.490 1.00 43.78 377 LEU A O 1
ATOM 3006 N N . TYR A 1 378 ? 38.079 20.383 -58.319 1.00 47.34 378 TYR A N 1
ATOM 3007 C CA . TYR A 1 378 ? 38.075 21.630 -57.537 1.00 47.34 378 TYR A CA 1
ATOM 3008 C C . TYR A 1 378 ? 38.882 21.433 -56.238 1.00 47.34 378 TYR A C 1
ATOM 3010 O O . TYR A 1 378 ? 38.383 21.629 -55.130 1.00 47.34 378 TYR A O 1
ATOM 3018 N N . LEU A 1 379 ? 40.128 20.961 -56.348 1.00 49.03 379 LEU A N 1
ATOM 3019 C CA . LEU A 1 379 ? 41.006 20.770 -55.192 1.00 49.03 379 LEU A CA 1
ATOM 3020 C C . LEU A 1 379 ? 41.918 22.000 -55.035 1.00 49.03 379 LEU A C 1
ATOM 3022 O O . LEU A 1 379 ? 42.766 22.239 -55.897 1.00 49.03 379 LEU A O 1
ATOM 3026 N N . PRO A 1 380 ? 41.800 22.761 -53.928 1.00 53.44 380 PRO A N 1
ATOM 3027 C CA . PRO A 1 380 ? 42.659 23.913 -53.617 1.00 53.44 380 PRO A CA 1
ATOM 3028 C C . PRO A 1 380 ? 44.164 23.591 -53.632 1.00 53.44 380 PRO A C 1
ATOM 3030 O O . PRO A 1 380 ? 45.000 24.476 -53.795 1.00 53.44 380 PRO A O 1
ATOM 3033 N N . GLU A 1 381 ? 44.505 22.313 -53.482 1.00 53.31 381 GLU A N 1
ATOM 3034 C CA . GLU A 1 381 ? 45.867 21.782 -53.445 1.00 53.31 381 GLU A CA 1
ATOM 3035 C C . GLU A 1 381 ? 46.586 21.895 -54.803 1.00 53.31 381 GLU A C 1
ATOM 3037 O O . GLU A 1 381 ? 47.782 22.179 -54.835 1.00 53.31 381 GLU A O 1
ATOM 3042 N N . VAL A 1 382 ? 45.867 21.790 -55.930 1.00 52.62 382 VAL A N 1
ATOM 3043 C CA . VAL A 1 382 ? 46.447 21.952 -57.282 1.00 52.62 382 VAL A CA 1
ATOM 3044 C C . VAL A 1 382 ? 46.834 23.414 -57.542 1.00 52.62 382 VAL A C 1
ATOM 3046 O O . VAL A 1 382 ? 47.861 23.697 -58.155 1.00 52.62 382 VAL A O 1
ATOM 3049 N N . GLN A 1 383 ? 46.061 24.364 -57.007 1.00 54.22 383 GLN A N 1
ATOM 3050 C CA . GLN A 1 383 ? 46.373 25.794 -57.102 1.00 54.22 383 GLN A CA 1
ATOM 3051 C C . GLN A 1 383 ? 47.551 26.198 -56.206 1.00 54.22 383 GLN A C 1
ATOM 3053 O O . GLN A 1 383 ? 48.313 27.093 -56.567 1.00 54.22 383 GLN A O 1
ATOM 3058 N N . ALA A 1 384 ? 47.729 25.539 -55.057 1.00 56.31 384 ALA A N 1
ATOM 3059 C CA . ALA A 1 384 ? 48.922 25.710 -54.231 1.00 56.31 384 ALA A CA 1
ATOM 3060 C C . ALA A 1 384 ? 50.173 25.161 -54.941 1.00 56.31 384 ALA A C 1
ATOM 3062 O O . ALA A 1 384 ? 51.207 25.826 -54.946 1.00 56.31 384 ALA A O 1
ATOM 3063 N N . PHE A 1 385 ? 50.048 24.013 -55.616 1.00 52.34 385 PHE A N 1
ATOM 3064 C CA . PHE A 1 385 ? 51.124 23.423 -56.414 1.00 52.34 385 PHE A CA 1
ATOM 3065 C C . PHE A 1 385 ? 51.536 24.318 -57.597 1.00 52.34 385 PHE A C 1
ATOM 3067 O O . PHE A 1 385 ? 52.722 24.598 -57.763 1.00 52.34 385 PHE A O 1
ATOM 3074 N N . LEU A 1 386 ? 50.572 24.869 -58.348 1.00 51.72 386 LEU A N 1
ATOM 3075 C CA . LEU A 1 386 ? 50.822 25.838 -59.431 1.00 51.72 386 LEU A CA 1
ATOM 3076 C C . LEU A 1 386 ? 51.490 27.132 -58.941 1.00 51.72 386 LEU A C 1
ATOM 3078 O O . LEU A 1 386 ? 52.304 27.710 -59.655 1.00 51.72 386 LEU A O 1
ATOM 3082 N N . LYS A 1 387 ? 51.186 27.577 -57.715 1.00 57.38 387 LYS A N 1
ATOM 3083 C CA . LYS A 1 387 ? 51.873 28.719 -57.087 1.00 57.38 387 LYS A CA 1
ATOM 3084 C C . LYS A 1 387 ? 53.303 28.384 -56.656 1.00 57.38 387 LYS A C 1
ATOM 3086 O O . LYS A 1 387 ? 54.141 29.278 -56.651 1.00 57.38 387 LYS A O 1
ATOM 3091 N N . SER A 1 388 ? 53.583 27.128 -56.298 1.00 54.66 388 SER A N 1
ATOM 3092 C CA . SER A 1 388 ? 54.932 26.673 -55.930 1.00 54.66 388 SER A CA 1
ATOM 3093 C C . SER A 1 388 ? 55.814 26.283 -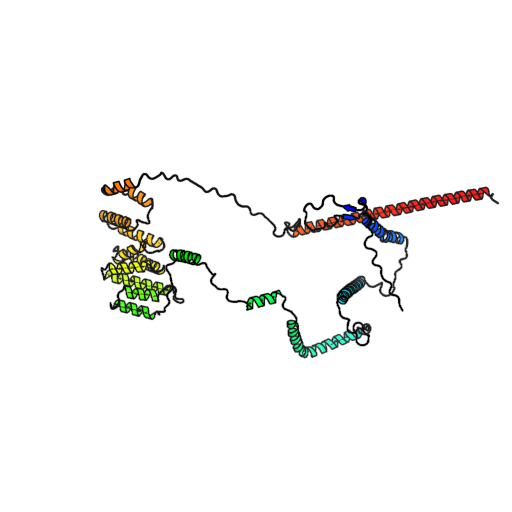57.123 1.00 54.66 388 SER A C 1
ATOM 3095 O O . SER A 1 388 ? 57.030 26.251 -56.979 1.00 54.66 388 SER A O 1
ATOM 3097 N N . ALA A 1 389 ? 55.230 26.012 -58.294 1.00 51.84 389 ALA A N 1
ATOM 3098 C CA . ALA A 1 389 ? 55.925 25.534 -59.492 1.00 51.84 389 ALA A CA 1
ATOM 3099 C C . ALA A 1 389 ? 56.471 26.660 -60.399 1.00 51.84 389 ALA A C 1
ATOM 3101 O O . ALA A 1 389 ? 56.421 26.554 -61.623 1.00 51.84 389 ALA A O 1
ATOM 3102 N N . GLN A 1 390 ? 56.999 27.745 -59.824 1.00 53.75 390 GLN A N 1
ATOM 3103 C CA . GLN A 1 390 ? 57.819 28.699 -60.584 1.00 53.75 390 GLN A CA 1
ATOM 3104 C C . GLN A 1 390 ? 59.311 28.348 -60.436 1.00 53.75 390 GLN A C 1
ATOM 3106 O O . GLN A 1 390 ? 59.727 28.046 -59.316 1.00 53.75 390 GLN A O 1
ATOM 3111 N N . PRO A 1 391 ? 60.127 28.402 -61.510 1.00 51.62 391 PRO A N 1
ATOM 3112 C CA . PRO A 1 391 ? 59.884 29.091 -62.774 1.00 51.62 391 PRO A CA 1
ATOM 3113 C C . PRO A 1 391 ? 59.834 28.108 -63.949 1.00 51.62 391 PRO A C 1
ATOM 3115 O O . PRO A 1 391 ? 60.838 27.512 -64.325 1.00 51.62 391 PRO A O 1
ATOM 3118 N N . ILE A 1 392 ? 58.671 27.970 -64.567 1.00 49.81 392 ILE A N 1
ATOM 3119 C CA . ILE A 1 392 ? 58.568 27.390 -65.905 1.00 49.81 392 ILE A CA 1
ATOM 3120 C C . ILE A 1 392 ? 58.056 28.527 -66.779 1.00 49.81 392 ILE A C 1
ATOM 3122 O O . ILE A 1 392 ? 57.223 29.311 -66.327 1.00 49.81 392 ILE A O 1
ATOM 3126 N N . GLU A 1 393 ? 58.685 28.666 -67.939 1.00 55.56 393 GLU A N 1
ATOM 3127 C CA . GLU A 1 393 ? 58.581 29.704 -68.970 1.00 55.56 393 GLU A CA 1
ATOM 3128 C C . GLU A 1 393 ? 57.233 30.437 -69.134 1.00 55.56 393 GLU A C 1
ATOM 3130 O O . GLU A 1 393 ? 56.186 29.929 -68.729 1.00 55.56 393 GLU A O 1
ATOM 3135 N N . PRO A 1 394 ? 57.236 31.660 -69.713 1.00 55.75 394 PRO A N 1
ATOM 3136 C CA . PRO A 1 394 ? 56.138 32.608 -69.570 1.00 55.75 394 PRO A CA 1
ATOM 3137 C C . PRO A 1 394 ? 54.808 32.009 -70.016 1.00 55.75 394 PRO A C 1
ATOM 3139 O O . PRO A 1 394 ? 54.538 31.828 -71.203 1.00 55.75 394 PRO A O 1
ATOM 3142 N N . ILE A 1 395 ? 53.965 31.757 -69.014 1.00 57.50 395 ILE A N 1
ATOM 3143 C CA . ILE A 1 395 ? 52.528 31.535 -69.136 1.00 57.50 395 ILE A CA 1
ATOM 3144 C C . ILE A 1 395 ? 52.005 32.502 -70.201 1.00 57.50 395 ILE A C 1
ATOM 3146 O O . ILE A 1 395 ? 52.142 33.721 -70.070 1.00 57.50 395 ILE A O 1
ATOM 3150 N N . THR A 1 396 ? 51.454 31.952 -71.281 1.00 67.00 396 THR A N 1
ATOM 3151 C CA . THR A 1 396 ? 50.945 32.756 -72.397 1.00 67.00 396 THR A CA 1
ATOM 3152 C C . THR A 1 396 ? 49.917 33.766 -71.889 1.00 67.00 396 THR A C 1
ATOM 3154 O O . THR A 1 396 ? 49.118 33.466 -71.001 1.00 67.00 396 THR A O 1
ATOM 3157 N N . GLN A 1 397 ? 49.907 34.972 -72.462 1.00 67.75 397 GLN A N 1
ATOM 3158 C CA . GLN A 1 397 ? 49.035 36.070 -72.025 1.00 67.75 397 GLN A CA 1
ATOM 3159 C C . GLN A 1 397 ? 47.550 35.656 -71.935 1.00 67.75 397 GLN A C 1
ATOM 3161 O O . GLN A 1 397 ? 46.837 36.089 -71.034 1.00 67.75 397 GLN A O 1
ATOM 3166 N N . ALA A 1 398 ? 47.116 34.723 -72.789 1.00 66.44 398 ALA A N 1
ATOM 3167 C CA . ALA A 1 398 ? 45.773 34.146 -72.774 1.00 66.44 398 ALA A CA 1
ATOM 3168 C C . ALA A 1 398 ? 45.418 33.426 -71.455 1.00 66.44 398 ALA A C 1
ATOM 3170 O O . ALA A 1 398 ? 44.289 33.525 -70.977 1.00 66.44 398 ALA A O 1
ATOM 3171 N N . GLN A 1 399 ? 46.372 32.734 -70.830 1.00 68.19 399 GLN A N 1
ATOM 3172 C CA . GLN A 1 399 ? 46.165 32.054 -69.545 1.00 68.19 399 GLN A CA 1
ATOM 3173 C C . GLN A 1 399 ? 46.103 33.054 -68.382 1.00 68.19 399 GLN A C 1
ATOM 3175 O O . GLN A 1 399 ? 45.346 32.858 -67.431 1.00 68.19 399 GLN A O 1
ATOM 3180 N N . ILE A 1 400 ? 46.853 34.157 -68.476 1.00 68.69 400 ILE A N 1
ATOM 3181 C CA . ILE A 1 400 ? 46.797 35.263 -67.511 1.00 68.69 400 ILE A CA 1
ATOM 3182 C C . ILE A 1 400 ? 45.435 35.962 -67.585 1.00 68.69 400 ILE A C 1
ATOM 3184 O O . ILE A 1 400 ? 44.842 36.265 -66.549 1.00 68.69 400 ILE A O 1
ATOM 3188 N N . ASP A 1 401 ? 44.923 36.194 -68.791 1.00 75.25 401 ASP A N 1
ATOM 3189 C CA . ASP A 1 401 ? 43.626 36.842 -68.991 1.00 75.25 401 ASP A CA 1
ATOM 3190 C C . ASP A 1 401 ? 42.466 35.935 -68.552 1.00 75.25 401 ASP A C 1
ATOM 3192 O O . ASP A 1 401 ? 41.527 36.407 -67.907 1.00 75.25 401 ASP A O 1
ATOM 3196 N N . TRP A 1 402 ? 42.579 34.619 -68.763 1.00 78.38 402 TRP A N 1
ATOM 3197 C CA . TRP A 1 402 ? 41.646 33.642 -68.195 1.00 78.38 402 TRP A CA 1
ATOM 3198 C C . TRP A 1 402 ? 41.655 33.660 -66.659 1.00 78.38 402 TRP A C 1
ATOM 3200 O O . TRP A 1 402 ? 40.594 33.772 -66.042 1.00 78.38 402 TRP A O 1
ATOM 3210 N N . LEU A 1 403 ? 42.834 33.657 -66.025 1.00 67.12 403 LEU A N 1
ATOM 3211 C CA . LEU A 1 403 ? 42.950 33.740 -64.563 1.00 67.12 403 LEU A CA 1
ATOM 3212 C C . LEU A 1 403 ? 42.362 35.038 -63.993 1.00 67.12 403 LEU A C 1
ATOM 3214 O O . LEU A 1 403 ? 41.773 35.022 -62.914 1.00 67.12 403 LEU A O 1
ATOM 3218 N N . LYS A 1 404 ? 42.484 36.154 -64.717 1.00 74.25 404 LYS A N 1
ATOM 3219 C CA . LYS A 1 404 ? 41.881 37.440 -64.331 1.00 74.25 404 LYS A CA 1
ATOM 3220 C C . LYS A 1 404 ? 40.359 37.458 -64.505 1.00 74.25 404 LYS A C 1
ATOM 3222 O O . LYS A 1 404 ? 39.682 38.157 -63.755 1.00 74.25 404 LYS A O 1
ATOM 3227 N N . SER A 1 405 ? 39.817 36.684 -65.448 1.00 74.88 405 SER A N 1
ATOM 3228 C CA . SER A 1 405 ? 38.368 36.586 -65.686 1.00 74.88 405 SER A CA 1
ATOM 3229 C C . SER A 1 405 ? 37.602 35.832 -64.590 1.00 74.88 405 SER A C 1
ATOM 3231 O O . SER A 1 405 ? 36.395 36.012 -64.460 1.00 74.88 405 SER A O 1
ATOM 3233 N N . LEU A 1 406 ? 38.294 35.047 -63.752 1.00 69.00 406 LEU A N 1
ATOM 3234 C CA . LEU A 1 406 ? 37.691 34.263 -62.662 1.00 69.00 406 LEU A CA 1
ATOM 3235 C C . LEU A 1 406 ? 37.193 35.106 -61.467 1.00 69.00 406 LEU A C 1
ATOM 3237 O O . LEU A 1 406 ? 36.607 34.551 -60.540 1.00 69.00 406 LEU A O 1
ATOM 3241 N N . GLY A 1 407 ? 37.371 36.432 -61.502 1.00 69.19 407 GLY A N 1
ATOM 3242 C CA . GLY A 1 407 ? 36.845 37.369 -60.507 1.00 69.19 407 GLY A CA 1
ATOM 3243 C C . GLY A 1 407 ? 37.588 37.352 -59.157 1.00 69.19 407 GLY A C 1
ATOM 3244 O O . GLY A 1 407 ? 38.336 36.420 -58.850 1.00 69.19 407 GLY A O 1
ATOM 3245 N N . PRO A 1 408 ? 37.432 38.406 -58.333 1.00 63.44 408 PRO A N 1
ATOM 3246 C CA . PRO A 1 408 ? 38.015 38.446 -56.996 1.00 63.44 408 PRO A CA 1
ATOM 3247 C C . PRO A 1 408 ? 37.375 37.363 -56.116 1.00 63.44 408 PRO A C 1
ATOM 3249 O O . PRO A 1 408 ? 36.164 37.358 -55.913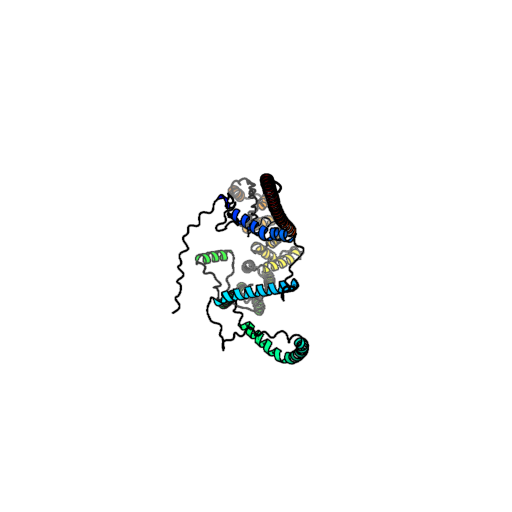 1.00 63.44 408 PRO A O 1
ATOM 3252 N N . GLN A 1 409 ? 38.189 36.441 -55.592 1.00 53.50 409 GLN A N 1
ATOM 3253 C CA . GLN A 1 409 ? 37.715 35.440 -54.636 1.00 53.50 409 GLN A CA 1
ATOM 3254 C C . GLN A 1 409 ? 37.217 36.132 -53.366 1.00 53.50 409 GLN A C 1
ATOM 3256 O O . GLN A 1 409 ? 37.967 36.872 -52.726 1.00 53.50 409 GLN A O 1
ATOM 3261 N N . GLU A 1 410 ? 35.969 35.860 -52.986 1.00 59.31 410 GLU A N 1
ATOM 3262 C CA . GLU A 1 410 ? 35.443 36.277 -51.691 1.00 59.31 410 GLU A CA 1
ATOM 3263 C C . GLU A 1 410 ? 36.321 35.687 -50.575 1.00 59.31 410 GLU A C 1
ATOM 3265 O O . GLU A 1 410 ? 36.661 34.494 -50.615 1.00 59.31 410 GLU A O 1
ATOM 3270 N N . PRO A 1 411 ? 36.738 36.497 -49.582 1.00 60.69 411 PRO A N 1
ATOM 3271 C CA . PRO A 1 411 ? 37.479 35.973 -48.450 1.00 60.69 411 PRO A CA 1
ATOM 3272 C C . PRO A 1 411 ? 36.588 34.945 -47.760 1.00 60.69 411 PRO A C 1
ATOM 3274 O O . PRO A 1 411 ? 35.471 35.257 -47.357 1.00 60.69 411 PRO A O 1
ATOM 3277 N N . LYS A 1 412 ? 37.074 33.705 -47.641 1.00 56.88 412 LYS A N 1
ATOM 3278 C CA . LYS A 1 412 ? 36.371 32.649 -46.911 1.00 56.88 412 LYS A CA 1
ATOM 3279 C C . LYS A 1 412 ? 36.197 33.101 -45.467 1.00 56.88 412 LYS A C 1
ATOM 3281 O O . LYS A 1 412 ? 37.103 32.933 -44.652 1.00 56.88 412 LYS A O 1
ATOM 3286 N N . ILE A 1 413 ? 35.033 33.653 -45.147 1.00 59.22 413 ILE A N 1
ATOM 3287 C CA . ILE A 1 413 ? 34.594 33.779 -43.769 1.00 59.22 413 ILE A CA 1
ATOM 3288 C C . ILE A 1 413 ? 34.326 32.338 -43.340 1.00 59.22 413 ILE A C 1
ATOM 3290 O O . ILE A 1 413 ? 33.312 31.741 -43.689 1.00 59.22 413 ILE A O 1
ATOM 3294 N N . GLN A 1 414 ? 35.301 31.721 -42.669 1.00 61.03 414 GLN A N 1
ATOM 3295 C CA . GLN A 1 414 ? 35.074 30.495 -41.913 1.00 61.03 414 GLN A CA 1
ATOM 3296 C C . GLN A 1 414 ? 34.183 30.875 -40.729 1.00 61.03 414 GLN A C 1
ATOM 3298 O O . GLN A 1 414 ? 34.653 30.994 -39.600 1.00 61.03 414 GLN A O 1
ATOM 3303 N N . GLU A 1 415 ? 32.906 31.154 -40.997 1.00 58.28 415 GLU A N 1
ATOM 3304 C CA . GLU A 1 415 ? 31.907 31.293 -39.951 1.00 58.28 415 GLU A CA 1
ATOM 3305 C C . GLU A 1 415 ? 31.861 29.943 -39.244 1.00 58.28 415 GLU A C 1
ATOM 3307 O O . GLU A 1 415 ? 31.384 28.939 -39.775 1.00 58.28 415 GLU A O 1
ATOM 3312 N N . GLN A 1 416 ? 32.452 29.906 -38.051 1.00 59.38 416 GLN A N 1
ATOM 3313 C CA . GLN A 1 416 ? 32.336 28.811 -37.106 1.00 59.38 416 GLN A CA 1
ATOM 3314 C C . GLN A 1 416 ? 30.888 28.781 -36.603 1.00 59.38 416 GLN A C 1
ATOM 3316 O O . GLN A 1 416 ? 30.614 29.086 -35.447 1.00 59.38 416 GLN A O 1
ATOM 3321 N N . PHE A 1 417 ? 29.936 28.431 -37.469 1.00 54.50 417 PHE A N 1
ATOM 3322 C CA . PHE A 1 417 ? 28.625 27.977 -37.034 1.00 54.50 417 PHE A CA 1
ATOM 3323 C C . PHE A 1 417 ? 28.810 26.588 -36.424 1.00 54.50 417 PHE A C 1
ATOM 3325 O O . PHE A 1 417 ? 28.492 25.566 -37.031 1.00 54.50 417 PHE A O 1
ATOM 3332 N N . SER A 1 418 ? 29.369 26.533 -35.214 1.00 66.69 418 SER A N 1
ATOM 3333 C CA . SER A 1 418 ? 29.140 25.393 -34.342 1.00 66.69 418 SER A CA 1
ATOM 3334 C C . SER A 1 418 ? 27.640 25.381 -34.075 1.00 66.69 418 SER A C 1
ATOM 3336 O O . SER A 1 418 ? 27.110 26.233 -33.363 1.00 66.69 418 SER A O 1
ATOM 3338 N N . GLY A 1 419 ? 26.925 24.479 -34.749 1.00 70.00 419 GLY A N 1
ATOM 3339 C CA . GLY A 1 419 ? 25.503 24.282 -34.509 1.00 70.00 419 GLY A CA 1
ATOM 3340 C C . GLY A 1 419 ? 25.299 24.111 -33.009 1.00 70.00 419 GLY A C 1
ATOM 3341 O O . GLY A 1 419 ? 25.868 23.200 -32.413 1.00 70.00 419 GLY A O 1
ATOM 3342 N N . VAL A 1 420 ? 24.568 25.037 -32.391 1.00 78.81 420 VAL A N 1
ATOM 3343 C CA . VAL A 1 420 ? 24.259 24.970 -30.963 1.00 78.81 420 VAL A CA 1
ATOM 3344 C C . VAL A 1 420 ? 23.502 23.666 -30.746 1.00 78.81 420 VAL A C 1
ATOM 3346 O O . VAL A 1 420 ? 22.399 23.502 -31.271 1.00 78.81 420 VAL A O 1
ATOM 3349 N N . GLU A 1 421 ? 24.114 22.721 -30.031 1.00 81.12 421 GLU A N 1
ATOM 3350 C CA . GLU A 1 421 ? 23.464 21.447 -29.743 1.00 81.12 421 GLU A CA 1
ATOM 3351 C C . GLU A 1 421 ? 22.174 21.720 -28.955 1.00 81.12 421 GLU A C 1
ATOM 3353 O O . GLU A 1 421 ? 22.195 22.474 -27.973 1.00 81.12 421 GLU A O 1
ATOM 3358 N N . PRO A 1 422 ? 21.028 21.161 -29.383 1.00 85.75 422 PRO A N 1
ATOM 3359 C CA . PRO A 1 422 ? 19.789 21.331 -28.644 1.00 85.75 422 PRO A CA 1
ATOM 3360 C C . PRO A 1 422 ? 19.941 20.742 -27.232 1.00 85.75 422 PRO A C 1
ATOM 3362 O O . PRO A 1 422 ? 20.672 19.765 -27.045 1.00 85.75 422 PRO A O 1
ATOM 3365 N N . PRO A 1 423 ? 19.244 21.300 -26.225 1.00 87.81 423 PRO A N 1
ATOM 3366 C CA . PRO A 1 423 ? 19.303 20.773 -24.869 1.00 87.81 423 PRO A CA 1
ATOM 3367 C C . PRO A 1 423 ? 18.896 19.290 -24.850 1.00 87.81 423 PRO A C 1
ATOM 3369 O O . PRO A 1 423 ? 17.990 18.889 -25.592 1.00 87.81 423 PRO A O 1
ATOM 3372 N N . PRO A 1 424 ? 19.528 18.463 -23.998 1.00 89.25 424 PRO A N 1
ATOM 3373 C CA . PRO A 1 424 ? 19.235 17.039 -23.948 1.00 89.25 424 PRO A CA 1
ATOM 3374 C C . PRO A 1 424 ? 17.770 16.820 -23.568 1.00 89.25 424 PRO A C 1
ATOM 3376 O O . PRO A 1 424 ? 17.276 17.343 -22.566 1.00 89.25 424 PRO A O 1
ATOM 3379 N N . THR A 1 425 ? 17.067 16.029 -24.376 1.00 92.62 425 THR A N 1
ATOM 3380 C CA . THR A 1 425 ? 15.683 15.649 -24.086 1.00 92.62 425 THR A CA 1
ATOM 3381 C C . THR A 1 425 ? 15.688 14.597 -22.978 1.00 92.62 425 THR A C 1
ATOM 3383 O O . THR A 1 425 ? 16.245 13.517 -23.150 1.00 92.62 425 THR A O 1
ATOM 3386 N N . ILE A 1 426 ? 15.088 14.914 -21.827 1.00 94.69 426 ILE A N 1
ATOM 3387 C CA . ILE A 1 426 ? 14.940 13.973 -20.709 1.00 94.69 426 ILE A CA 1
ATOM 3388 C C . ILE A 1 426 ? 13.628 13.213 -20.889 1.00 94.69 426 ILE A C 1
ATOM 3390 O O . ILE A 1 426 ? 12.551 13.812 -20.891 1.00 94.69 426 ILE A O 1
ATOM 3394 N N . GLU A 1 427 ? 13.708 11.890 -20.997 1.00 91.56 427 GLU A N 1
ATOM 3395 C CA . GLU A 1 427 ? 12.517 11.047 -21.041 1.00 91.56 427 GLU A CA 1
ATOM 3396 C C . GLU A 1 427 ? 11.798 11.045 -19.678 1.00 91.56 427 GLU A C 1
ATOM 3398 O O . GLU A 1 427 ? 12.423 10.813 -18.634 1.00 91.56 427 GLU A O 1
ATOM 3403 N N . PRO A 1 428 ? 10.476 11.297 -19.637 1.00 92.50 428 PRO A N 1
ATOM 3404 C CA . PRO A 1 428 ? 9.738 11.283 -18.387 1.00 92.50 428 PRO A CA 1
ATOM 3405 C C . PRO A 1 428 ? 9.626 9.851 -17.852 1.00 92.50 428 PRO A C 1
ATOM 3407 O O . PRO A 1 428 ? 9.149 8.940 -18.529 1.00 92.50 428 PRO A O 1
ATOM 3410 N N . ARG A 1 429 ? 9.997 9.651 -16.584 1.00 86.12 429 ARG A N 1
ATOM 3411 C CA . ARG A 1 429 ? 9.847 8.362 -15.896 1.00 86.12 429 ARG A CA 1
ATOM 3412 C C . ARG A 1 429 ? 8.384 8.126 -15.511 1.00 86.12 429 ARG A C 1
ATOM 3414 O O . ARG A 1 429 ? 7.972 8.427 -14.392 1.00 86.12 429 ARG A O 1
ATOM 3421 N N . ILE A 1 430 ? 7.596 7.595 -16.442 1.00 87.25 430 ILE A N 1
ATOM 3422 C CA . ILE A 1 430 ? 6.182 7.260 -16.232 1.00 87.25 430 ILE A CA 1
ATOM 3423 C C . ILE A 1 430 ? 6.049 5.744 -16.078 1.00 87.25 430 ILE A C 1
ATOM 3425 O O . ILE A 1 430 ? 6.434 4.976 -16.953 1.00 87.25 430 ILE A O 1
ATOM 3429 N N . GLU A 1 431 ? 5.475 5.288 -14.966 1.00 80.88 431 GLU A N 1
ATOM 3430 C CA . GLU A 1 431 ? 5.118 3.877 -14.820 1.00 80.88 431 GLU A CA 1
ATOM 3431 C C . GLU A 1 431 ? 3.891 3.562 -15.691 1.00 80.88 431 GLU A C 1
ATOM 3433 O O . GLU A 1 431 ? 2.816 4.126 -15.483 1.00 80.88 431 GLU A O 1
ATOM 3438 N N . HIS A 1 432 ? 4.017 2.619 -16.635 1.00 80.06 432 HIS A N 1
ATOM 3439 C CA . HIS A 1 432 ? 2.936 2.228 -17.560 1.00 80.06 432 HIS A CA 1
ATOM 3440 C C . HIS A 1 432 ? 1.630 1.815 -16.866 1.00 80.06 432 HIS A C 1
ATOM 3442 O O . HIS A 1 432 ? 0.548 1.918 -17.441 1.00 80.06 432 HIS A O 1
ATOM 3448 N N . ARG A 1 433 ? 1.711 1.358 -15.612 1.00 79.06 433 ARG A N 1
ATOM 3449 C CA . ARG A 1 433 ? 0.549 1.044 -14.786 1.00 79.06 433 ARG A CA 1
ATOM 3450 C C . ARG A 1 433 ? 0.640 1.803 -13.470 1.00 79.06 433 ARG A C 1
ATOM 3452 O O . ARG A 1 433 ? 0.986 1.222 -12.445 1.00 79.06 433 ARG A O 1
ATOM 3459 N N . LEU A 1 434 ? 0.261 3.081 -13.509 1.00 70.75 434 LEU A N 1
ATOM 3460 C CA . LEU A 1 434 ? 0.017 3.929 -12.339 1.00 70.75 434 LEU A CA 1
ATOM 3461 C C . LEU A 1 434 ? -1.126 3.354 -11.488 1.00 70.75 434 LEU A C 1
ATOM 3463 O O . LEU A 1 434 ? -2.258 3.836 -11.472 1.00 70.75 434 LEU A O 1
ATOM 3467 N N . MET A 1 435 ? -0.849 2.279 -10.760 1.00 67.94 435 MET A N 1
ATOM 3468 C CA . MET A 1 435 ? -1.636 1.955 -9.585 1.00 67.94 435 MET A CA 1
ATOM 3469 C C . MET A 1 435 ? -1.147 2.875 -8.476 1.00 67.94 435 MET A C 1
ATOM 3471 O O . MET A 1 435 ? 0.055 3.026 -8.302 1.00 67.94 435 MET A O 1
ATOM 3475 N N . ASN A 1 436 ? -2.061 3.451 -7.691 1.00 66.62 436 ASN A N 1
ATOM 3476 C CA . ASN A 1 436 ? -1.749 4.252 -6.496 1.00 66.62 436 ASN A CA 1
ATOM 3477 C C . ASN A 1 436 ? -1.129 3.391 -5.368 1.00 66.62 436 ASN A C 1
ATOM 3479 O O . ASN A 1 436 ? -1.550 3.436 -4.209 1.00 66.62 436 ASN A O 1
ATOM 3483 N N . LYS A 1 437 ? -0.165 2.532 -5.703 1.00 70.62 437 LYS A N 1
ATOM 3484 C CA . LYS A 1 437 ? 0.640 1.750 -4.784 1.00 70.62 437 LYS A CA 1
ATOM 3485 C C . LYS A 1 437 ? 1.762 2.669 -4.328 1.00 70.62 437 LYS A C 1
ATOM 3487 O O . LYS A 1 437 ? 2.771 2.816 -4.999 1.00 70.62 437 LYS A O 1
ATOM 3492 N N . HIS A 1 438 ? 1.580 3.254 -3.150 1.00 71.88 438 HIS A N 1
ATOM 3493 C CA . HIS A 1 438 ? 2.548 4.136 -2.485 1.00 71.88 438 HIS A CA 1
ATOM 3494 C C . HIS A 1 438 ? 3.968 3.555 -2.292 1.00 71.88 438 HIS A C 1
ATOM 3496 O O . HIS A 1 438 ? 4.822 4.251 -1.755 1.00 71.88 438 HIS A O 1
ATOM 3502 N N . ASP A 1 439 ? 4.220 2.302 -2.672 1.00 78.31 439 ASP A N 1
ATOM 3503 C CA . ASP A 1 439 ? 5.480 1.590 -2.451 1.00 78.31 439 ASP A CA 1
ATOM 3504 C C . ASP A 1 439 ? 5.978 0.857 -3.714 1.00 78.31 439 ASP A C 1
ATOM 3506 O O . ASP A 1 439 ? 6.761 -0.074 -3.589 1.00 78.31 439 ASP A O 1
ATOM 3510 N N . ALA A 1 440 ? 5.523 1.238 -4.918 1.00 79.31 440 ALA A N 1
ATOM 3511 C CA . ALA A 1 440 ? 5.931 0.577 -6.168 1.00 79.31 440 ALA A CA 1
ATOM 3512 C C . ALA A 1 440 ? 7.447 0.654 -6.440 1.00 79.31 440 ALA A C 1
ATOM 3514 O O . ALA A 1 440 ? 8.012 -0.273 -7.006 1.00 79.31 440 ALA A O 1
ATOM 3515 N N . HIS A 1 441 ? 8.107 1.721 -5.981 1.00 77.50 441 HIS A N 1
ATOM 3516 C CA . HIS A 1 441 ? 9.543 1.940 -6.174 1.00 77.50 441 HIS A CA 1
ATOM 3517 C C . HIS A 1 441 ? 10.446 1.267 -5.128 1.00 77.50 441 HIS A C 1
ATOM 3519 O O . HIS A 1 441 ? 11.661 1.400 -5.217 1.00 77.50 441 HIS A O 1
ATOM 3525 N N . LEU A 1 442 ? 9.884 0.637 -4.092 1.00 83.88 442 LEU A N 1
ATOM 3526 C CA . LEU A 1 442 ? 10.684 0.014 -3.036 1.00 83.88 442 LEU A CA 1
ATOM 3527 C C . LEU A 1 442 ? 11.052 -1.420 -3.419 1.00 83.88 442 LEU A C 1
ATOM 3529 O O . LEU A 1 442 ? 10.182 -2.188 -3.828 1.00 83.88 442 LEU A O 1
ATOM 3533 N N . ASP A 1 443 ? 12.315 -1.793 -3.208 1.00 84.00 443 ASP A N 1
ATOM 3534 C CA . ASP A 1 443 ? 12.795 -3.158 -3.431 1.00 84.00 443 ASP A CA 1
ATOM 3535 C C . ASP A 1 443 ? 11.998 -4.169 -2.602 1.00 84.00 443 ASP A C 1
ATOM 3537 O O . ASP A 1 443 ? 11.626 -3.889 -1.457 1.00 84.00 443 ASP A O 1
ATOM 3541 N N . GLY A 1 444 ? 11.800 -5.373 -3.150 1.00 89.19 444 GLY A N 1
ATOM 3542 C CA . GLY A 1 444 ? 11.024 -6.466 -2.551 1.00 89.19 444 GLY A CA 1
ATOM 3543 C C . GLY A 1 444 ? 11.127 -6.598 -1.020 1.00 89.19 444 GLY A C 1
ATOM 3544 O O . GLY A 1 444 ? 10.091 -6.501 -0.353 1.00 89.19 444 GLY A O 1
ATOM 3545 N N . PRO A 1 445 ? 12.328 -6.751 -0.424 1.00 92.25 445 PRO A N 1
ATOM 3546 C CA . PRO A 1 445 ? 12.458 -6.927 1.025 1.00 92.25 445 PRO A CA 1
ATOM 3547 C C . PRO A 1 445 ? 12.062 -5.673 1.820 1.00 92.25 445 PRO A C 1
ATOM 3549 O O . PRO A 1 445 ? 11.395 -5.768 2.853 1.00 92.25 445 PRO A O 1
ATOM 3552 N N . THR A 1 446 ? 12.403 -4.477 1.332 1.00 91.75 446 THR A N 1
ATOM 3553 C CA . THR A 1 446 ? 12.051 -3.218 2.011 1.00 91.75 446 THR A CA 1
ATOM 3554 C C . THR A 1 446 ? 10.552 -2.929 1.921 1.00 91.75 446 THR A C 1
ATOM 3556 O O . THR A 1 446 ? 9.938 -2.503 2.906 1.00 91.75 446 THR A O 1
ATOM 3559 N N . ALA A 1 447 ? 9.929 -3.235 0.777 1.00 90.94 447 ALA A N 1
ATOM 3560 C CA . ALA A 1 447 ? 8.489 -3.141 0.574 1.00 90.94 447 ALA A CA 1
ATOM 3561 C C . ALA A 1 447 ? 7.732 -4.103 1.504 1.00 90.94 447 ALA A C 1
ATOM 3563 O O . ALA A 1 447 ? 6.761 -3.695 2.152 1.00 90.94 447 ALA A O 1
ATOM 3564 N N . GLN A 1 448 ? 8.210 -5.346 1.640 1.00 91.62 448 GLN A N 1
ATOM 3565 C CA . GLN A 1 448 ? 7.653 -6.339 2.563 1.00 91.62 448 GLN A CA 1
ATOM 3566 C C . GLN A 1 448 ? 7.771 -5.887 4.023 1.00 91.62 448 GLN A C 1
ATOM 3568 O O . GLN A 1 448 ? 6.761 -5.864 4.726 1.00 91.62 448 GLN A O 1
ATOM 3573 N N . LEU A 1 449 ? 8.946 -5.432 4.472 1.00 95.00 449 LEU A N 1
ATOM 3574 C CA . LEU A 1 449 ? 9.142 -4.914 5.835 1.00 95.00 449 LEU A CA 1
ATOM 3575 C C . LEU A 1 449 ? 8.234 -3.717 6.145 1.00 95.00 449 LEU A C 1
ATOM 3577 O O . LEU A 1 449 ? 7.655 -3.602 7.228 1.00 95.00 449 LEU A O 1
ATOM 3581 N N . LYS A 1 450 ? 8.073 -2.802 5.189 1.00 94.00 450 LYS A N 1
ATOM 3582 C CA . LYS A 1 450 ? 7.190 -1.644 5.357 1.00 94.00 450 LYS A CA 1
ATOM 3583 C C . LYS A 1 450 ? 5.721 -2.072 5.393 1.00 94.00 450 LYS A C 1
ATOM 3585 O O . LYS A 1 450 ? 4.940 -1.508 6.165 1.00 94.00 450 LYS A O 1
ATOM 3590 N N . HIS A 1 451 ? 5.341 -3.077 4.605 1.00 91.81 451 HIS A N 1
ATOM 3591 C CA . HIS A 1 451 ? 4.005 -3.666 4.622 1.00 91.81 451 HIS A CA 1
ATOM 3592 C C . HIS A 1 451 ? 3.693 -4.341 5.965 1.00 91.81 451 HIS A C 1
ATOM 3594 O O . HIS A 1 451 ? 2.694 -3.988 6.600 1.00 91.81 451 HIS A O 1
ATOM 3600 N N . THR A 1 452 ? 4.569 -5.225 6.449 1.00 96.00 452 THR A N 1
ATOM 3601 C CA . THR A 1 452 ? 4.407 -5.916 7.740 1.00 96.00 452 THR A CA 1
ATOM 3602 C C . THR A 1 452 ? 4.376 -4.924 8.897 1.00 96.00 452 THR A C 1
ATOM 3604 O O . THR A 1 452 ? 3.489 -4.994 9.746 1.00 96.00 452 THR A O 1
ATOM 3607 N N . LYS A 1 453 ? 5.234 -3.896 8.885 1.00 97.12 453 LYS A N 1
ATOM 3608 C CA . LYS A 1 453 ? 5.204 -2.815 9.883 1.00 97.12 453 LYS A CA 1
ATOM 3609 C C . LYS A 1 453 ? 3.869 -2.062 9.892 1.00 97.12 453 LYS A C 1
ATOM 3611 O O . LYS A 1 453 ? 3.390 -1.670 10.958 1.00 97.12 453 LYS A O 1
ATOM 3616 N N . ARG A 1 454 ? 3.237 -1.830 8.734 1.00 95.25 454 ARG A N 1
ATOM 3617 C CA . ARG A 1 454 ? 1.901 -1.202 8.663 1.00 95.25 454 ARG A CA 1
ATOM 3618 C C . ARG A 1 454 ? 0.806 -2.126 9.187 1.00 95.25 454 ARG A C 1
ATOM 3620 O O . ARG A 1 454 ? -0.082 -1.634 9.884 1.00 95.25 454 ARG A O 1
ATOM 3627 N N . LEU A 1 455 ? 0.871 -3.421 8.871 1.00 95.75 455 LEU A N 1
ATOM 3628 C CA . LEU A 1 455 ? -0.055 -4.430 9.393 1.00 95.75 455 LEU A CA 1
ATOM 3629 C C . LEU A 1 455 ? 0.038 -4.518 10.916 1.00 95.75 455 LEU A C 1
ATOM 3631 O O . LEU A 1 455 ? -0.959 -4.259 11.588 1.00 95.75 455 LEU A O 1
ATOM 3635 N N . LEU A 1 456 ? 1.244 -4.704 11.454 1.00 98.06 456 LEU A N 1
ATOM 3636 C CA . LEU A 1 456 ? 1.498 -4.763 12.893 1.00 98.06 456 LEU A CA 1
ATOM 3637 C C . LEU A 1 456 ? 0.987 -3.509 13.604 1.00 98.06 456 LEU A C 1
ATOM 3639 O O . LEU A 1 456 ? 0.281 -3.591 14.604 1.00 98.06 456 LEU A O 1
ATOM 3643 N N . ASN A 1 457 ? 1.273 -2.319 13.070 1.00 98.00 457 ASN A N 1
ATOM 3644 C CA . ASN A 1 457 ? 0.775 -1.080 13.667 1.00 98.00 457 ASN A CA 1
ATOM 3645 C C . ASN A 1 457 ? -0.753 -0.952 13.589 1.00 98.00 457 ASN A C 1
ATOM 3647 O O . ASN A 1 457 ? -1.372 -0.393 14.499 1.00 98.00 457 ASN A O 1
ATOM 3651 N N . ARG A 1 458 ? -1.381 -1.439 12.515 1.00 97.12 458 ARG A N 1
ATOM 3652 C CA . ARG A 1 458 ? -2.841 -1.445 12.365 1.00 97.12 458 ARG A CA 1
ATOM 3653 C C . ARG A 1 458 ? -3.492 -2.390 13.371 1.00 97.12 458 ARG A C 1
ATOM 3655 O O . ARG A 1 458 ? -4.468 -1.983 14.003 1.00 97.12 458 ARG A O 1
ATOM 3662 N N . GLU A 1 459 ? -2.952 -3.592 13.521 1.00 97.44 459 GLU A N 1
ATOM 3663 C CA . GLU A 1 459 ? -3.422 -4.622 14.449 1.00 97.44 459 GLU A CA 1
ATOM 3664 C C . GLU A 1 459 ? -3.197 -4.204 15.895 1.00 97.44 459 GLU A C 1
ATOM 3666 O O . GLU A 1 459 ? -4.163 -4.127 16.647 1.00 97.44 459 GLU A O 1
ATOM 3671 N N . ARG A 1 460 ? -1.983 -3.768 16.256 1.00 98.06 460 ARG A N 1
ATOM 3672 C CA . ARG A 1 460 ? -1.661 -3.238 17.591 1.00 98.06 460 ARG A CA 1
ATOM 3673 C C . ARG A 1 460 ? -2.598 -2.101 17.994 1.00 98.06 460 ARG A C 1
ATOM 3675 O O . ARG A 1 460 ? -3.140 -2.100 19.096 1.00 98.06 460 ARG A O 1
ATOM 3682 N N . ARG A 1 461 ? -2.832 -1.127 17.103 1.00 98.19 461 ARG A N 1
ATOM 3683 C CA . ARG A 1 461 ? -3.789 -0.033 17.360 1.00 98.19 461 ARG A CA 1
ATOM 3684 C C . ARG A 1 461 ? -5.232 -0.536 17.438 1.00 98.19 461 ARG A C 1
ATOM 3686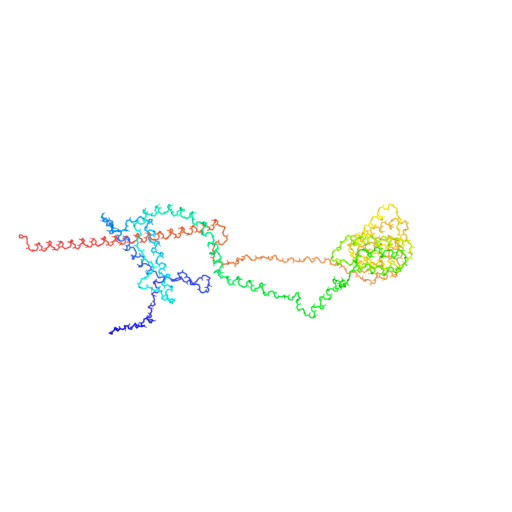 O O . ARG A 1 461 ? -6.036 0.072 18.136 1.00 98.19 461 ARG A O 1
ATOM 3693 N N . GLY A 1 462 ? -5.585 -1.573 16.680 1.00 95.88 462 GLY A N 1
ATOM 3694 C CA . GLY A 1 462 ? -6.885 -2.241 16.742 1.00 95.88 462 GLY A CA 1
ATOM 3695 C C . GLY A 1 462 ? -7.116 -2.886 18.102 1.00 95.88 462 GLY A C 1
ATOM 3696 O O . GLY A 1 462 ? -8.029 -2.467 18.805 1.00 95.88 462 GLY A O 1
ATOM 3697 N N . ALA A 1 463 ? -6.234 -3.807 18.486 1.00 97.38 463 ALA A N 1
ATOM 3698 C CA . ALA A 1 463 ? -6.265 -4.530 19.752 1.00 97.38 463 ALA A CA 1
ATOM 3699 C C . ALA A 1 463 ? -6.299 -3.575 20.951 1.00 97.38 463 ALA A C 1
ATOM 3701 O O . ALA A 1 463 ? -7.212 -3.637 21.766 1.00 97.38 463 ALA A O 1
ATOM 3702 N N . MET A 1 464 ? -5.386 -2.598 20.998 1.00 98.19 464 MET A N 1
ATOM 3703 C CA . MET A 1 464 ? -5.337 -1.616 22.088 1.00 98.19 464 MET A CA 1
ATOM 3704 C C . MET A 1 464 ? -6.632 -0.794 22.210 1.00 98.19 464 MET A C 1
ATOM 3706 O O . MET A 1 464 ? -7.037 -0.434 23.311 1.00 98.19 464 MET A O 1
ATOM 3710 N N . ARG A 1 465 ? -7.302 -0.474 21.091 1.00 97.62 465 ARG A N 1
ATOM 3711 C CA . ARG A 1 465 ? -8.594 0.233 21.131 1.00 97.62 465 ARG A CA 1
ATOM 3712 C C . ARG A 1 465 ? -9.721 -0.642 21.664 1.00 97.62 465 ARG A C 1
ATOM 3714 O O . ARG A 1 465 ? -10.589 -0.094 22.332 1.00 97.62 465 ARG A O 1
ATOM 3721 N N . GLU A 1 466 ? -9.746 -1.933 21.341 1.00 96.62 466 GLU A N 1
ATOM 3722 C CA . GLU A 1 466 ? -10.762 -2.835 21.892 1.00 96.62 466 GLU A CA 1
ATOM 3723 C C . GLU A 1 466 ? -10.531 -3.056 23.388 1.00 96.62 466 GLU A C 1
ATOM 3725 O O . GLU A 1 466 ? -11.448 -2.792 24.155 1.00 96.62 466 GLU A O 1
ATOM 3730 N N . LEU A 1 467 ? -9.292 -3.337 23.812 1.00 97.75 467 LEU A N 1
ATOM 3731 C CA . LEU A 1 467 ? -8.944 -3.496 25.231 1.00 97.75 467 LEU A CA 1
ATOM 3732 C C . LEU A 1 467 ? -9.349 -2.287 26.082 1.00 97.75 467 LEU A C 1
ATOM 3734 O O . LEU A 1 467 ? -9.925 -2.450 27.152 1.00 97.75 467 LEU A O 1
ATOM 3738 N N . ARG A 1 468 ? -9.098 -1.062 25.600 1.00 98.38 468 ARG A N 1
ATOM 3739 C CA . ARG A 1 468 ? -9.528 0.155 26.309 1.00 98.38 468 ARG A CA 1
ATOM 3740 C C . ARG A 1 468 ? -11.045 0.234 26.450 1.00 98.38 468 ARG A C 1
ATOM 3742 O O . ARG A 1 468 ? -11.535 0.522 27.528 1.00 98.38 468 ARG A O 1
ATOM 3749 N N . ARG A 1 469 ? -11.794 -0.058 25.384 1.00 97.50 469 ARG A N 1
ATOM 3750 C CA . ARG A 1 469 ? -13.264 -0.029 25.438 1.00 97.50 469 ARG A CA 1
ATOM 3751 C C . ARG A 1 469 ? -13.832 -1.132 26.321 1.00 97.50 469 ARG A C 1
ATOM 3753 O O . ARG A 1 469 ? -14.884 -0.932 26.917 1.00 97.50 469 ARG A O 1
ATOM 3760 N 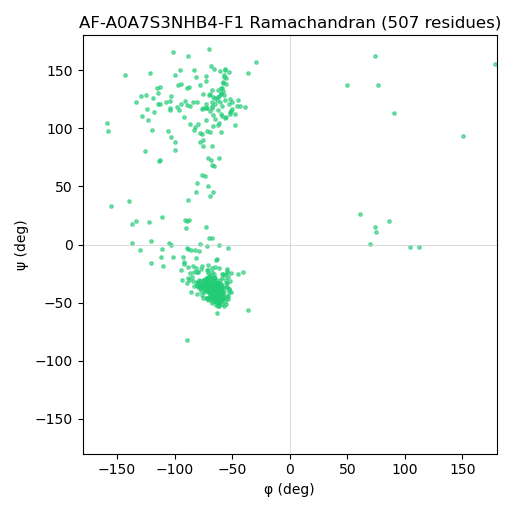N . ASP A 1 470 ? -13.179 -2.287 26.359 1.00 98.00 470 ASP A N 1
ATOM 3761 C CA . ASP A 1 470 ? -13.560 -3.397 27.226 1.00 98.00 470 ASP A CA 1
ATOM 3762 C C . ASP A 1 470 ? -13.306 -3.027 28.693 1.00 98.00 470 ASP A C 1
ATOM 3764 O O . ASP A 1 470 ? -14.189 -3.213 29.528 1.00 98.00 470 ASP A O 1
ATOM 3768 N N . ALA A 1 471 ? -12.172 -2.383 28.990 1.00 98.00 471 ALA A N 1
ATOM 3769 C CA . ALA A 1 471 ? -11.884 -1.822 30.309 1.00 98.00 471 ALA A CA 1
ATOM 3770 C C . ALA A 1 471 ? -12.904 -0.742 30.719 1.00 98.00 471 ALA A C 1
ATOM 3772 O O . ALA A 1 471 ? -13.458 -0.819 31.815 1.00 98.00 471 ALA A O 1
ATOM 3773 N N . ASP A 1 472 ? -13.221 0.209 29.832 1.00 97.81 472 ASP A N 1
ATOM 3774 C CA . ASP A 1 472 ? -14.240 1.243 30.075 1.00 97.81 472 ASP A CA 1
ATOM 3775 C C . ASP A 1 472 ? -15.621 0.616 30.330 1.00 97.81 472 ASP A C 1
ATOM 3777 O O . ASP A 1 472 ? -16.358 1.029 31.231 1.00 97.81 472 ASP A O 1
ATOM 3781 N N . PHE A 1 473 ? -15.975 -0.413 29.552 1.00 97.94 473 PHE A N 1
ATOM 3782 C CA . PHE A 1 473 ? -17.223 -1.152 29.711 1.00 97.94 473 PHE A CA 1
ATOM 3783 C C . PHE A 1 473 ? -17.293 -1.837 31.079 1.00 97.94 473 PHE A C 1
ATOM 3785 O O . PHE A 1 473 ? -18.268 -1.629 31.804 1.00 97.94 473 PHE A O 1
ATOM 3792 N N . LEU A 1 474 ? -16.256 -2.587 31.465 1.00 96.75 474 LEU A N 1
ATOM 3793 C CA . LEU A 1 474 ? -16.179 -3.254 32.766 1.00 96.75 474 LEU A CA 1
ATOM 3794 C C . LEU A 1 474 ? -16.196 -2.252 33.923 1.00 96.75 474 LEU A C 1
ATOM 3796 O O . LEU A 1 474 ? -16.903 -2.471 34.903 1.00 96.75 474 LEU A O 1
ATOM 3800 N N . HIS A 1 475 ? -15.484 -1.131 33.801 1.00 97.69 475 HIS A N 1
ATOM 3801 C CA . HIS A 1 475 ? -15.511 -0.056 34.791 1.00 97.69 475 HIS A CA 1
ATOM 3802 C C . HIS A 1 475 ? -16.927 0.512 34.964 1.00 97.69 475 HIS A C 1
ATOM 3804 O O . HIS A 1 475 ? -17.422 0.619 36.086 1.00 97.69 475 HIS A O 1
ATOM 3810 N N . SER A 1 476 ? -17.622 0.808 33.858 1.00 96.94 476 SER A N 1
ATOM 3811 C CA . SER A 1 476 ? -19.008 1.294 33.902 1.00 96.94 476 SER A CA 1
ATOM 3812 C C . SER A 1 476 ? -19.966 0.280 34.535 1.00 96.94 476 SER A C 1
ATOM 3814 O O . SER A 1 476 ? -20.891 0.664 35.247 1.00 96.94 476 SER A O 1
ATOM 3816 N N . LEU A 1 477 ? -19.732 -1.015 34.305 1.00 96.38 477 LEU A N 1
ATOM 3817 C CA . LEU A 1 477 ? -20.548 -2.100 34.835 1.00 96.38 477 LEU A CA 1
ATOM 3818 C C . LEU A 1 477 ? -20.316 -2.279 36.340 1.00 96.38 477 LEU A C 1
ATOM 3820 O O . LEU A 1 477 ? -21.282 -2.315 37.097 1.00 96.38 477 LEU A O 1
ATOM 3824 N N . ARG A 1 478 ? -19.054 -2.293 36.785 1.00 96.00 478 ARG A N 1
ATOM 3825 C CA . ARG A 1 478 ? -18.689 -2.356 38.211 1.00 96.00 478 ARG A CA 1
ATOM 3826 C C . ARG A 1 478 ? -19.210 -1.147 38.984 1.00 96.00 478 ARG A C 1
ATOM 3828 O O . ARG A 1 478 ? -19.761 -1.314 40.064 1.00 96.00 478 ARG A O 1
ATOM 3835 N N . SER A 1 479 ? -19.097 0.055 38.420 1.00 97.56 479 SER A N 1
ATOM 3836 C CA . SER A 1 479 ? -19.630 1.272 39.045 1.00 97.56 479 SER A CA 1
ATOM 3837 C C . SER A 1 479 ? -21.157 1.228 39.184 1.00 97.56 479 SER A C 1
ATOM 3839 O O . SER A 1 479 ? -21.685 1.597 40.231 1.00 97.56 479 SER A O 1
ATOM 3841 N N . LYS A 1 480 ? -21.878 0.720 38.172 1.00 97.19 480 LYS A N 1
ATOM 3842 C CA . LYS A 1 480 ? -23.333 0.504 38.264 1.00 97.19 480 LYS A CA 1
ATOM 3843 C C . LYS A 1 480 ? -23.695 -0.477 39.374 1.00 97.19 480 LYS A C 1
ATOM 3845 O O . LYS A 1 480 ? -24.520 -0.131 40.209 1.00 97.19 480 LYS A O 1
ATOM 3850 N N . GLN A 1 481 ? -23.026 -1.629 39.427 1.00 95.75 481 GLN A N 1
ATOM 3851 C CA . GLN A 1 481 ? -23.238 -2.626 40.481 1.00 95.75 481 GLN A CA 1
ATOM 3852 C C . GLN A 1 481 ? -22.974 -2.043 41.876 1.00 95.75 481 GLN A C 1
ATOM 3854 O O . GLN A 1 481 ? -23.808 -2.171 42.761 1.00 95.75 481 GLN A O 1
ATOM 3859 N N . GLN A 1 482 ? -21.866 -1.319 42.061 1.00 97.19 482 GLN A N 1
ATOM 3860 C CA . GLN A 1 482 ? -21.556 -0.662 43.336 1.00 97.19 482 GLN A CA 1
ATOM 3861 C C . GLN A 1 482 ? -22.630 0.353 43.750 1.00 97.19 482 GLN A C 1
ATOM 3863 O O . GLN A 1 482 ? -23.004 0.410 44.920 1.00 97.19 482 GLN A O 1
ATOM 3868 N N . ASN A 1 483 ? -23.147 1.145 42.809 1.00 98.00 483 ASN A N 1
ATOM 3869 C CA . ASN A 1 483 ? -24.210 2.108 43.093 1.00 98.00 483 ASN A CA 1
ATOM 3870 C C . ASN A 1 483 ? -25.541 1.421 43.430 1.00 98.00 483 ASN A C 1
ATOM 3872 O O . ASN A 1 483 ? -26.236 1.866 44.344 1.00 98.00 483 ASN A O 1
ATOM 3876 N N . GLU A 1 484 ? -25.886 0.343 42.724 1.00 97.56 484 GLU A N 1
ATOM 3877 C CA . GLU A 1 484 ? -27.065 -0.484 43.008 1.00 97.56 484 GLU A CA 1
ATOM 3878 C C . GLU A 1 484 ? -26.966 -1.122 44.401 1.00 97.56 484 GLU A C 1
ATOM 3880 O O . GLU A 1 484 ? -27.906 -1.004 45.187 1.00 97.56 484 GLU A O 1
ATOM 3885 N N . ASP A 1 485 ? -25.804 -1.674 44.758 1.00 97.12 485 ASP A N 1
ATOM 3886 C CA . ASP A 1 485 ? -25.526 -2.250 46.079 1.00 97.12 485 ASP A CA 1
ATOM 3887 C C . ASP A 1 485 ? -25.578 -1.204 47.203 1.00 97.12 485 ASP A C 1
ATOM 3889 O O . ASP A 1 485 ? -26.050 -1.474 48.308 1.00 97.12 485 ASP A O 1
ATOM 3893 N N . LEU A 1 486 ? -25.072 0.009 46.964 1.00 97.88 486 LEU A N 1
ATOM 3894 C CA . LEU A 1 486 ? -25.171 1.102 47.935 1.00 97.88 486 LEU A CA 1
ATOM 3895 C C . LEU A 1 486 ? -26.618 1.579 48.091 1.00 97.88 486 LEU A C 1
ATOM 3897 O O . LEU A 1 486 ? -27.041 1.880 49.208 1.00 97.88 486 LEU A O 1
ATOM 3901 N N . SER A 1 487 ? -27.374 1.643 46.995 1.00 97.94 487 SER A N 1
ATOM 3902 C CA . SER A 1 487 ? -28.787 2.025 46.999 1.00 97.94 487 SER A CA 1
ATOM 3903 C C . SER A 1 487 ? -29.650 0.997 47.735 1.00 97.94 487 SER A C 1
ATOM 3905 O O . SER A 1 487 ? -30.443 1.376 48.600 1.00 97.94 487 SER A O 1
ATOM 3907 N N . SER A 1 488 ? -29.443 -0.300 47.480 1.00 97.56 488 SER A N 1
ATOM 3908 C CA . SER A 1 488 ? -30.148 -1.384 48.175 1.00 97.56 488 SER A CA 1
ATOM 3909 C C . SER A 1 488 ? -29.830 -1.376 49.669 1.00 97.56 488 SER A C 1
ATOM 3911 O O . SER A 1 488 ? -30.748 -1.285 50.479 1.00 97.56 488 SER A O 1
ATOM 3913 N N . LYS A 1 489 ? -28.547 -1.290 50.050 1.00 98.19 489 LYS A N 1
ATOM 3914 C CA . LYS A 1 489 ? -28.129 -1.161 51.458 1.00 98.19 489 LYS A CA 1
ATOM 3915 C C . LYS A 1 489 ? -28.753 0.052 52.146 1.00 98.19 489 LYS A C 1
ATOM 3917 O O . LYS A 1 489 ? -29.128 -0.045 53.311 1.00 98.19 489 LYS A O 1
ATOM 3922 N N . ARG A 1 490 ? -28.854 1.202 51.468 1.00 98.00 490 ARG A N 1
ATOM 3923 C CA . ARG A 1 490 ? -29.527 2.397 52.012 1.00 98.00 490 ARG A CA 1
ATOM 3924 C C . ARG A 1 490 ? -31.025 2.160 52.197 1.00 98.00 490 ARG A C 1
ATOM 3926 O O . ARG A 1 490 ? -31.547 2.489 53.257 1.00 98.00 490 ARG A O 1
ATOM 3933 N N . SER A 1 491 ? -31.696 1.569 51.207 1.00 98.06 491 SER A N 1
ATOM 3934 C CA . SER A 1 491 ? -33.124 1.238 51.281 1.00 98.06 491 SER A CA 1
ATOM 3935 C C . SER A 1 491 ? -33.420 0.245 52.404 1.00 98.06 491 SER A C 1
ATOM 3937 O O . SER A 1 491 ? -34.340 0.467 53.185 1.00 98.06 491 SER A O 1
ATOM 3939 N N . ASP A 1 492 ? -32.611 -0.802 52.546 1.00 98.06 492 ASP A N 1
ATOM 3940 C CA . ASP A 1 492 ? -32.802 -1.824 53.574 1.00 98.06 492 ASP A CA 1
ATOM 3941 C C . ASP A 1 492 ? -32.512 -1.281 54.973 1.00 98.06 492 ASP A C 1
ATOM 3943 O O . ASP A 1 492 ? -33.272 -1.543 55.902 1.00 98.06 492 ASP A O 1
ATOM 3947 N N . ARG A 1 493 ? -31.488 -0.427 55.126 1.00 98.12 493 ARG A N 1
ATOM 3948 C CA . ARG A 1 493 ? -31.285 0.329 56.372 1.00 98.12 493 ARG A CA 1
ATOM 3949 C C . ARG A 1 493 ? -32.503 1.184 56.702 1.00 98.12 493 ARG A C 1
ATOM 3951 O O . ARG A 1 493 ? -32.950 1.152 57.841 1.00 98.12 493 ARG A O 1
ATOM 3958 N N . GLN A 1 494 ? -33.059 1.906 55.729 1.00 98.25 494 GLN A N 1
ATOM 3959 C CA . GLN A 1 494 ? -34.246 2.733 55.951 1.00 98.25 494 GLN A CA 1
ATOM 3960 C C . GLN A 1 494 ? -35.458 1.891 56.368 1.00 98.25 494 GLN A C 1
ATOM 3962 O O . GLN A 1 494 ? -36.146 2.253 57.316 1.00 98.25 494 GLN A O 1
ATOM 3967 N N . LYS A 1 495 ? -35.699 0.748 55.711 1.00 98.06 495 LYS A N 1
ATOM 3968 C CA . LYS A 1 495 ? -36.761 -0.194 56.101 1.00 98.06 495 LYS A CA 1
ATOM 3969 C C . LYS A 1 495 ? -36.557 -0.709 57.522 1.00 98.06 495 LYS A C 1
ATOM 3971 O O . LYS A 1 495 ? -37.509 -0.726 58.293 1.00 98.06 495 LYS A O 1
ATOM 3976 N N . ASN A 1 496 ? -35.326 -1.076 57.881 1.00 97.88 496 ASN A N 1
ATOM 3977 C CA . ASN A 1 496 ? -34.997 -1.537 59.228 1.00 97.88 496 ASN A CA 1
ATOM 3978 C C . ASN A 1 496 ? -35.216 -0.432 60.271 1.00 97.88 496 ASN A C 1
ATOM 3980 O O . ASN A 1 496 ? -35.793 -0.704 61.318 1.00 97.88 496 ASN A O 1
ATOM 3984 N N . TYR A 1 497 ? -34.820 0.813 59.985 1.00 97.81 497 TYR A N 1
ATOM 3985 C CA . TYR A 1 497 ? -35.090 1.952 60.869 1.00 97.81 497 TYR A CA 1
ATOM 3986 C C . TYR A 1 497 ? -36.588 2.195 61.051 1.00 97.81 497 TYR A C 1
ATOM 3988 O O . TYR A 1 497 ? -37.040 2.314 62.187 1.00 97.81 497 TYR A O 1
ATOM 3996 N N . ASN A 1 498 ? -37.354 2.212 59.958 1.00 97.75 498 ASN A N 1
ATOM 3997 C CA . ASN A 1 498 ? -38.807 2.373 60.011 1.00 97.75 498 ASN A CA 1
ATOM 3998 C C . ASN A 1 498 ? -39.452 1.240 60.829 1.00 97.75 498 ASN A C 1
ATOM 4000 O O . ASN A 1 498 ? -40.275 1.497 61.697 1.00 97.75 498 ASN A O 1
ATOM 4004 N N . TRP A 1 499 ? -39.015 -0.008 60.627 1.00 96.69 499 TRP A N 1
ATOM 4005 C CA . TRP A 1 499 ? -39.507 -1.160 61.386 1.00 96.69 499 TRP A CA 1
ATOM 4006 C C . TRP A 1 499 ? -39.203 -1.061 62.891 1.00 96.69 499 TRP A C 1
ATOM 4008 O O . TRP A 1 499 ? -40.070 -1.362 63.712 1.00 96.69 499 TRP A O 1
ATOM 4018 N N . ILE A 1 500 ? -38.000 -0.608 63.275 1.00 96.38 500 ILE A N 1
ATOM 4019 C CA . ILE A 1 500 ? -37.641 -0.371 64.686 1.00 96.38 500 ILE A CA 1
ATOM 4020 C C . ILE A 1 500 ? -38.524 0.730 65.289 1.00 96.38 500 ILE A C 1
ATOM 4022 O O . ILE A 1 500 ? -38.997 0.578 66.416 1.00 96.38 500 ILE A O 1
ATOM 4026 N N . GLN A 1 501 ? -38.766 1.818 64.553 1.00 95.62 501 GLN A N 1
ATOM 4027 C CA . GLN A 1 501 ? -39.634 2.914 64.997 1.00 95.62 501 GLN A CA 1
ATOM 4028 C C . GLN A 1 501 ? -41.079 2.446 65.198 1.00 95.62 501 GLN A C 1
ATOM 4030 O O . GLN A 1 501 ? -41.650 2.697 66.258 1.00 95.62 501 GLN A O 1
ATOM 4035 N N . ASP A 1 502 ? -41.632 1.700 64.240 1.00 95.62 502 ASP A N 1
ATOM 4036 C CA . ASP A 1 502 ? -42.982 1.137 64.328 1.00 95.62 502 ASP A CA 1
ATOM 4037 C C . ASP A 1 502 ? -43.131 0.192 65.528 1.00 95.62 502 ASP A C 1
ATOM 4039 O O . ASP A 1 502 ? -44.155 0.198 66.213 1.00 95.62 502 ASP A O 1
ATOM 4043 N N . ARG A 1 503 ? -42.106 -0.624 65.809 1.00 94.44 503 ARG A N 1
ATOM 4044 C CA . ARG A 1 503 ? -42.100 -1.534 66.962 1.00 94.44 503 ARG A CA 1
ATOM 4045 C C . ARG A 1 503 ? -41.988 -0.781 68.286 1.00 94.44 503 ARG A C 1
ATOM 4047 O O . ARG A 1 503 ? -42.694 -1.123 69.227 1.00 94.44 503 ARG A O 1
ATOM 4054 N N . SER A 1 504 ? -41.153 0.257 68.342 1.00 93.12 504 SER A N 1
ATOM 4055 C CA . SER A 1 504 ? -41.048 1.148 69.504 1.00 93.12 504 SER A CA 1
ATOM 4056 C C . SER A 1 504 ? -42.388 1.829 69.808 1.00 93.12 504 SER A C 1
ATOM 4058 O O . SER A 1 504 ? -42.825 1.854 70.955 1.00 93.12 504 SER A O 1
ATOM 4060 N N . ALA A 1 505 ? -43.090 2.299 68.771 1.00 93.06 505 ALA A N 1
ATOM 4061 C CA . ALA A 1 505 ? -44.389 2.957 68.904 1.00 93.06 505 ALA A CA 1
ATOM 4062 C C . ALA A 1 505 ? -45.502 2.024 69.415 1.00 93.06 505 ALA A C 1
ATOM 4064 O O . ALA A 1 505 ? -46.406 2.477 70.111 1.00 93.06 505 ALA A O 1
ATOM 4065 N N . LYS A 1 506 ? -45.443 0.725 69.094 1.00 93.69 506 LYS A N 1
ATOM 4066 C CA . LYS A 1 506 ? -46.439 -0.269 69.536 1.00 93.69 506 LYS A CA 1
ATOM 4067 C C . LYS A 1 506 ? -46.254 -0.744 70.983 1.00 93.69 506 LYS A C 1
ATOM 4069 O O . LYS A 1 506 ? -47.124 -1.449 71.484 1.00 93.69 506 LYS A O 1
ATOM 4074 N N . GLY A 1 507 ? -45.178 -0.329 71.655 1.00 77.19 507 GLY A N 1
ATOM 4075 C CA . GLY A 1 507 ? -44.823 -0.790 72.995 1.00 77.19 507 GLY A CA 1
ATOM 4076 C C . GLY A 1 507 ? -44.218 -2.196 72.972 1.00 77.19 507 GLY A C 1
ATOM 4077 O O . GLY A 1 507 ? -44.677 -3.086 72.257 1.00 77.19 507 GLY A O 1
ATOM 4078 N N . TRP A 1 508 ? -43.156 -2.398 73.751 1.00 67.81 508 TRP A N 1
ATOM 4079 C CA . TRP A 1 508 ? -42.605 -3.730 73.991 1.00 67.81 508 TRP A CA 1
ATOM 4080 C C . TRP A 1 508 ? -43.540 -4.448 74.970 1.00 67.81 508 TRP A C 1
ATOM 4082 O O . TRP A 1 508 ? -43.405 -4.265 76.177 1.00 67.81 508 TRP A O 1
ATOM 4092 N N . GLN A 1 509 ? -44.538 -5.162 74.446 1.00 58.47 509 GLN A N 1
ATOM 4093 C CA . GLN A 1 509 ? -45.317 -6.125 75.230 1.00 58.47 509 GLN A CA 1
ATOM 4094 C C . GLN A 1 509 ? -44.538 -7.419 75.435 1.00 58.47 509 GLN A C 1
ATOM 4096 O O . GLN A 1 509 ? -43.859 -7.853 74.470 1.00 58.47 509 GLN A O 1
#

Secondary structure (DSSP, 8-state):
-----------S--------TTTEEE-SS--SS--TT---TTSEEEHHHHHHHHHHHHHHTHHHHHHHTT--------STTSS--HHHHHHHHHHHHHHHHHHHHHHHHTTSS-----STT--TT----TTSTHHHHHHHHHHHHHHHHHHHHHHHHHHHHHHHHHTTS-PPPHHHHHHHHHHHT-----SS----HHHHHHHHHHHHHH-----------THHHHHHHHHHHTT-S-HHHHHHHHHHHT-TTSTT--HHHHHHHHHHHHHHHHHHHHH---HHHHHHHHHHHHSS-HHHHHHHHHHHHHHHHH--S----HHHHHHHHHTTTS---HHHHHHHHHHHHHHHTTSS-HHHHHHHHHHHHHHHSTTT---HHHHHHHHH---SS---HHHHHHHHHT-PPPP---------PPPPPPPP---TT----TTTTS-HHHHHHHHHHHHHHHHHHHHHHHHHHHHHHHHHHHHHHHHHHHHHHHHHHHHHHHHHHHHHHT---

Sequence (509 aa):
MKGKKKKTFTSSLAKKQKANPFERLGNKRTRRVAALNDRVKGSFRDVAKARAKSESRRKAGLLADLARERRENEFIDRRIGADLDESRQSELRFQKAAESRASKRQKQITKNEEEPLTHSGKALGLDDDFEEEINEEEREVAELDEEFAALAPLLAPEMIKRRQSARKYMRADDYDMTLRELMSERRAQATEPAWSREEVARRELLALDNAALLPTECPGTSHDLEACLKQIENGFLDISAAFESLRIVFSPRLPGRSATDFGNLATAIISFTKQKIDQLYIDAAATTIIKMAHDAPREIALALKTELLDTVFAKKEYVISLTELCLLRILPRIRSPRALLRRGIIILAHFLARIQNDEFLLGCLACLVAHELEPHLYLPEVQAFLKSAQPIEPITQAQIDWLKSLGPQEPKIQEQFSGVEPPPTIEPRIEHRLMNKHDAHLDGPTAQLKHTKRLLNRERRGAMRELRRDADFLHSLRSKQQNEDLSSKRSDRQKNYNWIQDRSAKGWQ

Radius of gyration: 56.2 Å; Cα contacts (8 Å, |Δi|>4): 109; chains: 1; bounding box: 126×98×163 Å